Protein AF-0000000073405216 (afdb_homodimer)

Secondary structure (DSSP, 8-state):
-EEEEEEEEPPPBS-SS-HHHHHHHHHHHHHTTS--SEEEEE-S-HHHHH----HHHHHHHHHT-TTS-EEEEE-GGGHHHHHHHHHHHHHHTTS-SEEEEEEEE--TTS-HHHHHHHHHTTS-HHHHHTT--HHHHHHHHHHHHHHHHT--HHHHHHHHHHHHHHHHT-TT-S------HHHHHHSPEEETTEEGGGB----BEEEEEEEEEGGGGGGT-SS-EEEEEEEEEE--S-GGG-S-TT--HHHHHHHHHHHHHHT-S--SEEE---SBHHHHHHHHHHTTSS-TTTGGGGGTTTTTSTTSSS-B-TT-HHHHT---HHHHHHHHHHHHHHHHTT--GGGPPTT--EEEEEEEETTTTEEEEEEEES--/-EEEEEEEEPPPBS-SS-HHHHHHHHHHHHHTTS--SEEEEE-S-HHHHH----HHHHHHHHTT-TTS-EEEEE-GGGHHHHHHHHHHHHHHTTS-SEEEEEEEE--TTS-HHHHHHHHHTTS-HHHHHTT--HHHHHHHHHHHHHHHHT--HHHHHHHHHHHHHHHHT-TT-S------HHHHHHSPEEETTEEGGGB----BEEEEEEEEEGGGGGGT-SS-EEEEEEEEEE--S-GGG-S-TT--HHHHHHHHHHHHHHT-S--SEEE---SBHHHHHHHHHHTTSS-TTTGGGGGTTTTTSTTSSS-B-TT-HHHHT---HHHHHHHHHHHHHHHHTT--GGGPPTT--EEEEEEEETTTTEEEEEEEES--

Sequence (752 aa):
MVAIVDGSITKFGKRKESLLQLISEVGIPLVKKYEIDFVIVSNTYSGELNSISGLNNLATTYLGIDKVPSIRVDNTSGSGGSALLVAKSLLDSKMANTVLVIGAEKMSEKSTKQVTSVIASLLPREERMAGLTLPSLAGLLSKEYMKRYDAPREAFARVAVKNHHNGSLNPYAHVQKEVSLEEVLKSPVIADPLTLYEFTPISDGACALLMVRSEDSYSFTKKPVFIKGIGTASDTSSISERENILSLNSVRNAGVIAKKTAKVEKVDFAELHDMSTVLEIVQAEELGLLKKGEGWKAYFDTVTEINGEMPINTSGGLNSKGHPIGASGVAQAYEAFLQLRREAGQRQVKDARTGLSLSMAGFGNSATVLIYGEEPMVAIVDGSITKFGKRKESLLQLISEVGIPLVKKYEIDFVIVSNTYSGELNSISGLNNLATTYLGIDKVPSIRVDNTSGSGGSALLVAKSLLDSKMANTVLVIGAEKMSEKSTKQVTSVIASLLPREERMAGLTLPSLAGLLSKEYMKRYDAPREAFARVAVKNHHNGSLNPYAHVQKEVSLEEVLKSPVIADPLTLYEFTPISDGACALLMVRSEDSYSFTKKPVFIKGIGTASDTSSISERENILSLNSVRNAGVIAKKTAKVEKVDFAELHDMSTVLEIVQAEELGLLKKGEGWKAYFDTVTEINGEMPINTSGGLNSKGHPIGASGVAQAYEAFLQLRREAGQRQVKDARTGLSLSMAGFGNSATVLIYGEEP

Solvent-accessible surface area (backbone atoms only — not comparable to full-atom values): 34914 Å² total; per-residue (Å²): 104,35,20,41,57,51,72,36,65,44,62,23,22,83,64,90,63,50,59,67,51,37,46,38,67,24,43,44,72,50,58,77,73,45,84,64,53,32,38,40,25,10,36,58,50,46,46,75,54,64,60,33,36,39,56,31,52,47,48,30,34,76,57,71,42,23,57,36,26,54,36,26,26,29,33,40,42,13,4,12,28,51,37,51,52,51,48,44,19,31,33,58,43,62,76,32,65,26,34,38,40,36,11,31,29,50,46,66,79,45,54,70,70,55,47,50,53,58,62,32,26,45,43,50,67,72,48,39,74,71,65,54,38,70,58,50,50,50,11,52,43,44,53,52,47,27,65,76,47,70,46,62,78,61,39,38,40,37,44,28,29,50,20,14,42,28,0,44,54,29,91,39,22,41,38,61,50,70,51,50,61,66,56,34,72,69,35,59,74,72,23,67,86,40,22,51,60,33,31,37,53,80,12,16,28,18,14,23,38,35,34,32,32,47,94,55,29,68,82,73,27,96,67,34,32,19,52,49,14,64,13,66,17,17,28,52,51,51,64,89,73,46,92,45,81,84,57,44,62,3,44,26,51,2,34,53,41,8,29,61,61,38,74,44,92,75,60,48,32,35,29,49,61,18,57,30,31,55,44,41,41,48,50,32,21,49,57,64,76,31,52,74,75,48,30,56,56,37,59,77,69,48,29,37,36,54,88,33,80,44,16,48,20,48,55,2,30,22,37,15,17,28,37,13,40,4,10,38,25,36,41,36,50,48,49,45,48,26,34,52,61,73,62,40,68,83,42,47,42,81,88,42,52,31,30,36,30,40,12,41,9,85,92,36,24,27,18,24,20,40,28,36,22,60,59,129,100,36,20,41,60,49,71,35,65,44,61,23,23,83,64,90,64,50,58,67,52,37,45,38,68,24,42,43,71,51,58,78,73,46,85,64,53,30,36,42,27,9,35,60,50,47,46,75,54,62,58,33,36,39,56,30,50,46,47,30,34,75,59,71,42,24,59,38,26,55,36,26,26,29,33,39,43,14,5,13,28,51,34,52,52,51,48,47,20,31,35,58,44,62,78,31,65,25,35,38,38,36,12,32,28,52,47,67,78,48,54,70,68,56,47,52,54,57,61,34,26,46,42,49,67,72,49,39,74,72,65,54,38,70,58,49,49,51,11,52,43,44,52,51,46,27,68,76,47,71,46,60,78,61,39,38,41,37,43,29,30,50,20,15,42,28,0,46,52,30,91,38,21,41,37,60,49,70,53,50,63,64,57,36,73,68,35,61,72,72,24,66,85,40,23,50,59,35,31,38,52,79,13,15,28,18,14,24,37,37,35,31,30,46,92,54,31,68,82,74,26,96,66,36,33,20,53,49,14,62,12,66,16,17,27,51,49,52,66,88,73,47,92,45,80,83,59,44,61,3,46,26,51,3,35,52,42,8,30,62,63,38,74,44,92,74,63,48,32,34,30,50,62,17,57,31,31,56,44,40,40,49,50,32,22,47,58,64,75,32,54,74,76,48,30,56,55,38,58,78,68,50,29,37,37,52,86,32,81,44,18,47,20,47,55,3,28,21,37,15,17,28,38,14,40,4,10,37,24,36,41,37,49,48,49,46,47,27,35,53,60,72,63,39,69,84,41,46,44,80,88,41,54,31,29,35,31,41,11,39,10,84,93,35,24,26,18,25,21,39,29,36,22,59,57,128

pLDDT: mean 97.34, std 2.59, range [84.81, 99.0]

InterPro domains:
  IPR002155 Thiolase [PIRSF000429] (2-370)
  IPR016039 Thiolase-like [G3DSA:3.40.47.10] (1-376)
  IPR016039 Thiolase-like [SSF53901] (2-215)
  IPR016039 Thiolase-like [SSF53901] (227-362)
  IPR020616 Thiolase, N-terminal [PF00108] (2-214)
  IPR055140 Thiolase, C-terminal domain 2 [PF22691] (231-373)

Organism: Sulfolobus acidocaldarius (strain ATCC 33909 / DSM 639 / JCM 8929 / NBRC 15157 / NCIMB 11770) (NCBI:txid330779)

Nearest PDB structures (foldseek):
  4yzo-assembly2_D  TM=9.902E-01  e=1.541E-57  Sulfurisphaera tokodaii str. 7
  4yzo-assembly1_A  TM=9.544E-01  e=2.352E-56  Sulfurisphaera tokodaii str. 7
  4yzo-assembly2_B  TM=9.687E-01  e=2.350E-55  Sulfurisphaera tokodaii str. 7
  6hsp-assembly2_B-2  TM=8.680E-01  e=1.258E-33  Danio rerio
  6hsj-assembly1_A  TM=8.564E-01  e=7.731E-31  Danio rerio

Radius of gyration: 25.5 Å; Cα contacts (8 Å, |Δi|>4): 2056; chains: 2; bounding box: 53×76×64 Å

Foldseek 3Di:
DKWFQDKFKAQKAQDPDDQLRQLLRTLQVVVVPDDAQEEEEQDACCCPAVVDDPSQQVNCVSSVNNVHYYDYAYQWLLSLLVSVVVVVVCQVVVVTFKYKYKFWFNQPSDDPVSSQLVSQVLAPPVCVVVVDGLLQLVQVLVVVLCVVLVFDPLLLLLLLQQLQPLQLQAPRARRNDGDDSVRQQPADCPHPPGHDLQAFDRMGIMMMTMMGHPVCSVVSDVFIKDFLFKFKAFADSHCVPDPDNLDLPRLLRRLVRRCVSSVHDDFQEEAEARSGSVRQQSSCCSNVVAPPSCSSVCSVVCQCHLAHRYPYNSNSHCSTRHRRSSHRSVVRVVCVVCQCVVNRGPSHRPPGFKYKYWRAHRSNRMIMMTMMGRPD/DKWFQDKFKAQKAQDPDDQLRQLLRTLQVVVVPDDAQEEEEQDACCCPAVVDDPSQQVNCVSSVNNVHYYDYAYQWLLSLLVSVVVVVVCQVVVVTFKYKYKFWFNQPSDDPVSSQLVSQVLAPPVCVVVVDGLLQLVQVLVVVLCVVLVFDPLLLLLLLQQLQPLQLQAPRARRNDGDDSVRQQPADCPHPPGHDLQAFDRMGIMMMTMMGHPVCSVVSDVFIKDFLFKFKAFADSHCVPDPDNLDLPRLLRRLVRRCVSSVHDDFQEEAEARSGSVRQQSSCCSNVVAPPSCSSVCSVVCQCHLAHRYPYNSNSHCSTRHRRSSHRSVVRVVCVVCQQVVNRGPSHRPPGAKYKYWRAHRSNRMIMMTMMGRPD

Structure (mmCIF, N/CA/C/O backbone):
data_AF-0000000073405216-model_v1
#
loop_
_entity.id
_entity.type
_entity.pdbx_description
1 polymer 'Nonspecific lipid-transfer protein'
#
loop_
_atom_site.group_PDB
_atom_site.id
_atom_site.type_symbol
_atom_site.label_atom_id
_atom_site.label_alt_id
_atom_site.label_comp_id
_atom_site.label_asym_id
_atom_site.label_entity_id
_atom_site.label_seq_id
_atom_site.pdbx_PDB_ins_code
_atom_site.Cartn_x
_atom_site.Cartn_y
_atom_site.Cartn_z
_atom_site.occupancy
_atom_site.B_iso_or_equiv
_atom_site.auth_seq_id
_atom_site.auth_comp_id
_atom_site.auth_asym_id
_atom_site.auth_atom_id
_atom_site.pdbx_PDB_model_num
ATOM 1 N N . MET A 1 1 ? 20.234 -1.023 -9.656 1 87.5 1 MET A N 1
ATOM 2 C CA . MET A 1 1 ? 19.953 -2.455 -9.594 1 87.5 1 MET A CA 1
ATOM 3 C C . MET A 1 1 ? 19.859 -2.928 -8.148 1 87.5 1 MET A C 1
ATOM 5 O O . MET A 1 1 ? 20.438 -2.307 -7.246 1 87.5 1 MET A O 1
ATOM 9 N N . VAL A 1 2 ? 19.094 -4.07 -7.93 1 97.81 2 VAL A N 1
ATOM 10 C CA . VAL A 1 2 ? 18.859 -4.551 -6.574 1 97.81 2 VAL A CA 1
ATOM 11 C C . VAL A 1 2 ? 19.031 -6.066 -6.523 1 97.81 2 VAL A C 1
ATOM 13 O O . VAL A 1 2 ? 19.094 -6.723 -7.566 1 97.81 2 VAL A O 1
ATOM 16 N N . ALA A 1 3 ? 19.266 -6.574 -5.32 1 98.81 3 ALA A N 1
ATOM 17 C CA . ALA A 1 3 ? 19.484 -8.008 -5.137 1 98.81 3 ALA A CA 1
ATOM 18 C C . ALA A 1 3 ? 18.75 -8.516 -3.902 1 98.81 3 ALA A C 1
ATOM 20 O O . ALA A 1 3 ? 18.531 -7.766 -2.947 1 98.81 3 ALA A O 1
ATOM 21 N N . ILE A 1 4 ? 18.328 -9.695 -4 1 98.94 4 ILE A N 1
ATOM 22 C CA . ILE A 1 4 ? 17.875 -10.445 -2.834 1 98.94 4 ILE A CA 1
ATOM 23 C C . ILE A 1 4 ? 19.062 -11.172 -2.199 1 98.94 4 ILE A C 1
ATOM 25 O O . ILE A 1 4 ? 19.797 -11.891 -2.881 1 98.94 4 ILE A O 1
ATOM 29 N N . VAL A 1 5 ? 19.203 -11.031 -0.877 1 98.88 5 VAL A N 1
ATOM 30 C CA . VAL A 1 5 ? 20.438 -11.555 -0.281 1 98.88 5 VAL A CA 1
ATOM 31 C C . VAL A 1 5 ? 20.094 -12.602 0.771 1 98.88 5 VAL A C 1
ATOM 33 O O . VAL A 1 5 ? 20.953 -13.391 1.179 1 98.88 5 VAL A O 1
ATOM 36 N N . ASP A 1 6 ? 18.875 -12.609 1.248 1 98.88 6 ASP A N 1
ATOM 37 C CA . ASP A 1 6 ? 18.406 -13.594 2.227 1 98.88 6 ASP A CA 1
ATOM 38 C C . ASP A 1 6 ? 16.891 -13.688 2.229 1 98.88 6 ASP A C 1
ATOM 40 O O . ASP A 1 6 ? 16.203 -12.867 1.606 1 98.88 6 ASP A O 1
ATOM 44 N N . GLY A 1 7 ? 16.281 -14.773 2.816 1 98.75 7 GLY A N 1
ATOM 45 C CA . GLY A 1 7 ? 14.836 -14.93 2.883 1 98.75 7 GLY A CA 1
ATOM 46 C C . GLY A 1 7 ? 14.398 -16.031 3.832 1 98.75 7 GLY A C 1
ATOM 47 O O . GLY A 1 7 ? 15.234 -16.766 4.363 1 98.75 7 GLY A O 1
ATOM 48 N N . SER A 1 8 ? 13.133 -16.031 4.07 1 98.81 8 SER A N 1
ATOM 49 C CA . SER A 1 8 ? 12.484 -17.016 4.938 1 98.81 8 SER A CA 1
ATOM 50 C C . SER A 1 8 ? 11.031 -17.234 4.527 1 98.81 8 SER A C 1
ATOM 52 O O . SER A 1 8 ? 10.398 -16.344 3.963 1 98.81 8 SER A O 1
ATOM 54 N N . ILE A 1 9 ? 10.531 -18.453 4.797 1 98.94 9 ILE A N 1
ATOM 55 C CA . ILE A 1 9 ? 9.164 -18.797 4.406 1 98.94 9 ILE A CA 1
ATOM 56 C C . ILE A 1 9 ? 8.555 -19.734 5.449 1 98.94 9 ILE A C 1
ATOM 58 O O . ILE A 1 9 ? 9.258 -20.531 6.062 1 98.94 9 ILE A O 1
ATOM 62 N N . THR A 1 10 ? 7.301 -19.547 5.688 1 98.94 10 THR A N 1
ATOM 63 C CA . THR A 1 10 ? 6.57 -20.516 6.504 1 98.94 10 THR A CA 1
ATOM 64 C C . THR A 1 10 ? 6.125 -21.703 5.664 1 98.94 10 THR A C 1
ATOM 66 O O . THR A 1 10 ? 6.035 -21.609 4.438 1 98.94 10 THR A O 1
ATOM 69 N N . LYS A 1 11 ? 5.871 -22.797 6.363 1 98.75 11 LYS A N 1
ATOM 70 C CA . LYS A 1 11 ? 5.023 -23.781 5.699 1 98.75 11 LYS A CA 1
ATOM 71 C C . LYS A 1 11 ? 3.623 -23.234 5.457 1 98.75 11 LYS A C 1
ATOM 73 O O . LYS A 1 11 ? 2.986 -22.703 6.375 1 98.75 11 LYS A O 1
ATOM 78 N N . PHE A 1 12 ? 3.232 -23.234 4.176 1 98.94 12 PHE A N 1
ATOM 79 C CA . PHE A 1 12 ? 1.881 -22.781 3.867 1 98.94 12 PHE A CA 1
ATOM 80 C C . PHE A 1 12 ? 0.855 -23.844 4.254 1 98.94 12 PHE A C 1
ATOM 82 O O . PHE A 1 12 ? 1.177 -25.031 4.324 1 98.94 12 PHE A O 1
ATOM 89 N N . GLY A 1 13 ? -0.361 -23.453 4.539 1 98.69 13 GLY A N 1
ATOM 90 C CA . GLY A 1 13 ? -1.438 -24.359 4.918 1 98.69 13 GLY A CA 1
ATOM 91 C C . GLY A 1 13 ? -2.477 -23.703 5.809 1 98.69 13 GLY A C 1
ATOM 92 O O . GLY A 1 13 ? -2.557 -22.484 5.879 1 98.69 13 GLY A O 1
ATOM 93 N N . LYS A 1 14 ? -3.355 -24.516 6.344 1 98.25 14 LYS A N 1
ATOM 94 C CA . LYS A 1 14 ? -4.203 -24.047 7.434 1 98.25 14 LYS A CA 1
ATOM 95 C C . LYS A 1 14 ? -3.438 -24.016 8.75 1 98.25 14 LYS A C 1
ATOM 97 O O . LYS A 1 14 ? -3.273 -25.047 9.414 1 98.25 14 LYS A O 1
ATOM 102 N N . ARG A 1 15 ? -3.025 -22.781 9.133 1 98.56 15 ARG A N 1
ATOM 103 C CA . ARG A 1 15 ? -2.105 -22.609 10.25 1 98.56 15 ARG A CA 1
ATOM 104 C C . ARG A 1 15 ? -2.855 -22.203 11.516 1 98.56 15 ARG A C 1
ATOM 106 O O . ARG A 1 15 ? -3.809 -21.422 11.461 1 98.56 15 ARG A O 1
ATOM 113 N N . LYS A 1 16 ? -2.363 -22.672 12.672 1 98 16 LYS A N 1
ATOM 114 C CA . LYS A 1 16 ? -2.928 -22.281 13.961 1 98 16 LYS A CA 1
ATOM 115 C C . LYS A 1 16 ? -2.424 -20.891 14.383 1 98 16 LYS A C 1
ATOM 117 O O . LYS A 1 16 ? -3.096 -20.188 15.133 1 98 16 LYS A O 1
ATOM 122 N N . GLU A 1 17 ? -1.223 -20.516 13.938 1 98.38 17 GLU A N 1
ATOM 123 C CA . GLU A 1 17 ? -0.607 -19.234 14.266 1 98.38 17 GLU A CA 1
ATOM 124 C C . GLU A 1 17 ? -1.424 -18.078 13.711 1 98.38 17 GLU A C 1
ATOM 126 O O . GLU A 1 17 ? -2.014 -18.172 12.633 1 98.38 17 GLU A O 1
ATOM 131 N N . SER A 1 18 ? -1.467 -16.969 14.43 1 98.25 18 SER A N 1
ATOM 132 C CA . SER A 1 18 ? -2.102 -15.734 13.961 1 98.25 18 SER A CA 1
ATOM 133 C C . SER A 1 18 ? -1.293 -15.086 12.844 1 98.25 18 SER A C 1
ATOM 135 O O . SER A 1 18 ? -0.143 -15.461 12.609 1 98.25 18 SER A O 1
ATOM 137 N N . LEU A 1 19 ? -1.95 -14.18 12.18 1 98.69 19 LEU A N 1
ATOM 138 C CA . LEU A 1 19 ? -1.286 -13.438 11.109 1 98.69 19 LEU A CA 1
ATOM 139 C C . LEU A 1 19 ? 0.018 -12.82 11.609 1 98.69 19 LEU A C 1
ATOM 141 O O . LEU A 1 19 ? 1.046 -12.914 10.93 1 98.69 19 LEU A O 1
ATOM 145 N N . LEU A 1 20 ? 0.026 -12.18 12.773 1 98.5 20 LEU A N 1
ATOM 146 C CA . LEU A 1 20 ? 1.219 -11.547 13.328 1 98.5 20 LEU A CA 1
ATOM 147 C C . LEU A 1 20 ? 2.264 -12.594 13.703 1 98.5 20 LEU A C 1
ATOM 149 O O . LEU A 1 20 ? 3.467 -12.344 13.586 1 98.5 20 LEU A O 1
ATOM 153 N N . GLN A 1 21 ? 1.83 -13.734 14.18 1 98.75 21 GLN A N 1
ATOM 154 C CA . GLN A 1 21 ? 2.762 -14.82 14.492 1 98.75 21 GLN A CA 1
ATOM 155 C C . GLN A 1 21 ? 3.424 -15.352 13.227 1 98.75 21 GLN A C 1
ATOM 157 O O . GLN A 1 21 ? 4.609 -15.695 13.234 1 98.75 21 GLN A O 1
ATOM 162 N N . LEU A 1 22 ? 2.652 -15.477 12.125 1 98.94 22 LEU A N 1
ATOM 163 C CA . LEU A 1 22 ? 3.227 -15.898 10.852 1 98.94 22 LEU A CA 1
ATOM 164 C C . LEU A 1 22 ? 4.281 -14.906 10.375 1 98.94 22 LEU A C 1
ATOM 166 O O . LEU A 1 22 ? 5.344 -15.305 9.898 1 98.94 22 LEU A O 1
ATOM 170 N N . ILE A 1 23 ? 3.967 -13.609 10.5 1 98.94 23 ILE A N 1
ATOM 171 C CA . ILE A 1 23 ? 4.914 -12.555 10.141 1 98.94 23 ILE A CA 1
ATOM 172 C C . ILE A 1 23 ? 6.172 -12.68 11 1 98.94 23 ILE A C 1
ATOM 174 O O . ILE A 1 23 ? 7.289 -12.586 10.492 1 98.94 23 ILE A O 1
ATOM 178 N N . SER A 1 24 ? 6.023 -12.961 12.281 1 98.81 24 SER A N 1
ATOM 179 C CA . SER A 1 24 ? 7.156 -13.094 13.195 1 98.81 24 SER A CA 1
ATOM 180 C C . SER A 1 24 ? 8.016 -14.305 12.828 1 98.81 24 SER A C 1
ATOM 182 O O . SER A 1 24 ? 9.242 -14.242 12.906 1 98.81 24 SER A O 1
ATOM 184 N N . GLU A 1 25 ? 7.363 -15.359 12.445 1 98.81 25 GLU A N 1
ATOM 185 C CA . GLU A 1 25 ? 8.07 -16.578 12.094 1 98.81 25 GLU A CA 1
ATOM 186 C C . GLU A 1 25 ? 9.07 -16.344 10.969 1 98.81 25 GLU A C 1
ATOM 188 O O . GLU A 1 25 ? 10.18 -16.891 10.992 1 98.81 25 GLU A O 1
ATOM 193 N N . VAL A 1 26 ? 8.734 -15.477 10.039 1 98.94 26 VAL A N 1
ATOM 194 C CA . VAL A 1 26 ? 9.625 -15.297 8.898 1 98.94 26 VAL A CA 1
ATOM 195 C C . VAL A 1 26 ? 10.492 -14.055 9.102 1 98.94 26 VAL A C 1
ATOM 197 O O . VAL A 1 26 ? 11.586 -13.953 8.547 1 98.94 26 VAL A O 1
ATOM 200 N N . GLY A 1 27 ? 10.047 -13.117 9.898 1 98.88 27 GLY A N 1
ATOM 201 C CA . GLY A 1 27 ? 10.75 -11.852 10.086 1 98.88 27 GLY A CA 1
ATOM 202 C C . GLY A 1 27 ? 11.875 -11.945 11.094 1 98.88 27 GLY A C 1
ATOM 203 O O . GLY A 1 27 ? 12.953 -11.375 10.883 1 98.88 27 GLY A O 1
ATOM 204 N N . ILE A 1 28 ? 11.758 -12.695 12.211 1 98.75 28 ILE A N 1
ATOM 205 C CA . ILE A 1 28 ? 12.672 -12.711 13.344 1 98.75 28 ILE A CA 1
ATOM 206 C C . ILE A 1 28 ? 14.047 -13.203 12.891 1 98.75 28 ILE A C 1
ATOM 208 O O . ILE A 1 28 ? 15.07 -12.594 13.203 1 98.75 28 ILE A O 1
ATOM 212 N N . PRO A 1 29 ? 14.109 -14.297 12.07 1 98.56 29 PRO A N 1
ATOM 213 C CA . PRO A 1 29 ? 15.438 -14.766 11.648 1 98.56 29 PRO A CA 1
ATOM 214 C C . PRO A 1 29 ? 16.219 -13.719 10.859 1 98.56 29 PRO A C 1
ATOM 216 O O . PRO A 1 29 ? 17.438 -13.695 10.906 1 98.56 29 PRO A O 1
ATOM 219 N N . LEU A 1 30 ? 15.57 -12.836 10.148 1 98.81 30 LEU A N 1
ATOM 220 C CA . LEU A 1 30 ? 16.234 -11.844 9.305 1 98.81 30 LEU A CA 1
ATOM 221 C C . LEU A 1 30 ? 16.594 -10.602 10.109 1 98.81 30 LEU A C 1
ATOM 223 O O . LEU A 1 30 ? 17.672 -10.039 9.945 1 98.81 30 LEU A O 1
ATOM 227 N N . VAL A 1 31 ? 15.68 -10.195 11.016 1 98.56 31 VAL A N 1
ATOM 228 C CA . VAL A 1 31 ? 15.922 -8.961 11.75 1 98.56 31 VAL A CA 1
ATOM 229 C C . VAL A 1 31 ? 17.016 -9.18 12.797 1 98.56 31 VAL A C 1
ATOM 231 O O . VAL A 1 31 ? 17.703 -8.234 13.195 1 98.56 31 VAL A O 1
ATOM 234 N N . LYS A 1 32 ? 17.234 -10.398 13.289 1 98.31 32 LYS A N 1
ATOM 235 C CA . LYS A 1 32 ? 18.297 -10.734 14.219 1 98.31 32 LYS A CA 1
ATOM 236 C C . LYS A 1 32 ? 19.672 -10.664 13.531 1 98.31 32 LYS A C 1
ATOM 238 O O . LYS A 1 32 ? 20.688 -10.438 14.18 1 98.31 32 LYS A O 1
ATOM 243 N N . LYS A 1 33 ? 19.672 -10.828 12.219 1 98.06 33 LYS A N 1
ATOM 244 C CA . LYS A 1 33 ? 20.922 -10.953 11.461 1 98.06 33 LYS A CA 1
ATOM 245 C C . LYS A 1 33 ? 21.297 -9.633 10.797 1 98.06 33 LYS A C 1
ATOM 247 O O . LYS A 1 33 ? 22.469 -9.344 10.594 1 98.06 33 LYS A O 1
ATOM 252 N N . TYR A 1 34 ? 20.297 -8.797 10.477 1 98.38 34 TYR A N 1
ATOM 253 C CA . TYR A 1 34 ? 20.578 -7.652 9.617 1 98.38 34 TYR A CA 1
ATOM 254 C C . TYR A 1 34 ? 19.984 -6.379 10.195 1 98.38 34 TYR A C 1
ATOM 256 O O . TYR A 1 34 ? 18.953 -6.43 10.883 1 98.38 34 TYR A O 1
ATOM 264 N N . GLU A 1 35 ? 20.594 -5.203 9.93 1 97.81 35 GLU A N 1
ATOM 265 C CA . GLU A 1 35 ? 19.969 -3.9 10.148 1 97.81 35 GLU A CA 1
ATOM 266 C C . GLU A 1 35 ? 19.031 -3.543 9 1 97.81 35 GLU A C 1
ATOM 268 O O . GLU A 1 35 ? 19.438 -3.559 7.836 1 97.81 35 GLU A O 1
ATOM 273 N N . ILE A 1 36 ? 17.828 -3.244 9.32 1 98.5 36 ILE A N 1
ATOM 274 C CA . ILE A 1 36 ? 16.781 -2.977 8.336 1 98.5 36 ILE A CA 1
ATOM 275 C C . ILE A 1 36 ? 16.469 -1.483 8.32 1 98.5 36 ILE A C 1
ATOM 277 O O . ILE A 1 36 ? 16.234 -0.88 9.367 1 98.5 36 ILE A O 1
ATOM 281 N N . ASP A 1 37 ? 16.391 -0.873 7.09 1 98.31 37 ASP A N 1
ATOM 282 C CA . ASP A 1 37 ? 16.094 0.548 6.945 1 98.31 37 ASP A CA 1
ATOM 283 C C . ASP A 1 37 ? 14.594 0.773 6.73 1 98.31 37 ASP A C 1
ATOM 285 O O . ASP A 1 37 ? 14.07 1.837 7.062 1 98.31 37 ASP A O 1
ATOM 289 N N . PHE A 1 38 ? 13.969 -0.183 6.082 1 98.88 38 PHE A N 1
ATOM 290 C CA . PHE A 1 38 ? 12.57 -0.018 5.684 1 98.88 38 PHE A CA 1
ATOM 291 C C . PHE A 1 38 ? 11.875 -1.369 5.574 1 98.88 38 PHE A C 1
ATOM 293 O O . PHE A 1 38 ? 12.484 -2.357 5.164 1 98.88 38 PHE A O 1
ATOM 300 N N . VAL A 1 39 ? 10.578 -1.471 5.98 1 98.94 39 VAL A N 1
ATOM 301 C CA . VAL A 1 39 ? 9.805 -2.699 5.852 1 98.94 39 VAL A CA 1
ATOM 302 C C . VAL A 1 39 ? 8.602 -2.457 4.945 1 98.94 39 VAL A C 1
ATOM 304 O O . VAL A 1 39 ? 7.895 -1.455 5.09 1 98.94 39 VAL A O 1
ATOM 307 N N . ILE A 1 40 ? 8.391 -3.277 3.984 1 98.94 40 ILE A N 1
ATOM 308 C CA . ILE A 1 40 ? 7.184 -3.311 3.172 1 98.94 40 ILE A CA 1
ATOM 309 C C . ILE A 1 40 ? 6.391 -4.578 3.477 1 98.94 40 ILE A C 1
ATOM 311 O O . ILE A 1 40 ? 6.914 -5.691 3.354 1 98.94 40 ILE A O 1
ATOM 315 N N . VAL A 1 41 ? 5.176 -4.426 3.873 1 98.94 41 VAL A N 1
ATOM 316 C CA . VAL A 1 41 ? 4.301 -5.566 4.121 1 98.94 41 VAL A CA 1
ATOM 317 C C . VAL A 1 41 ? 3.32 -5.727 2.961 1 98.94 41 VAL A C 1
ATOM 319 O O . VAL A 1 41 ? 2.525 -4.824 2.682 1 98.94 41 VAL A O 1
ATOM 322 N N . SER A 1 42 ? 3.449 -6.816 2.24 1 98.94 42 SER A N 1
ATOM 323 C CA . SER A 1 42 ? 2.488 -7.227 1.223 1 98.94 42 SER A CA 1
ATOM 324 C C . SER A 1 42 ? 1.318 -7.988 1.84 1 98.94 42 SER A C 1
ATOM 326 O O . SER A 1 42 ? 1.501 -9.07 2.402 1 98.94 42 SER A O 1
ATOM 328 N N . ASN A 1 43 ? 0.124 -7.441 1.824 1 98.94 43 ASN A N 1
ATOM 329 C CA . ASN A 1 43 ? -1.082 -7.98 2.441 1 98.94 43 ASN A CA 1
ATOM 330 C C . ASN A 1 43 ? -2.342 -7.324 1.884 1 98.94 43 ASN A C 1
ATOM 332 O O . ASN A 1 43 ? -2.33 -6.141 1.543 1 98.94 43 ASN A O 1
ATOM 336 N N . THR A 1 44 ? -3.389 -8.148 1.812 1 98.62 44 THR A N 1
ATOM 337 C CA . THR A 1 44 ? -4.582 -7.59 1.19 1 98.62 44 THR A CA 1
ATOM 338 C C . THR A 1 44 ? -5.746 -7.57 2.176 1 98.62 44 THR A C 1
ATOM 340 O O . THR A 1 44 ? -6.453 -6.566 2.295 1 98.62 44 THR A O 1
ATOM 343 N N . TYR A 1 45 ? -5.969 -8.617 3.004 1 98.56 45 TYR A N 1
ATOM 344 C CA . TYR A 1 45 ? -7.277 -8.773 3.623 1 98.56 45 TYR A CA 1
ATOM 345 C C . TYR A 1 45 ? -7.16 -8.867 5.141 1 98.56 45 TYR A C 1
ATOM 347 O O . TYR A 1 45 ? -8.008 -9.477 5.797 1 98.56 45 TYR A O 1
ATOM 355 N N . SER A 1 46 ? -6.09 -8.344 5.734 1 98.56 46 SER A N 1
ATOM 356 C CA . SER A 1 46 ? -5.945 -8.391 7.188 1 98.56 46 SER A CA 1
ATOM 357 C C . SER A 1 46 ? -7.137 -7.734 7.879 1 98.56 46 SER A C 1
ATOM 359 O O . SER A 1 46 ? -7.543 -8.164 8.961 1 98.56 46 SER A O 1
ATOM 361 N N . GLY A 1 47 ? -7.68 -6.652 7.262 1 97.69 47 GLY A N 1
ATOM 362 C CA . GLY A 1 47 ? -8.859 -6.016 7.824 1 97.69 47 GLY A CA 1
ATOM 363 C C . GLY A 1 47 ? -10.094 -6.895 7.777 1 97.69 47 GLY A C 1
ATOM 364 O O . GLY A 1 47 ? -10.711 -7.164 8.812 1 97.69 47 GLY A O 1
ATOM 365 N N . GLU A 1 48 ? -10.438 -7.453 6.637 1 97.25 48 GLU A N 1
ATOM 366 C CA . GLU A 1 48 ? -11.68 -8.18 6.395 1 97.25 48 GLU A CA 1
ATOM 367 C C . GLU A 1 48 ? -11.648 -9.562 7.047 1 97.25 48 GLU A C 1
ATOM 369 O O . GLU A 1 48 ? -12.672 -10.047 7.531 1 97.25 48 GLU A O 1
ATOM 374 N N . LEU A 1 49 ? -10.445 -10.172 7.035 1 98 49 LEU A N 1
ATOM 375 C CA . LEU A 1 49 ? -10.398 -11.562 7.457 1 98 49 LEU A CA 1
ATOM 376 C C . LEU A 1 49 ? -9.906 -11.68 8.898 1 98 49 LEU A C 1
ATOM 378 O O . LEU A 1 49 ? -10.195 -12.664 9.578 1 98 49 LEU A O 1
ATOM 382 N N . ASN A 1 50 ? -9.125 -10.695 9.391 1 97.81 50 ASN A N 1
ATOM 383 C CA . ASN A 1 50 ? -8.469 -10.859 10.688 1 97.81 50 ASN A CA 1
ATOM 384 C C . ASN A 1 50 ? -8.758 -9.688 11.617 1 97.81 50 ASN A C 1
ATOM 386 O O . ASN A 1 50 ? -8.305 -9.664 12.758 1 97.81 50 ASN A O 1
ATOM 390 N N . SER A 1 51 ? -9.516 -8.625 11.164 1 96 51 SER A N 1
ATOM 391 C CA . SER A 1 51 ? -9.844 -7.43 11.938 1 96 51 SER A CA 1
ATOM 392 C C . SER A 1 51 ? -8.586 -6.727 12.43 1 96 51 SER A C 1
ATOM 394 O O . SER A 1 51 ? -8.5 -6.328 13.594 1 96 51 SER A O 1
ATOM 396 N N . ILE A 1 52 ? -7.578 -6.641 11.57 1 97.44 52 ILE A N 1
ATOM 397 C CA . ILE A 1 52 ? -6.32 -5.969 11.875 1 97.44 52 ILE A CA 1
ATOM 398 C C . ILE A 1 52 ? -6.051 -4.883 10.844 1 97.44 52 ILE A C 1
ATOM 400 O O . ILE A 1 52 ? -5.945 -5.168 9.648 1 97.44 52 ILE A O 1
ATOM 404 N N . SER A 1 53 ? -6.023 -3.66 11.227 1 97.25 53 SER A N 1
ATOM 405 C CA . SER A 1 53 ? -5.496 -2.568 10.414 1 97.25 53 SER A CA 1
ATOM 406 C C . SER A 1 53 ? -4.141 -2.102 10.93 1 97.25 53 SER A C 1
ATOM 408 O O . SER A 1 53 ? -3.715 -2.496 12.016 1 97.25 53 SER A O 1
ATOM 410 N N . GLY A 1 54 ? -3.375 -1.358 10.086 1 97.94 54 GLY A N 1
ATOM 411 C CA . GLY A 1 54 ? -2.039 -0.956 10.492 1 97.94 54 GLY A CA 1
ATOM 412 C C . GLY A 1 54 ? -1.089 -2.127 10.664 1 97.94 54 GLY A C 1
ATOM 413 O O . GLY A 1 54 ? -0.247 -2.121 11.562 1 97.94 54 GLY A O 1
ATOM 414 N N . LEU A 1 55 ? -1.307 -3.148 9.812 1 98.69 55 LEU A N 1
ATOM 415 C CA . LEU A 1 55 ? -0.558 -4.395 9.945 1 98.69 55 LEU A CA 1
ATOM 416 C C . LEU A 1 55 ? 0.944 -4.137 9.867 1 98.69 55 LEU A C 1
ATOM 418 O O . LEU A 1 55 ? 1.728 -4.797 10.555 1 98.69 55 LEU A O 1
ATOM 422 N N . ASN A 1 56 ? 1.378 -3.229 8.945 1 98.75 56 ASN A N 1
ATOM 423 C CA . ASN A 1 56 ? 2.799 -2.945 8.773 1 98.75 56 ASN A CA 1
ATOM 424 C C . ASN A 1 56 ? 3.426 -2.416 10.055 1 98.75 56 ASN A C 1
ATOM 426 O O . ASN A 1 56 ? 4.508 -2.857 10.453 1 98.75 56 ASN A O 1
ATOM 430 N N . ASN A 1 57 ? 2.762 -1.523 10.773 1 98.19 57 ASN A N 1
ATOM 431 C CA . ASN A 1 57 ? 3.289 -0.968 12.016 1 98.19 57 ASN A CA 1
ATOM 432 C C . ASN A 1 57 ? 3.281 -2 13.141 1 98.19 57 ASN A C 1
ATOM 434 O O . ASN A 1 57 ? 4.223 -2.07 13.93 1 98.19 57 ASN A O 1
ATOM 438 N N . LEU A 1 58 ? 2.188 -2.775 13.227 1 98 58 LEU A N 1
ATOM 439 C CA . LEU A 1 58 ? 2.137 -3.85 14.211 1 98 58 LEU A CA 1
ATOM 440 C C . LEU A 1 58 ? 3.24 -4.871 13.953 1 98 58 LEU A C 1
ATOM 442 O O . LEU A 1 58 ? 3.859 -5.371 14.898 1 98 58 LEU A O 1
ATOM 446 N N . ALA A 1 59 ? 3.484 -5.172 12.664 1 98.5 59 ALA A N 1
ATOM 447 C CA . ALA A 1 59 ? 4.523 -6.133 12.305 1 98.5 59 ALA A CA 1
ATOM 448 C C . ALA A 1 59 ? 5.891 -5.676 12.812 1 98.5 59 ALA A C 1
ATOM 450 O O . ALA A 1 59 ? 6.621 -6.457 13.43 1 98.5 59 ALA A O 1
ATOM 451 N N . THR A 1 60 ? 6.277 -4.387 12.523 1 98.31 60 THR A N 1
ATOM 452 C CA . THR A 1 60 ? 7.586 -3.908 12.953 1 98.31 60 THR A CA 1
ATOM 453 C C . THR A 1 60 ? 7.684 -3.896 14.477 1 98.31 60 THR A C 1
ATOM 455 O O . THR A 1 60 ? 8.742 -4.188 15.039 1 98.31 60 THR A O 1
ATOM 458 N N . THR A 1 61 ? 6.574 -3.574 15.188 1 96.94 61 THR A N 1
ATOM 459 C CA . THR A 1 61 ? 6.547 -3.588 16.641 1 96.94 61 THR A CA 1
ATOM 460 C C . THR A 1 61 ? 6.785 -5 17.172 1 96.94 61 THR A C 1
ATOM 462 O O . THR A 1 61 ? 7.617 -5.199 18.062 1 96.94 61 THR A O 1
ATOM 465 N N . TYR A 1 62 ? 6.141 -5.996 16.609 1 96.19 62 TYR A N 1
ATOM 466 C CA . TYR A 1 62 ? 6.23 -7.371 17.094 1 96.19 62 TYR A CA 1
ATOM 467 C C . TYR A 1 62 ? 7.578 -7.984 16.719 1 96.19 62 TYR A C 1
ATOM 469 O O . TYR A 1 62 ? 8.047 -8.906 17.391 1 96.19 62 TYR A O 1
ATOM 477 N N . LEU A 1 63 ? 8.203 -7.477 15.664 1 98.25 63 LEU A N 1
ATOM 478 C CA . LEU A 1 63 ? 9.531 -7.941 15.273 1 98.25 63 LEU A CA 1
ATOM 479 C C . LEU A 1 63 ? 10.609 -7.266 16.109 1 98.25 63 LEU A C 1
ATOM 481 O O . LEU A 1 63 ? 11.789 -7.641 16.031 1 98.25 63 LEU A O 1
ATOM 485 N N . GLY A 1 64 ? 10.32 -6.254 16.906 1 97.12 64 GLY A N 1
ATOM 486 C CA . GLY A 1 64 ? 11.266 -5.562 17.766 1 97.12 64 GLY A CA 1
ATOM 487 C C . GLY A 1 64 ? 12.07 -4.5 17.047 1 97.12 64 GLY A C 1
ATOM 488 O O . GLY A 1 64 ? 13.156 -4.125 17.484 1 97.12 64 GLY A O 1
ATOM 489 N N . ILE A 1 65 ? 11.594 -4.027 15.914 1 98.25 65 ILE A N 1
ATOM 490 C CA . ILE A 1 65 ? 12.273 -2.984 15.148 1 98.25 65 ILE A CA 1
ATOM 491 C C . ILE A 1 65 ? 11.336 -1.796 14.953 1 98.25 65 ILE A C 1
ATOM 493 O O . ILE A 1 65 ? 11.188 -1.291 13.836 1 98.25 65 ILE A O 1
ATOM 497 N N . ASP A 1 66 ? 10.773 -1.317 15.984 1 95.69 66 ASP A N 1
ATOM 498 C CA . ASP A 1 66 ? 9.68 -0.349 16.031 1 95.69 66 ASP A CA 1
ATOM 499 C C . ASP A 1 66 ? 10.102 0.979 15.398 1 95.69 66 ASP A C 1
ATOM 501 O O . ASP A 1 66 ? 9.25 1.768 14.977 1 95.69 66 ASP A O 1
ATOM 505 N N . LYS A 1 67 ? 11.383 1.263 15.328 1 96.5 67 LYS A N 1
ATOM 506 C CA . LYS A 1 67 ? 11.836 2.553 14.82 1 96.5 67 LYS A CA 1
ATOM 507 C C . LYS A 1 67 ? 11.992 2.525 13.297 1 96.5 67 LYS A C 1
ATOM 509 O O . LYS A 1 67 ? 12.148 3.57 12.664 1 96.5 67 LYS A O 1
ATOM 514 N N . VAL A 1 68 ? 11.898 1.334 12.688 1 98.56 68 VAL A N 1
ATOM 515 C CA . VAL A 1 68 ? 12.055 1.181 11.25 1 98.56 68 VAL A CA 1
ATOM 516 C C . VAL A 1 68 ? 10.75 1.546 10.547 1 98.56 68 VAL A C 1
ATOM 518 O O . VAL A 1 68 ? 9.695 0.983 10.844 1 98.56 68 VAL A O 1
ATOM 521 N N . PRO A 1 69 ? 10.789 2.549 9.633 1 98.69 69 PRO A N 1
ATOM 522 C CA . PRO A 1 69 ? 9.57 2.887 8.898 1 98.69 69 PRO A CA 1
ATOM 523 C C . PRO A 1 69 ? 9.031 1.714 8.086 1 98.69 69 PRO A C 1
ATOM 525 O O . PRO A 1 69 ? 9.797 0.847 7.656 1 98.69 69 PRO A O 1
ATOM 528 N N . SER A 1 70 ? 7.691 1.688 7.902 1 98.75 70 SER A N 1
ATOM 529 C CA . SER A 1 70 ? 7.043 0.592 7.191 1 98.75 70 SER A CA 1
ATOM 530 C C . SER A 1 70 ? 5.777 1.064 6.484 1 98.75 70 SER A C 1
ATOM 532 O O . SER A 1 70 ? 5.188 2.074 6.867 1 98.75 70 SER A O 1
ATOM 534 N N . ILE A 1 71 ? 5.359 0.407 5.422 1 98.81 71 ILE A N 1
ATOM 535 C CA . ILE A 1 71 ? 4.102 0.633 4.719 1 98.81 71 ILE A CA 1
ATOM 536 C C . ILE A 1 71 ? 3.479 -0.706 4.328 1 98.81 71 ILE A C 1
ATOM 538 O O . ILE A 1 71 ? 4.164 -1.729 4.297 1 98.81 71 ILE A O 1
ATOM 542 N N . ARG A 1 72 ? 2.18 -0.747 4.152 1 98.88 72 ARG A N 1
ATOM 543 C CA . ARG A 1 72 ? 1.493 -1.897 3.572 1 98.88 72 ARG A CA 1
ATOM 544 C C . ARG A 1 72 ? 1.127 -1.642 2.115 1 98.88 72 ARG A C 1
ATOM 546 O O . ARG A 1 72 ? 0.638 -0.562 1.772 1 98.88 72 ARG A O 1
ATOM 553 N N . VAL A 1 73 ? 1.487 -2.57 1.263 1 98.94 73 VAL A N 1
ATOM 554 C CA . VAL A 1 73 ? 1.166 -2.537 -0.16 1 98.94 73 VAL A CA 1
ATOM 555 C C . VAL A 1 73 ? 0.112 -3.596 -0.476 1 98.94 73 VAL A C 1
ATOM 557 O O . VAL A 1 73 ? 0.237 -4.75 -0.06 1 98.94 73 VAL A O 1
ATOM 560 N N . ASP A 1 74 ? -0.966 -3.125 -1.173 1 98.81 74 ASP A N 1
ATOM 561 C CA . ASP A 1 74 ? -2.076 -4 -1.54 1 98.81 74 ASP A CA 1
ATOM 562 C C . ASP A 1 74 ? -2.396 -3.883 -3.029 1 98.81 74 ASP A C 1
ATOM 564 O O . ASP A 1 74 ? -2.518 -2.777 -3.559 1 98.81 74 ASP A O 1
ATOM 568 N N . ASN A 1 75 ? -2.424 -4.938 -3.707 1 98.75 75 ASN A N 1
ATOM 569 C CA . ASN A 1 75 ? -2.887 -5.117 -5.078 1 98.75 75 ASN A CA 1
ATOM 570 C C . ASN A 1 75 ? -3.545 -6.48 -5.273 1 98.75 75 ASN A C 1
ATOM 572 O O . ASN A 1 75 ? -3.213 -7.207 -6.211 1 98.75 75 ASN A O 1
ATOM 576 N N . THR A 1 76 ? -4.352 -6.82 -4.27 1 97.81 76 THR A N 1
ATOM 577 C CA . THR A 1 76 ? -5.027 -8.109 -4.207 1 97.81 76 THR A CA 1
ATOM 578 C C . THR A 1 76 ? -4.027 -9.25 -4.332 1 97.81 76 THR A C 1
ATOM 580 O O . THR A 1 76 ? -3.027 -9.289 -3.613 1 97.81 76 THR A O 1
ATOM 583 N N . SER A 1 77 ? -4.27 -10.195 -5.266 1 98 77 SER A N 1
ATOM 584 C CA . SER A 1 77 ? -3.355 -11.328 -5.359 1 98 77 SER A CA 1
ATOM 585 C C . SER A 1 77 ? -2.029 -10.922 -5.988 1 98 77 SER A C 1
ATOM 587 O O . SER A 1 77 ? -1.047 -11.664 -5.918 1 98 77 SER A O 1
ATOM 589 N N . GLY A 1 78 ? -1.938 -9.742 -6.594 1 98.56 78 GLY A N 1
ATOM 590 C CA . GLY A 1 78 ? -0.708 -9.234 -7.176 1 98.56 78 GLY A CA 1
ATOM 591 C C . GLY A 1 78 ? 0.146 -8.461 -6.188 1 98.56 78 GLY A C 1
ATOM 592 O O . GLY A 1 78 ? 1.159 -7.867 -6.566 1 98.56 78 GLY A O 1
ATOM 593 N N . SER A 1 79 ? -0.215 -8.461 -4.887 1 98.81 79 SER A N 1
ATOM 594 C CA . SER A 1 79 ? 0.415 -7.625 -3.869 1 98.81 79 SER A CA 1
ATOM 595 C C . SER A 1 79 ? 1.904 -7.93 -3.748 1 98.81 79 SER A C 1
ATOM 597 O O . SER A 1 79 ? 2.717 -7.02 -3.564 1 98.81 79 SER A O 1
ATOM 599 N N . GLY A 1 80 ? 2.254 -9.203 -3.812 1 98.88 80 GLY A N 1
ATOM 600 C CA . GLY A 1 80 ? 3.654 -9.562 -3.652 1 98.88 80 GLY A CA 1
ATOM 601 C C . GLY A 1 80 ? 4.555 -8.945 -4.707 1 98.88 80 GLY A C 1
ATOM 602 O O . GLY A 1 80 ? 5.602 -8.391 -4.383 1 98.88 80 GLY A O 1
ATOM 603 N N . GLY A 1 81 ? 4.156 -9.078 -6.023 1 98.88 81 GLY A N 1
ATOM 604 C CA . GLY A 1 81 ? 4.91 -8.438 -7.09 1 98.88 81 GLY A CA 1
ATOM 605 C C . GLY A 1 81 ? 4.984 -6.93 -6.941 1 98.88 81 GLY A C 1
ATOM 606 O O . GLY A 1 81 ? 6.031 -6.328 -7.18 1 98.88 81 GLY A O 1
ATOM 607 N N . SER A 1 82 ? 3.889 -6.316 -6.539 1 98.88 82 SER A N 1
ATOM 608 C CA . SER A 1 82 ? 3.838 -4.875 -6.332 1 98.88 82 SER A CA 1
ATOM 609 C C . SER A 1 82 ? 4.762 -4.445 -5.195 1 98.88 82 SER A C 1
ATOM 611 O O . SER A 1 82 ? 5.398 -3.391 -5.273 1 98.88 82 SER A O 1
ATOM 613 N N . ALA A 1 83 ? 4.773 -5.262 -4.109 1 98.94 83 ALA A N 1
ATOM 614 C CA . ALA A 1 83 ? 5.652 -4.957 -2.982 1 98.94 83 ALA A CA 1
ATOM 615 C C . ALA A 1 83 ? 7.117 -4.992 -3.402 1 98.94 83 ALA A C 1
ATOM 617 O O . ALA A 1 83 ? 7.914 -4.152 -2.973 1 98.94 83 ALA A O 1
ATOM 618 N N . LEU A 1 84 ? 7.508 -5.926 -4.23 1 98.94 84 LEU A N 1
ATOM 619 C CA . LEU A 1 84 ? 8.883 -6.023 -4.715 1 98.94 84 LEU A CA 1
ATOM 620 C C . LEU A 1 84 ? 9.227 -4.848 -5.617 1 98.94 84 LEU A C 1
ATOM 622 O O . LEU A 1 84 ? 10.359 -4.359 -5.609 1 98.94 84 LEU A O 1
ATOM 626 N N . LEU A 1 85 ? 8.234 -4.414 -6.43 1 98.81 85 LEU A N 1
ATOM 627 C CA . LEU A 1 85 ? 8.414 -3.225 -7.254 1 98.81 85 LEU A CA 1
ATOM 628 C C . LEU A 1 85 ? 8.703 -2.002 -6.391 1 98.81 85 LEU A C 1
ATOM 630 O O . LEU A 1 85 ? 9.625 -1.235 -6.684 1 98.81 85 LEU A O 1
ATOM 634 N N . VAL A 1 86 ? 7.941 -1.821 -5.316 1 98.88 86 VAL A N 1
ATOM 635 C CA . VAL A 1 86 ? 8.125 -0.677 -4.43 1 98.88 86 VAL A CA 1
ATOM 636 C C . VAL A 1 86 ? 9.469 -0.783 -3.721 1 98.88 86 VAL A C 1
ATOM 638 O O . VAL A 1 86 ? 10.195 0.208 -3.598 1 98.88 86 VAL A O 1
ATOM 641 N N . ALA A 1 87 ? 9.797 -1.973 -3.262 1 98.88 87 ALA A N 1
ATOM 642 C CA . ALA A 1 87 ? 11.094 -2.184 -2.615 1 98.88 87 ALA A CA 1
ATOM 643 C C . ALA A 1 87 ? 12.242 -1.799 -3.545 1 98.88 87 ALA A C 1
ATOM 645 O O . ALA A 1 87 ? 13.172 -1.106 -3.135 1 98.88 87 ALA A O 1
ATOM 646 N N . LYS A 1 88 ? 12.172 -2.252 -4.789 1 98.69 88 LYS A N 1
ATOM 647 C CA . LYS A 1 88 ? 13.203 -1.907 -5.77 1 98.69 88 LYS A CA 1
ATOM 648 C C . LYS A 1 88 ? 13.297 -0.396 -5.957 1 98.69 88 LYS A C 1
ATOM 650 O O . LYS A 1 88 ? 14.391 0.156 -6.051 1 98.69 88 LYS A O 1
ATOM 655 N N . SER A 1 89 ? 12.164 0.25 -6.023 1 98.31 89 SER A N 1
ATOM 656 C CA . SER A 1 89 ? 12.156 1.693 -6.242 1 98.31 89 SER A CA 1
ATOM 657 C C . SER A 1 89 ? 12.812 2.432 -5.078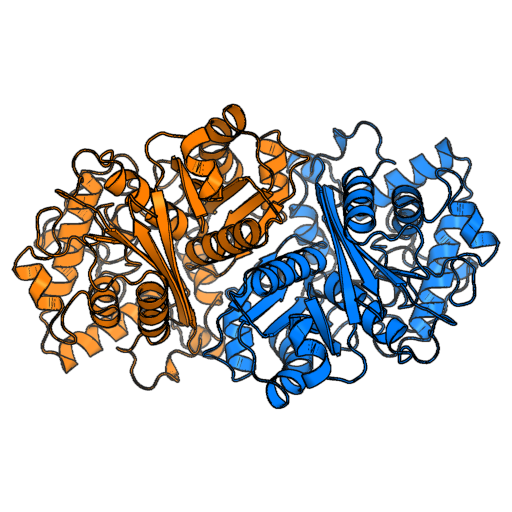 1 98.31 89 SER A C 1
ATOM 659 O O . SER A 1 89 ? 13.531 3.412 -5.281 1 98.31 89 SER A O 1
ATOM 661 N N . LEU A 1 90 ? 12.516 2.012 -3.82 1 98.38 90 LEU A N 1
ATOM 662 C CA . LEU A 1 90 ? 13.117 2.625 -2.641 1 98.38 90 LEU A CA 1
ATOM 663 C C . LEU A 1 90 ? 14.633 2.441 -2.643 1 98.38 90 LEU A C 1
ATOM 665 O O . LEU A 1 90 ? 15.367 3.354 -2.268 1 98.38 90 LEU A O 1
ATOM 669 N N . LEU A 1 91 ? 15.07 1.314 -3.059 1 98.5 91 LEU A N 1
ATOM 670 C CA . LEU A 1 91 ? 16.5 1.006 -3.094 1 98.5 91 LEU A CA 1
ATOM 671 C C . LEU A 1 91 ? 17.188 1.774 -4.211 1 98.5 91 LEU A C 1
ATOM 673 O O . LEU A 1 91 ? 18.219 2.408 -3.986 1 98.5 91 LEU A O 1
ATOM 677 N N . ASP A 1 92 ? 16.578 1.747 -5.422 1 97.25 92 ASP A N 1
ATOM 678 C CA . ASP A 1 92 ? 17.156 2.402 -6.586 1 97.25 92 ASP A CA 1
ATOM 679 C C . ASP A 1 92 ? 17.219 3.916 -6.391 1 97.25 92 ASP A C 1
ATOM 681 O O . ASP A 1 92 ? 18.141 4.574 -6.895 1 97.25 92 ASP A O 1
ATOM 685 N N . SER A 1 93 ? 16.281 4.465 -5.633 1 95.94 93 SER A N 1
ATOM 686 C CA . SER A 1 93 ? 16.234 5.902 -5.387 1 95.94 93 SER A CA 1
ATOM 687 C C . SER A 1 93 ? 17.109 6.281 -4.199 1 95.94 93 SER A C 1
ATOM 689 O O . SER A 1 93 ? 17.219 7.461 -3.846 1 95.94 93 SER A O 1
ATOM 691 N N . LYS A 1 94 ? 17.688 5.32 -3.486 1 94.81 94 LYS A N 1
ATOM 692 C CA . LYS A 1 94 ? 18.594 5.484 -2.355 1 94.81 94 LYS A CA 1
ATOM 693 C C . LYS A 1 94 ? 17.859 6.027 -1.134 1 94.81 94 LYS A C 1
ATOM 695 O O . LYS A 1 94 ? 18.469 6.648 -0.261 1 94.81 94 LYS A O 1
ATOM 700 N N . MET A 1 95 ? 16.562 5.855 -1.157 1 94.75 95 MET A N 1
ATOM 701 C CA . MET A 1 95 ? 15.789 6.195 0.027 1 94.75 95 MET A CA 1
ATOM 702 C C . MET A 1 95 ? 16.031 5.191 1.149 1 94.75 95 MET A C 1
ATOM 704 O O . MET A 1 95 ? 15.82 5.504 2.322 1 94.75 95 MET A O 1
ATOM 708 N N . ALA A 1 96 ? 16.375 4.008 0.804 1 97 96 ALA A N 1
ATOM 709 C CA . ALA A 1 96 ? 16.766 2.943 1.729 1 97 96 ALA A CA 1
ATOM 710 C C . ALA A 1 96 ? 17.953 2.154 1.2 1 97 96 ALA A C 1
ATOM 712 O O . ALA A 1 96 ? 18.203 2.119 -0.009 1 97 96 ALA A O 1
ATOM 713 N N . ASN A 1 97 ? 18.719 1.562 2.092 1 97.44 97 ASN A N 1
ATOM 714 C CA . ASN A 1 97 ? 19.844 0.699 1.704 1 97.44 97 ASN A CA 1
ATOM 715 C C . ASN A 1 97 ? 19.484 -0.777 1.847 1 97.44 97 ASN A C 1
ATOM 717 O O . ASN A 1 97 ? 20.047 -1.629 1.167 1 97.44 97 ASN A O 1
ATOM 721 N N . THR A 1 98 ? 18.672 -1.074 2.812 1 98.56 98 THR A N 1
ATOM 722 C CA . THR A 1 98 ? 18.188 -2.422 3.102 1 98.56 98 THR A CA 1
ATOM 723 C C . THR A 1 98 ? 16.672 -2.43 3.305 1 98.56 98 THR A C 1
ATOM 725 O O . THR A 1 98 ? 16.156 -1.724 4.176 1 98.56 98 THR A O 1
ATOM 728 N N . VAL A 1 99 ? 15.953 -3.203 2.484 1 98.94 99 VAL A N 1
ATOM 729 C CA . VAL A 1 99 ? 14.5 -3.275 2.582 1 98.94 99 VAL A CA 1
ATOM 730 C C . VAL A 1 99 ? 14.07 -4.711 2.873 1 98.94 99 VAL A C 1
ATOM 732 O O . VAL A 1 99 ? 14.469 -5.641 2.16 1 98.94 99 VAL A O 1
ATOM 735 N N . LEU A 1 100 ? 13.344 -4.887 3.947 1 98.94 100 LEU A N 1
ATOM 736 C CA . LEU A 1 100 ? 12.711 -6.164 4.262 1 98.94 100 LEU A CA 1
ATOM 737 C C . LEU A 1 100 ? 11.289 -6.211 3.705 1 98.94 100 LEU A C 1
ATOM 739 O O . LEU A 1 100 ? 10.438 -5.406 4.094 1 98.94 100 LEU A O 1
ATOM 743 N N . VAL A 1 101 ? 11.047 -7.094 2.725 1 99 101 VAL A N 1
ATOM 744 C CA . VAL A 1 101 ? 9.711 -7.316 2.195 1 99 101 VAL A CA 1
ATOM 745 C C . VAL A 1 101 ? 9.078 -8.531 2.873 1 99 101 VAL A C 1
ATOM 747 O O . VAL A 1 101 ? 9.633 -9.633 2.822 1 99 101 VAL A O 1
ATOM 750 N N . ILE A 1 102 ? 7.938 -8.344 3.51 1 99 102 ILE A N 1
ATOM 751 C CA . ILE A 1 102 ? 7.223 -9.43 4.168 1 99 102 ILE A CA 1
ATOM 752 C C . ILE A 1 102 ? 5.836 -9.586 3.551 1 99 102 ILE A C 1
ATOM 754 O O . ILE A 1 102 ? 4.988 -8.695 3.68 1 99 102 ILE A O 1
ATOM 758 N N . GLY A 1 103 ? 5.609 -10.672 2.816 1 98.94 103 GLY A N 1
ATOM 759 C CA . GLY A 1 103 ? 4.266 -11.055 2.414 1 98.94 103 GLY A CA 1
ATOM 760 C C . GLY A 1 103 ? 3.58 -11.969 3.412 1 98.94 103 GLY A C 1
ATOM 761 O O . GLY A 1 103 ? 4.195 -12.906 3.926 1 98.94 103 GLY A O 1
ATOM 762 N N . ALA A 1 104 ? 2.312 -11.688 3.699 1 98.94 104 ALA A N 1
ATOM 763 C CA . ALA A 1 104 ? 1.612 -12.516 4.676 1 98.94 104 ALA A CA 1
ATOM 764 C C . ALA A 1 104 ? 0.102 -12.445 4.477 1 98.94 104 ALA A C 1
ATOM 766 O O . ALA A 1 104 ? -0.432 -11.391 4.113 1 98.94 104 ALA A O 1
ATOM 767 N N . GLU A 1 105 ? -0.569 -13.523 4.699 1 98.94 105 GLU A N 1
ATOM 768 C CA . GLU A 1 105 ? -2.025 -13.602 4.711 1 98.94 105 GLU A CA 1
ATOM 769 C C . GLU A 1 105 ? -2.51 -14.727 5.617 1 98.94 105 GLU A C 1
ATOM 771 O O . GLU A 1 105 ? -1.896 -15.797 5.668 1 98.94 105 GLU A O 1
ATOM 776 N N . LYS A 1 106 ? -3.51 -14.531 6.363 1 98.75 106 LYS A N 1
ATOM 777 C CA . LYS A 1 106 ? -4.242 -15.531 7.137 1 98.75 106 LYS A CA 1
ATOM 778 C C . LYS A 1 106 ? -5.691 -15.633 6.664 1 98.75 106 LYS A C 1
ATOM 780 O O . LYS A 1 106 ? -6.535 -14.82 7.047 1 98.75 106 LYS A O 1
ATOM 785 N N . MET A 1 107 ? -5.98 -16.719 5.926 1 98.56 107 MET A N 1
ATOM 786 C CA . MET A 1 107 ? -7.262 -16.781 5.227 1 98.56 107 MET A CA 1
ATOM 787 C C . MET A 1 107 ? -8.203 -17.766 5.898 1 98.56 107 MET A C 1
ATOM 789 O O . MET A 1 107 ? -9.43 -17.656 5.766 1 98.56 107 MET A O 1
ATOM 793 N N . SER A 1 108 ? -7.711 -18.672 6.68 1 97.62 108 SER A N 1
ATOM 794 C CA . SER A 1 108 ? -8.484 -19.828 7.129 1 97.62 108 SER A CA 1
ATOM 795 C C . SER A 1 108 ? -9.312 -19.484 8.367 1 97.62 108 SER A C 1
ATOM 797 O O . SER A 1 108 ? -10 -20.344 8.914 1 97.62 108 SER A O 1
ATOM 799 N N . GLU A 1 109 ? -9.242 -18.234 8.828 1 96.19 109 GLU A N 1
ATOM 800 C CA . GLU A 1 109 ? -10.016 -17.844 10.008 1 96.19 109 GLU A CA 1
ATOM 801 C C . GLU A 1 109 ? -11.5 -17.688 9.664 1 96.19 109 GLU A C 1
ATOM 803 O O . GLU A 1 109 ? -12.344 -17.625 10.562 1 96.19 109 GLU A O 1
ATOM 808 N N . LYS A 1 110 ? -11.859 -17.625 8.422 1 95.56 110 LYS A N 1
ATOM 809 C CA . LYS A 1 110 ? -13.242 -17.5 7.965 1 95.56 110 LYS A CA 1
ATOM 810 C C . LYS A 1 110 ? -13.633 -18.703 7.105 1 95.56 110 LYS A C 1
ATOM 812 O O . LYS A 1 110 ? -12.773 -19.469 6.664 1 95.56 110 LYS A O 1
ATOM 817 N N . SER A 1 111 ? -14.922 -18.906 6.961 1 95.06 111 SER A N 1
ATOM 818 C CA . SER A 1 111 ? -15.422 -20 6.125 1 95.06 111 SER A CA 1
ATOM 819 C C . SER A 1 111 ? -15.062 -19.766 4.66 1 95.06 111 SER A C 1
ATOM 821 O O . SER A 1 111 ? -14.797 -18.641 4.246 1 95.06 111 SER A O 1
ATOM 823 N N . THR A 1 112 ? -15.055 -20.844 3.914 1 92.25 112 THR A N 1
ATOM 824 C CA . THR A 1 112 ? -14.781 -20.766 2.482 1 92.25 112 THR A CA 1
ATOM 825 C C . THR A 1 112 ? -15.734 -19.781 1.802 1 92.25 112 THR A C 1
ATOM 827 O O . THR A 1 112 ? -15.312 -19.016 0.941 1 92.25 112 THR A O 1
ATOM 830 N N . LYS A 1 113 ? -17 -19.844 2.197 1 92 113 LYS A N 1
ATOM 831 C CA . LYS A 1 113 ? -18 -18.953 1.622 1 92 113 LYS A CA 1
ATOM 832 C C . LYS A 1 113 ? -17.672 -17.5 1.914 1 92 113 LYS A C 1
ATOM 834 O O . LYS A 1 113 ? -17.797 -16.641 1.033 1 92 113 LYS A O 1
ATOM 839 N N . GLN A 1 114 ? -17.219 -17.156 3.098 1 93.81 114 GLN A N 1
ATOM 840 C CA . GLN A 1 114 ? -16.859 -15.805 3.5 1 93.81 114 GLN A CA 1
ATOM 841 C C . GLN A 1 114 ? -15.609 -15.328 2.775 1 93.81 114 GLN A C 1
ATOM 843 O O . GLN A 1 114 ? -15.555 -14.195 2.299 1 93.81 114 GLN A O 1
ATOM 848 N N . VAL A 1 115 ? -14.625 -16.219 2.719 1 95.44 115 VAL A N 1
ATOM 849 C CA . VAL A 1 115 ? -13.375 -15.891 2.049 1 95.44 115 VAL A CA 1
ATOM 850 C C . VAL A 1 115 ? -13.641 -15.594 0.575 1 95.44 115 VAL A C 1
ATOM 852 O O . VAL A 1 115 ? -13.156 -14.594 0.042 1 95.44 115 VAL A O 1
ATOM 855 N N . THR A 1 116 ? -14.422 -16.422 -0.037 1 92 116 THR A N 1
ATOM 856 C CA . THR A 1 116 ? -14.742 -16.25 -1.45 1 92 116 THR A CA 1
ATOM 857 C C . THR A 1 116 ? -15.492 -14.945 -1.682 1 92 116 THR A C 1
ATOM 859 O O . THR A 1 116 ? -15.234 -14.242 -2.662 1 92 116 THR A O 1
ATOM 862 N N . SER A 1 117 ? -16.391 -14.641 -0.792 1 91.62 117 SER A N 1
ATOM 863 C CA . SER A 1 117 ? -17.156 -13.406 -0.898 1 91.62 117 SER A CA 1
ATOM 864 C C . SER A 1 117 ? -16.25 -12.188 -0.754 1 91.62 117 SER A C 1
ATOM 866 O O . SER A 1 117 ? -16.406 -11.211 -1.495 1 91.62 117 SER A O 1
ATOM 868 N N . VAL A 1 118 ? -15.312 -12.219 0.172 1 94 118 VAL A N 1
ATOM 869 C CA . VAL A 1 118 ? -14.375 -11.125 0.393 1 94 118 VAL A CA 1
ATOM 870 C C . VAL A 1 118 ? -13.508 -10.922 -0.849 1 94 118 VAL A C 1
ATOM 872 O O . VAL A 1 118 ? -13.344 -9.797 -1.321 1 94 118 VAL A O 1
ATOM 875 N N . ILE A 1 119 ? -13.039 -11.984 -1.429 1 94.19 119 ILE A N 1
ATOM 876 C CA . ILE A 1 119 ? -12.156 -11.914 -2.588 1 94.19 119 ILE A CA 1
ATOM 877 C C . ILE A 1 119 ? -12.938 -11.414 -3.801 1 94.19 119 ILE A C 1
ATOM 879 O O . ILE A 1 119 ? -12.406 -10.641 -4.605 1 94.19 119 ILE A O 1
ATOM 883 N N . ALA A 1 120 ? -14.195 -11.766 -3.924 1 92.31 120 ALA A N 1
ATOM 884 C CA . ALA A 1 120 ? -15.023 -11.375 -5.062 1 92.31 120 ALA A CA 1
ATOM 885 C C . ALA A 1 120 ? -15.273 -9.875 -5.07 1 92.31 120 ALA A C 1
ATOM 887 O O . ALA A 1 120 ? -15.68 -9.312 -6.086 1 92.31 120 ALA A O 1
ATOM 888 N N . SER A 1 121 ? -14.984 -9.203 -3.979 1 92.88 121 SER A N 1
ATOM 889 C CA . SER A 1 121 ? -15.234 -7.773 -3.863 1 92.88 121 SER A CA 1
ATOM 890 C C . SER A 1 121 ? -14.258 -6.973 -4.715 1 92.88 121 SER A C 1
ATOM 892 O O . SER A 1 121 ? -14.398 -5.754 -4.855 1 92.88 121 SER A O 1
ATOM 894 N N . LEU A 1 122 ? -13.289 -7.664 -5.348 1 94.38 122 LEU A N 1
ATOM 895 C CA . LEU A 1 122 ? -12.367 -6.977 -6.242 1 94.38 122 LEU A CA 1
ATOM 896 C C . LEU A 1 122 ? -12.984 -6.793 -7.625 1 94.38 122 LEU A C 1
ATOM 898 O O . LEU A 1 122 ? -12.477 -6.02 -8.438 1 94.38 122 LEU A O 1
ATOM 902 N N . LEU A 1 123 ? -14.094 -7.52 -7.918 1 94.25 123 LEU A N 1
ATOM 903 C CA . LEU A 1 123 ? -14.805 -7.379 -9.188 1 94.25 123 LEU A CA 1
ATOM 904 C C . LEU A 1 123 ? -15.75 -6.18 -9.148 1 94.25 123 LEU A C 1
ATOM 906 O O . LEU A 1 123 ? -16.25 -5.816 -8.086 1 94.25 123 LEU A O 1
ATOM 910 N N . PRO A 1 124 ? -15.945 -5.625 -10.359 1 93.19 124 PRO A N 1
ATOM 911 C CA . PRO A 1 124 ? -16.984 -4.59 -10.391 1 93.19 124 PRO A CA 1
ATOM 912 C C . PRO A 1 124 ? -18.328 -5.078 -9.844 1 93.19 124 PRO A C 1
ATOM 914 O O . PRO A 1 124 ? -18.688 -6.242 -10.047 1 93.19 124 PRO A O 1
ATOM 917 N N . ARG A 1 125 ? -19.016 -4.152 -9.242 1 88.81 125 ARG A N 1
ATOM 918 C CA . ARG A 1 125 ? -20.281 -4.484 -8.586 1 88.81 125 ARG A CA 1
ATOM 919 C C . ARG A 1 125 ? -21.219 -5.203 -9.539 1 88.81 125 ARG A C 1
ATOM 921 O O . ARG A 1 125 ? -21.875 -6.18 -9.156 1 88.81 125 ARG A O 1
ATOM 928 N N . GLU A 1 126 ? -21.25 -4.758 -10.75 1 89.5 126 GLU A N 1
ATOM 929 C CA . GLU A 1 126 ? -22.172 -5.316 -11.734 1 89.5 126 GLU A CA 1
ATOM 930 C C . GLU A 1 126 ? -21.859 -6.781 -12.016 1 89.5 126 GLU A C 1
ATOM 932 O O . GLU A 1 126 ? -22.766 -7.598 -12.188 1 89.5 126 GLU A O 1
ATOM 937 N N . GLU A 1 127 ? -20.625 -7.094 -12.023 1 90.44 127 GLU A N 1
ATOM 938 C CA . GLU A 1 127 ? -20.203 -8.469 -12.297 1 90.44 127 GLU A CA 1
ATOM 939 C C . GLU A 1 127 ? -20.422 -9.359 -11.078 1 90.44 127 GLU A C 1
ATOM 941 O O . GLU A 1 127 ? -20.844 -10.5 -11.211 1 90.44 127 GLU A O 1
ATOM 946 N N . ARG A 1 128 ? -20.219 -8.844 -9.93 1 89.12 128 ARG A N 1
ATOM 947 C CA . ARG A 1 128 ? -20.469 -9.594 -8.695 1 89.12 128 ARG A CA 1
ATOM 948 C C . ARG A 1 128 ? -21.938 -9.914 -8.531 1 89.12 128 ARG A C 1
ATOM 950 O O . ARG A 1 128 ? -22.297 -11.023 -8.125 1 89.12 128 ARG A O 1
ATOM 957 N N . MET A 1 129 ? -22.719 -8.922 -8.875 1 87.31 129 MET A N 1
ATOM 958 C CA . MET A 1 129 ? -24.172 -9.078 -8.719 1 87.31 129 MET A CA 1
ATOM 959 C C . MET A 1 129 ? -24.719 -10.109 -9.703 1 87.31 129 MET A C 1
ATOM 961 O O . MET A 1 129 ? -25.734 -10.75 -9.438 1 87.31 129 MET A O 1
ATOM 965 N N . ALA A 1 130 ? -23.984 -10.297 -10.789 1 88.38 130 ALA A N 1
ATOM 966 C CA . ALA A 1 130 ? -24.375 -11.289 -11.781 1 88.38 130 ALA A CA 1
ATOM 967 C C . ALA A 1 130 ? -23.922 -12.688 -11.367 1 88.38 130 ALA A C 1
ATOM 969 O O . ALA A 1 130 ? -24.219 -13.672 -12.047 1 88.38 130 ALA A O 1
ATOM 970 N N . GLY A 1 131 ? -23.234 -12.766 -10.25 1 86.5 131 GLY A N 1
ATOM 971 C CA . GLY A 1 131 ? -22.844 -14.055 -9.711 1 86.5 131 GLY A CA 1
ATOM 972 C C . GLY A 1 131 ? -21.453 -14.484 -10.117 1 86.5 131 GLY A C 1
ATOM 973 O O . GLY A 1 131 ? -21.047 -15.617 -9.852 1 86.5 131 GLY A O 1
ATOM 974 N N . LEU A 1 132 ? -20.734 -13.602 -10.68 1 89.38 132 LEU A N 1
ATOM 975 C CA . LEU A 1 132 ? -19.391 -13.945 -11.133 1 89.38 132 LEU A CA 1
ATOM 976 C C . LEU A 1 132 ? -18.422 -14 -9.961 1 89.38 132 LEU A C 1
ATOM 978 O O . LEU A 1 132 ? -18.484 -13.172 -9.047 1 89.38 132 LEU A O 1
ATOM 982 N N . THR A 1 133 ? -17.641 -15.039 -9.922 1 91.31 133 THR A N 1
ATOM 983 C CA . THR A 1 133 ? -16.5 -15.203 -9.023 1 91.31 133 THR A CA 1
ATOM 984 C C . THR A 1 133 ? -15.234 -15.531 -9.812 1 91.31 133 THR A C 1
ATOM 986 O O . THR A 1 133 ? -15.297 -15.781 -11.023 1 91.31 133 THR A O 1
ATOM 989 N N . LEU A 1 134 ? -14.148 -15.523 -9.102 1 93.19 134 LEU A N 1
ATOM 990 C CA . LEU A 1 134 ? -12.898 -15.82 -9.797 1 93.19 134 LEU A CA 1
ATOM 991 C C . LEU A 1 134 ? -12.883 -17.266 -10.281 1 93.19 134 LEU A C 1
ATOM 993 O O . LEU A 1 134 ? -12.492 -17.547 -11.422 1 93.19 134 LEU A O 1
ATOM 997 N N . PRO A 1 135 ? -13.383 -18.203 -9.508 1 94.5 135 PRO A N 1
ATOM 998 C CA . PRO A 1 135 ? -13.445 -19.594 -10.008 1 94.5 135 PRO A CA 1
ATOM 999 C C . PRO A 1 135 ? -14.367 -19.734 -11.219 1 94.5 135 PRO A C 1
ATOM 1001 O O . PRO A 1 135 ? -14.047 -20.469 -12.156 1 94.5 135 PRO A O 1
ATOM 1004 N N . SER A 1 136 ? -15.469 -19.016 -11.18 1 94.75 136 SER A N 1
ATOM 1005 C CA . SER A 1 136 ? -16.375 -19.109 -12.32 1 94.75 136 SER A CA 1
ATOM 1006 C C . SER A 1 136 ? -15.727 -18.547 -13.586 1 94.75 136 SER A C 1
ATOM 1008 O O . SER A 1 136 ? -15.977 -19.047 -14.688 1 94.75 136 SER A O 1
ATOM 1010 N N . LEU A 1 137 ? -14.945 -17.516 -13.438 1 95.31 137 LEU A N 1
ATOM 1011 C CA . LEU A 1 137 ? -14.227 -16.953 -14.578 1 95.31 137 LEU A CA 1
ATOM 1012 C C . LEU A 1 137 ? -13.211 -17.938 -15.125 1 95.31 137 LEU A C 1
ATOM 1014 O O . LEU A 1 137 ? -13.023 -18.047 -16.344 1 95.31 137 LEU A O 1
ATOM 1018 N N . ALA A 1 138 ? -12.57 -18.656 -14.273 1 96.94 138 ALA A N 1
ATOM 1019 C CA . ALA A 1 138 ? -11.641 -19.703 -14.703 1 96.94 138 ALA A CA 1
ATOM 1020 C C . ALA A 1 138 ? -12.352 -20.781 -15.492 1 96.94 138 ALA A C 1
ATOM 1022 O O . ALA A 1 138 ? -11.812 -21.312 -16.469 1 96.94 138 ALA A O 1
ATOM 1023 N N . GLY A 1 139 ? -13.516 -21.156 -14.945 1 97.5 139 GLY A N 1
ATOM 1024 C CA . GLY A 1 139 ? -14.32 -22.109 -15.688 1 97.5 139 GLY A CA 1
ATOM 1025 C C . GLY A 1 139 ? -14.656 -21.641 -17.094 1 97.5 139 GLY A C 1
ATOM 1026 O O . GLY A 1 139 ? -14.508 -22.391 -18.062 1 97.5 139 GLY A O 1
ATOM 1027 N N . LEU A 1 140 ? -15.07 -20.391 -17.219 1 96.19 140 LEU A N 1
ATOM 1028 C CA . LEU A 1 140 ? -15.406 -19.812 -18.5 1 96.19 140 LEU A CA 1
ATOM 1029 C C . LEU A 1 140 ? -14.188 -19.766 -19.422 1 96.19 140 LEU A C 1
ATOM 1031 O O . LEU A 1 140 ? -14.289 -20.078 -20.609 1 96.19 140 LEU A O 1
ATOM 1035 N N . LEU A 1 141 ? -13.086 -19.375 -18.844 1 97 141 LEU A N 1
ATOM 1036 C CA . LEU A 1 141 ? -11.836 -19.344 -19.594 1 97 141 LEU A CA 1
ATOM 1037 C C . LEU A 1 141 ? -11.469 -20.719 -20.141 1 97 141 LEU A C 1
ATOM 1039 O O . LEU A 1 141 ? -11.047 -20.859 -21.281 1 97 141 LEU A O 1
ATOM 1043 N N . SER A 1 142 ? -11.648 -21.734 -19.344 1 98.12 142 SER A N 1
ATOM 1044 C CA . SER A 1 142 ? -11.312 -23.094 -19.719 1 98.12 142 SER A CA 1
ATOM 1045 C C . SER A 1 142 ? -12.172 -23.578 -20.891 1 98.12 142 SER A C 1
ATOM 1047 O O . SER A 1 142 ? -11.656 -24.172 -21.844 1 98.12 142 SER A O 1
ATOM 1049 N N . LYS A 1 143 ? -13.453 -23.297 -20.797 1 98.06 143 LYS A N 1
ATOM 1050 C CA . LYS A 1 143 ? -14.359 -23.703 -21.875 1 98.06 143 LYS A CA 1
ATOM 1051 C C . LYS A 1 143 ? -13.992 -23.016 -23.188 1 98.06 143 LYS A C 1
ATOM 1053 O O . LYS A 1 143 ? -13.969 -23.656 -24.234 1 98.06 143 LYS A O 1
ATOM 1058 N N . GLU A 1 144 ? -13.75 -21.719 -23.062 1 97.62 144 GLU A N 1
ATOM 1059 C CA . GLU A 1 144 ? -13.383 -20.984 -24.266 1 97.62 144 GLU A CA 1
ATOM 1060 C C . GLU A 1 144 ? -12.062 -21.484 -24.844 1 97.62 144 GLU A C 1
ATOM 1062 O O . GLU A 1 144 ? -11.914 -21.562 -26.062 1 97.62 144 GLU A O 1
ATOM 1067 N N . TYR A 1 145 ? -11.102 -21.766 -24.016 1 98.38 145 TYR A N 1
ATOM 1068 C CA . TYR A 1 145 ? -9.805 -22.266 -24.453 1 98.38 145 TYR A CA 1
ATOM 1069 C C . TYR A 1 145 ? -9.953 -23.609 -25.156 1 98.38 145 TYR A C 1
ATOM 1071 O O . TYR A 1 145 ? -9.367 -23.828 -26.219 1 98.38 145 TYR A O 1
ATOM 1079 N N . MET A 1 146 ? -10.656 -24.547 -24.594 1 98.44 146 MET A N 1
ATOM 1080 C CA . MET A 1 146 ? -10.883 -25.859 -25.172 1 98.44 146 MET A CA 1
ATOM 1081 C C . MET A 1 146 ? -11.539 -25.734 -26.547 1 98.44 146 MET A C 1
ATOM 1083 O O . MET A 1 146 ? -11.117 -26.391 -27.5 1 98.44 146 MET A O 1
ATOM 1087 N N . LYS A 1 147 ? -12.523 -24.875 -26.609 1 98.06 147 LYS A N 1
ATOM 1088 C CA . LYS A 1 147 ? -13.273 -24.703 -27.859 1 98.06 147 LYS A CA 1
ATOM 1089 C C . LYS A 1 147 ? -12.391 -24.094 -28.938 1 98.06 147 LYS A C 1
ATOM 1091 O O . LYS A 1 147 ? -12.344 -24.594 -30.062 1 98.06 147 LYS A O 1
ATOM 1096 N N . ARG A 1 148 ? -11.641 -23.031 -28.656 1 97.81 148 ARG A N 1
ATOM 1097 C CA . ARG A 1 148 ? -10.875 -22.266 -29.625 1 97.81 148 ARG A CA 1
ATOM 1098 C C . ARG A 1 148 ? -9.664 -23.031 -30.125 1 97.81 148 ARG A C 1
ATOM 1100 O O . ARG A 1 148 ? -9.297 -22.953 -31.297 1 97.81 148 ARG A O 1
ATOM 1107 N N . TYR A 1 149 ? -9.055 -23.781 -29.203 1 98 149 TYR A N 1
ATOM 1108 C CA . TYR A 1 149 ? -7.766 -24.375 -29.547 1 98 149 TYR A CA 1
ATOM 1109 C C . TYR A 1 149 ? -7.852 -25.891 -29.594 1 98 149 TYR A C 1
ATOM 1111 O O . TYR A 1 149 ? -6.832 -26.578 -29.719 1 98 149 TYR A O 1
ATOM 1119 N N . ASP A 1 150 ? -9.023 -26.484 -29.484 1 97.94 150 ASP A N 1
ATOM 1120 C CA . ASP A 1 150 ? -9.273 -27.922 -29.5 1 97.94 150 ASP A CA 1
ATOM 1121 C C . ASP A 1 150 ? -8.406 -28.641 -28.469 1 97.94 150 ASP A C 1
ATOM 1123 O O . ASP A 1 150 ? -7.766 -29.641 -28.781 1 97.94 150 ASP A O 1
ATOM 1127 N N . ALA A 1 151 ? -8.258 -27.984 -27.344 1 98 151 ALA A N 1
ATOM 1128 C CA . ALA A 1 151 ? -7.488 -28.562 -26.234 1 98 151 ALA A CA 1
ATOM 1129 C C . ALA A 1 151 ? -8.312 -29.578 -25.453 1 98 151 ALA A C 1
ATOM 1131 O O . ALA A 1 151 ? -9.492 -29.344 -25.172 1 98 151 ALA A O 1
ATOM 1132 N N . PRO A 1 152 ? -7.75 -30.703 -25.188 1 98.06 152 PRO A N 1
ATOM 1133 C CA . PRO A 1 152 ? -8.492 -31.672 -24.391 1 98.06 152 PRO A CA 1
ATOM 1134 C C . PRO A 1 152 ? -8.609 -31.266 -22.922 1 98.06 152 PRO A C 1
ATOM 1136 O O . PRO A 1 152 ? -7.707 -30.625 -22.375 1 98.06 152 PRO A O 1
ATOM 1139 N N . ARG A 1 153 ? -9.688 -31.688 -22.281 1 97.5 153 ARG A N 1
ATOM 1140 C CA . ARG A 1 153 ? -9.961 -31.438 -20.875 1 97.5 153 ARG A CA 1
ATOM 1141 C C . ARG A 1 153 ? -8.797 -31.891 -20 1 97.5 153 ARG A C 1
ATOM 1143 O O . ARG A 1 153 ? -8.5 -31.281 -18.969 1 97.5 153 ARG A O 1
ATOM 1150 N N . GLU A 1 154 ? -8.094 -32.906 -20.359 1 97.88 154 GLU A N 1
ATOM 1151 C CA . GLU A 1 154 ? -7.027 -33.531 -19.594 1 97.88 154 GLU A CA 1
ATOM 1152 C C . GLU A 1 154 ? -5.82 -32.594 -19.469 1 97.88 154 GLU A C 1
ATOM 1154 O O . GLU A 1 154 ? -5.027 -32.719 -18.531 1 97.88 154 GLU A O 1
ATOM 1159 N N . ALA A 1 155 ? -5.688 -31.75 -20.422 1 97.19 155 ALA A N 1
ATOM 1160 C CA . ALA A 1 155 ? -4.535 -30.844 -20.422 1 97.19 155 ALA A CA 1
ATOM 1161 C C . ALA A 1 155 ? -4.477 -30.047 -19.125 1 97.19 155 ALA A C 1
ATOM 1163 O O . ALA A 1 155 ? -3.416 -29.922 -18.5 1 97.19 155 ALA A O 1
ATOM 1164 N N . PHE A 1 156 ? -5.605 -29.562 -18.703 1 98.25 156 PHE A N 1
ATOM 1165 C CA . PHE A 1 156 ? -5.66 -28.766 -17.484 1 98.25 156 PHE A CA 1
ATOM 1166 C C . PHE A 1 156 ? -5.41 -29.625 -16.266 1 98.25 156 PHE A C 1
ATOM 1168 O O . PHE A 1 156 ? -4.719 -29.203 -15.328 1 98.25 156 PHE A O 1
ATOM 1175 N N . ALA A 1 157 ? -5.949 -30.797 -16.297 1 98.69 157 ALA A N 1
ATOM 1176 C CA . ALA A 1 157 ? -5.762 -31.734 -15.188 1 98.69 157 ALA A CA 1
ATOM 1177 C C . ALA A 1 157 ? -4.297 -32.125 -15.039 1 98.69 157 ALA A C 1
ATOM 1179 O O . ALA A 1 157 ? -3.812 -32.344 -13.922 1 98.69 157 ALA A O 1
ATOM 1180 N N . ARG A 1 158 ? -3.607 -32.219 -16.125 1 98.69 158 ARG A N 1
ATOM 1181 C CA . ARG A 1 158 ? -2.197 -32.594 -16.094 1 98.69 158 ARG A CA 1
ATOM 1182 C C . ARG A 1 158 ? -1.357 -31.5 -15.43 1 98.69 158 ARG A C 1
ATOM 1184 O O . ARG A 1 158 ? -0.336 -31.797 -14.805 1 98.69 158 ARG A O 1
ATOM 1191 N N . VAL A 1 159 ? -1.792 -30.219 -15.586 1 98.81 159 VAL A N 1
ATOM 1192 C CA . VAL A 1 159 ? -1.128 -29.141 -14.859 1 98.81 159 VAL A CA 1
ATOM 1193 C C . VAL A 1 159 ? -1.194 -29.422 -13.359 1 98.81 159 VAL A C 1
ATOM 1195 O O . VAL A 1 159 ? -0.2 -29.25 -12.648 1 98.81 159 VAL A O 1
ATOM 1198 N N . ALA A 1 160 ? -2.365 -29.828 -12.883 1 98.81 160 ALA A N 1
ATOM 1199 C CA . ALA A 1 160 ? -2.539 -30.141 -11.469 1 98.81 160 ALA A CA 1
ATOM 1200 C C . ALA A 1 160 ? -1.645 -31.297 -11.047 1 98.81 160 ALA A C 1
ATOM 1202 O O . ALA A 1 160 ? -1.031 -31.266 -9.977 1 98.81 160 ALA A O 1
ATOM 1203 N N . VAL A 1 161 ? -1.6 -32.375 -11.875 1 98.81 161 VAL A N 1
ATOM 1204 C CA . VAL A 1 161 ? -0.763 -33.531 -11.562 1 98.81 161 VAL A CA 1
ATOM 1205 C C . VAL A 1 161 ? 0.688 -33.062 -11.398 1 98.81 161 VAL A C 1
ATOM 1207 O O . VAL A 1 161 ? 1.343 -33.438 -10.414 1 98.81 161 VAL A O 1
ATOM 1210 N N . LYS A 1 162 ? 1.163 -32.312 -12.297 1 98.81 162 LYS A N 1
ATOM 1211 C CA . LYS A 1 162 ? 2.535 -31.812 -12.258 1 98.81 162 LYS A CA 1
ATOM 1212 C C . LYS A 1 162 ? 2.768 -30.953 -11.023 1 98.81 162 LYS A C 1
ATOM 1214 O O . LYS A 1 162 ? 3.754 -31.125 -10.305 1 98.81 162 LYS A O 1
ATOM 1219 N N . ASN A 1 163 ? 1.895 -29.969 -10.789 1 98.81 163 ASN A N 1
ATOM 1220 C CA . ASN A 1 163 ? 2.084 -29.016 -9.688 1 98.81 163 ASN A CA 1
ATOM 1221 C C . ASN A 1 163 ? 1.998 -29.719 -8.336 1 98.81 163 ASN A C 1
ATOM 1223 O O . ASN A 1 163 ? 2.705 -29.344 -7.395 1 98.81 163 ASN A O 1
ATOM 1227 N N . HIS A 1 164 ? 1.126 -30.703 -8.211 1 98.81 164 HIS A N 1
ATOM 1228 C CA . HIS A 1 164 ? 1.031 -31.453 -6.965 1 98.81 164 HIS A CA 1
ATOM 1229 C C . HIS A 1 164 ? 2.252 -32.344 -6.766 1 98.81 164 HIS A C 1
ATOM 1231 O O . HIS A 1 164 ? 2.695 -32.562 -5.633 1 98.81 164 HIS A O 1
ATOM 1237 N N . HIS A 1 165 ? 2.76 -32.906 -7.824 1 98.69 165 HIS A N 1
ATOM 1238 C CA . HIS A 1 165 ? 4.039 -33.594 -7.711 1 98.69 165 HIS A CA 1
ATOM 1239 C C . HIS A 1 165 ? 5.129 -32.656 -7.207 1 98.69 165 HIS A C 1
ATOM 1241 O O . HIS A 1 165 ? 5.84 -33 -6.25 1 98.69 165 HIS A O 1
ATOM 1247 N N . ASN A 1 166 ? 5.301 -31.516 -7.879 1 98.88 166 ASN A N 1
ATOM 1248 C CA . ASN A 1 166 ? 6.293 -30.547 -7.449 1 98.88 166 ASN A CA 1
ATOM 1249 C C . ASN A 1 166 ? 6.082 -30.125 -5.996 1 98.88 166 ASN A C 1
ATOM 1251 O O . ASN A 1 166 ? 7.043 -29.984 -5.238 1 98.88 166 ASN A O 1
ATOM 1255 N N . GLY A 1 167 ? 4.762 -29.906 -5.598 1 98.75 167 GLY A N 1
ATOM 1256 C CA . GLY A 1 167 ? 4.441 -29.562 -4.219 1 98.75 167 GLY A CA 1
ATOM 1257 C C . GLY A 1 167 ? 4.871 -30.641 -3.229 1 98.75 167 GLY A C 1
ATOM 1258 O O . GLY A 1 167 ? 5.27 -30.328 -2.105 1 98.75 167 GLY A O 1
ATOM 1259 N N . SER A 1 168 ? 4.793 -31.891 -3.635 1 98.62 168 SER A N 1
ATOM 1260 C CA . SER A 1 168 ? 5.18 -33 -2.76 1 98.62 168 SER A CA 1
ATOM 1261 C C . SER A 1 168 ? 6.676 -32.969 -2.469 1 98.62 168 SER A C 1
ATOM 1263 O O . SER A 1 168 ? 7.129 -33.531 -1.468 1 98.62 168 SER A O 1
ATOM 1265 N N . LEU A 1 169 ? 7.441 -32.281 -3.297 1 98.62 169 LEU A N 1
ATOM 1266 C CA . LEU A 1 169 ? 8.883 -32.188 -3.129 1 98.62 169 LEU A CA 1
ATOM 1267 C C . LEU A 1 169 ? 9.258 -30.922 -2.352 1 98.62 169 LEU A C 1
ATOM 1269 O O . LEU A 1 169 ? 10.43 -30.703 -2.031 1 98.62 169 LEU A O 1
ATOM 1273 N N . ASN A 1 170 ? 8.336 -30.031 -2.043 1 98.75 170 ASN A N 1
ATOM 1274 C CA . ASN A 1 170 ? 8.539 -28.75 -1.389 1 98.75 170 ASN A CA 1
ATOM 1275 C C . ASN A 1 170 ? 8.117 -28.797 0.078 1 98.75 170 ASN A C 1
ATOM 1277 O O . ASN A 1 170 ? 6.93 -28.859 0.388 1 98.75 170 ASN A O 1
ATOM 1281 N N . PRO A 1 171 ? 9.031 -28.719 0.987 1 98.44 171 PRO A N 1
ATOM 1282 C CA . PRO A 1 171 ? 8.703 -28.844 2.408 1 98.44 171 PRO A CA 1
ATOM 1283 C C . PRO A 1 171 ? 7.82 -27.703 2.918 1 98.44 171 PRO A C 1
ATOM 1285 O O . PRO A 1 171 ? 7.254 -27.812 4.008 1 98.44 171 PRO A O 1
ATOM 1288 N N . TYR A 1 172 ? 7.594 -26.672 2.166 1 98.69 172 TYR A N 1
ATOM 1289 C CA . TYR A 1 172 ? 6.824 -25.516 2.619 1 98.69 172 TYR A CA 1
ATOM 1290 C C . TYR A 1 172 ? 5.422 -25.531 2.021 1 98.69 172 TYR A C 1
ATOM 1292 O O . TYR A 1 172 ? 4.605 -24.656 2.32 1 98.69 172 TYR A O 1
ATOM 1300 N N . ALA A 1 173 ? 5.121 -26.484 1.194 1 98.88 173 ALA A N 1
ATOM 1301 C CA . ALA A 1 173 ? 3.869 -26.5 0.439 1 98.88 173 ALA A CA 1
ATOM 1302 C C . ALA A 1 173 ? 2.688 -26.844 1.337 1 98.88 173 ALA A C 1
ATOM 1304 O O . ALA A 1 173 ? 2.822 -27.641 2.271 1 98.88 173 ALA A O 1
ATOM 1305 N N . HIS A 1 174 ? 1.558 -26.266 1.072 1 98.81 174 HIS A N 1
ATOM 1306 C CA . HIS A 1 174 ? 0.289 -26.562 1.729 1 98.81 174 HIS A CA 1
ATOM 1307 C C . HIS A 1 174 ? -0.13 -28.016 1.49 1 98.81 174 HIS A C 1
ATOM 1309 O O . HIS A 1 174 ? -0.51 -28.719 2.43 1 98.81 174 HIS A O 1
ATOM 1315 N N . VAL A 1 175 ? -0.116 -28.422 0.224 1 98.31 175 VAL A N 1
ATOM 1316 C CA . VAL A 1 175 ? -0.443 -29.781 -0.158 1 98.31 175 VAL A CA 1
ATOM 1317 C C . VAL A 1 175 ? 0.818 -30.516 -0.629 1 98.31 175 VAL A C 1
ATOM 1319 O O . VAL A 1 175 ? 1.355 -30.203 -1.695 1 98.31 175 VAL A O 1
ATOM 1322 N N . GLN A 1 176 ? 1.272 -31.469 0.155 1 98.12 176 GLN A N 1
ATOM 1323 C CA . GLN A 1 176 ? 2.451 -32.281 -0.176 1 98.12 176 GLN A CA 1
ATOM 1324 C C . GLN A 1 176 ? 2.064 -33.688 -0.56 1 98.12 176 GLN A C 1
ATOM 1326 O O . GLN A 1 176 ? 2.609 -34.656 -0.017 1 98.12 176 GLN A O 1
ATOM 1331 N N . LYS A 1 177 ? 1.132 -33.75 -1.433 1 97.12 177 LYS A N 1
ATOM 1332 C CA . LYS A 1 177 ? 0.621 -35.031 -1.897 1 97.12 177 LYS A CA 1
ATOM 1333 C C . LYS A 1 177 ? 0.523 -35.062 -3.42 1 97.12 177 LYS A C 1
ATOM 1335 O O . LYS A 1 177 ? -0.004 -34.125 -4.035 1 97.12 177 LYS A O 1
ATOM 1340 N N . GLU A 1 178 ? 1.011 -36.125 -3.98 1 98.38 178 GLU A N 1
ATOM 1341 C CA . GLU A 1 178 ? 0.802 -36.375 -5.41 1 98.38 178 GLU A CA 1
ATOM 1342 C C . GLU A 1 178 ? -0.637 -36.781 -5.695 1 98.38 178 GLU A C 1
ATOM 1344 O O . GLU A 1 178 ? -1.29 -37.406 -4.852 1 98.38 178 GLU A O 1
ATOM 1349 N N . VAL A 1 179 ? -1.087 -36.406 -6.793 1 98.5 179 VAL A N 1
ATOM 1350 C CA . VAL A 1 179 ? -2.41 -36.844 -7.246 1 98.5 179 VAL A CA 1
ATOM 1351 C C . VAL A 1 179 ? -2.322 -37.375 -8.664 1 98.5 179 VAL A C 1
ATOM 1353 O O . VAL A 1 179 ? -1.532 -36.906 -9.477 1 98.5 179 VAL A O 1
ATOM 1356 N N . SER A 1 180 ? -3.113 -38.406 -8.984 1 98.5 180 SER A N 1
ATOM 1357 C CA . SER A 1 180 ? -3.166 -38.938 -10.336 1 98.5 180 SER A CA 1
ATOM 1358 C C . SER A 1 180 ? -4.121 -38.156 -11.219 1 98.5 180 SER A C 1
ATOM 1360 O O . SER A 1 180 ? -4.934 -37.375 -10.719 1 98.5 180 SER A O 1
ATOM 1362 N N . LEU A 1 181 ? -3.9 -38.375 -12.539 1 98.44 181 LEU A N 1
ATOM 1363 C CA . LEU A 1 181 ? -4.812 -37.75 -13.492 1 98.44 181 LEU A CA 1
ATOM 1364 C C . LEU A 1 181 ? -6.258 -38.125 -13.18 1 98.44 181 LEU A C 1
ATOM 1366 O O . LEU A 1 181 ? -7.145 -37.281 -13.211 1 98.44 181 LEU A O 1
ATOM 1370 N N . GLU A 1 182 ? -6.516 -39.406 -12.859 1 98.56 182 GLU A N 1
ATOM 1371 C CA . GLU A 1 182 ? -7.855 -39.875 -12.555 1 98.56 182 GLU A CA 1
ATOM 1372 C C . GLU A 1 182 ? -8.414 -39.219 -11.297 1 98.56 182 GLU A C 1
ATOM 1374 O O . GLU A 1 182 ? -9.578 -38.844 -11.258 1 98.56 182 GLU A O 1
ATOM 1379 N N . GLU A 1 183 ? -7.633 -39.094 -10.273 1 98.56 183 GLU A N 1
ATOM 1380 C CA . GLU A 1 183 ? -8.055 -38.438 -9.031 1 98.56 183 GLU A CA 1
ATOM 1381 C C . GLU A 1 183 ? -8.477 -37 -9.289 1 98.56 183 GLU A C 1
ATOM 1383 O O . GLU A 1 183 ? -9.469 -36.531 -8.727 1 98.56 183 GLU A O 1
ATOM 1388 N N . VAL A 1 184 ? -7.695 -36.281 -10.133 1 98.75 184 VAL A N 1
ATOM 1389 C CA . VAL A 1 184 ? -8.008 -34.906 -10.461 1 98.75 184 VAL A CA 1
ATOM 1390 C C . VAL A 1 184 ? -9.359 -34.812 -11.18 1 98.75 184 VAL A C 1
ATOM 1392 O O . VAL A 1 184 ? -10.234 -34.031 -10.797 1 98.75 184 VAL A O 1
ATOM 1395 N N . LEU A 1 185 ? -9.531 -35.688 -12.164 1 98.56 185 LEU A N 1
ATOM 1396 C CA . LEU A 1 185 ? -10.711 -35.625 -13.023 1 98.56 185 LEU A CA 1
ATOM 1397 C C . LEU A 1 185 ? -11.953 -36.062 -12.25 1 98.56 185 LEU A C 1
ATOM 1399 O O . LEU A 1 185 ? -13.062 -35.594 -12.547 1 98.56 185 LEU A O 1
ATOM 1403 N N . LYS A 1 186 ? -11.812 -36.906 -11.211 1 98.19 186 LYS A N 1
ATOM 1404 C CA . LYS A 1 186 ? -12.945 -37.438 -10.469 1 98.19 186 LYS A CA 1
ATOM 1405 C C . LYS A 1 186 ? -13.258 -36.594 -9.242 1 98.19 186 LYS A C 1
ATOM 1407 O O . LYS A 1 186 ? -14.297 -36.781 -8.602 1 98.19 186 LYS A O 1
ATOM 1412 N N . SER A 1 187 ? -12.328 -35.688 -8.945 1 98.19 187 SER A N 1
ATOM 1413 C CA . SER A 1 187 ? -12.594 -34.844 -7.789 1 98.19 187 SER A CA 1
ATOM 1414 C C . SER A 1 187 ? -13.789 -33.938 -8.039 1 98.19 187 SER A C 1
ATOM 1416 O O . SER A 1 187 ? -14.242 -33.781 -9.18 1 98.19 187 SER A O 1
ATOM 1418 N N . PRO A 1 188 ? -14.414 -33.312 -6.973 1 98.19 188 PRO A N 1
ATOM 1419 C CA . PRO A 1 188 ? -15.617 -32.5 -7.125 1 98.19 188 PRO A CA 1
ATOM 1420 C C . PRO A 1 188 ? -15.422 -31.328 -8.086 1 98.19 188 PRO A C 1
ATOM 1422 O O . PRO A 1 188 ? -14.367 -30.688 -8.07 1 98.19 188 PRO A O 1
ATOM 1425 N N . VAL A 1 189 ? -16.453 -31.031 -8.891 1 98.25 189 VAL A N 1
ATOM 1426 C CA . VAL A 1 189 ? -16.422 -29.875 -9.797 1 98.25 189 VAL A CA 1
ATOM 1427 C C . VAL A 1 189 ? -16.578 -28.578 -8.992 1 98.25 189 VAL A C 1
ATOM 1429 O O . VAL A 1 189 ? -17.516 -28.453 -8.203 1 98.25 189 VAL A O 1
ATOM 1432 N N . ILE A 1 190 ? -15.703 -27.672 -9.125 1 97.19 190 ILE A N 1
ATOM 1433 C CA . ILE A 1 190 ? -15.766 -26.359 -8.477 1 97.19 190 ILE A CA 1
ATOM 1434 C C . ILE A 1 190 ? -16.344 -25.328 -9.445 1 97.19 190 ILE A C 1
ATOM 1436 O O . ILE A 1 190 ? -17.234 -24.562 -9.078 1 97.19 190 ILE A O 1
ATOM 1440 N N . ALA A 1 191 ? -15.875 -25.281 -10.547 1 97.25 191 ALA A N 1
ATOM 1441 C CA . ALA A 1 191 ? -16.344 -24.438 -11.648 1 97.25 191 ALA A CA 1
ATOM 1442 C C . ALA A 1 191 ? -16.172 -25.156 -12.984 1 97.25 191 ALA A C 1
ATOM 1444 O O . ALA A 1 191 ? -15.062 -25.25 -13.516 1 97.25 191 ALA A O 1
ATOM 1445 N N . ASP A 1 192 ? -17.203 -25.547 -13.531 1 97.5 192 ASP A N 1
ATOM 1446 C CA . ASP A 1 192 ? -17.172 -26.391 -14.727 1 97.5 192 ASP A CA 1
ATOM 1447 C C . ASP A 1 192 ? -16.297 -25.766 -15.812 1 97.5 192 ASP A C 1
ATOM 1449 O O . ASP A 1 192 ? -16.484 -24.609 -16.172 1 97.5 192 ASP A O 1
ATOM 1453 N N . PRO A 1 193 ? -15.336 -26.562 -16.297 1 98.19 193 PRO A N 1
ATOM 1454 C CA . PRO A 1 193 ? -15.094 -28 -16.141 1 98.19 193 PRO A CA 1
ATOM 1455 C C . PRO A 1 193 ? -14.039 -28.312 -15.094 1 98.19 193 PRO A C 1
ATOM 1457 O O . PRO A 1 193 ? -13.641 -29.469 -14.93 1 98.19 193 PRO A O 1
ATOM 1460 N N . LEU A 1 194 ? -13.57 -27.359 -14.383 1 98.69 194 LEU A N 1
ATOM 1461 C CA . LEU A 1 194 ? -12.43 -27.531 -13.484 1 98.69 194 LEU A CA 1
ATOM 1462 C C . LEU A 1 194 ? -12.875 -28.109 -12.148 1 98.69 194 LEU A C 1
ATOM 1464 O O . LEU A 1 194 ? -13.945 -27.75 -11.641 1 98.69 194 LEU A O 1
ATOM 1468 N N . THR A 1 195 ? -12.031 -28.953 -11.641 1 98.69 195 THR A N 1
ATOM 1469 C CA . THR A 1 195 ? -12.352 -29.656 -10.406 1 98.69 195 THR A CA 1
ATOM 1470 C C . THR A 1 195 ? -11.461 -29.188 -9.266 1 98.69 195 THR A C 1
ATOM 1472 O O . THR A 1 195 ? -10.633 -28.281 -9.445 1 98.69 195 THR A O 1
ATOM 1475 N N . LEU A 1 196 ? -11.641 -29.75 -8.117 1 98.19 196 LEU A N 1
ATOM 1476 C CA . LEU A 1 196 ? -11.109 -29.312 -6.832 1 98.19 196 LEU A CA 1
ATOM 1477 C C . LEU A 1 196 ? -9.594 -29.141 -6.902 1 98.19 196 LEU A C 1
ATOM 1479 O O . LEU A 1 196 ? -9.055 -28.094 -6.531 1 98.19 196 LEU A O 1
ATOM 1483 N N . TYR A 1 197 ? -8.852 -30.125 -7.449 1 98.44 197 TYR A N 1
ATOM 1484 C CA . TYR A 1 197 ? -7.391 -30.141 -7.422 1 98.44 197 TYR A CA 1
ATOM 1485 C C . TYR A 1 197 ? -6.824 -29.172 -8.453 1 98.44 197 TYR A C 1
ATOM 1487 O O . TYR A 1 197 ? -5.609 -28.953 -8.516 1 98.44 197 TYR A O 1
ATOM 1495 N N . GLU A 1 198 ? -7.754 -28.516 -9.203 1 98.69 198 GLU A N 1
ATOM 1496 C CA . GLU A 1 198 ? -7.324 -27.594 -10.258 1 98.69 198 GLU A CA 1
ATOM 1497 C C . GLU A 1 198 ? -7.445 -26.141 -9.812 1 98.69 198 GLU A C 1
ATOM 1499 O O . GLU A 1 198 ? -7.266 -25.219 -10.617 1 98.69 198 GLU A O 1
ATOM 1504 N N . PHE A 1 199 ? -7.754 -25.969 -8.539 1 98.31 199 PHE A N 1
ATOM 1505 C CA . PHE A 1 199 ? -7.793 -24.656 -7.906 1 98.31 199 PHE A CA 1
ATOM 1506 C C . PHE A 1 199 ? -6.848 -24.609 -6.711 1 98.31 199 PHE A C 1
ATOM 1508 O O . PHE A 1 199 ? -6.492 -25.656 -6.152 1 98.31 199 PHE A O 1
ATOM 1515 N N . THR A 1 200 ? -6.398 -23.391 -6.391 1 97.69 200 THR A N 1
ATOM 1516 C CA . THR A 1 200 ? -5.586 -23.188 -5.195 1 97.69 200 THR A CA 1
ATOM 1517 C C . THR A 1 200 ? -6.414 -23.438 -3.934 1 97.69 200 THR A C 1
ATOM 1519 O O . THR A 1 200 ? -7.621 -23.188 -3.922 1 97.69 200 THR A O 1
ATOM 1522 N N . PRO A 1 201 ? -5.832 -23.922 -2.873 1 97.06 201 PRO A N 1
ATOM 1523 C CA . PRO A 1 201 ? -6.512 -24 -1.578 1 97.06 201 PRO A CA 1
ATOM 1524 C C . PRO A 1 201 ? -6.562 -22.656 -0.859 1 97.06 201 PRO A C 1
ATOM 1526 O O . PRO A 1 201 ? -5.859 -21.719 -1.24 1 97.06 201 PRO A O 1
ATOM 1529 N N . ILE A 1 202 ? -7.453 -22.516 0.099 1 97.62 202 ILE A N 1
ATOM 1530 C CA . ILE A 1 202 ? -7.371 -21.422 1.061 1 97.62 202 ILE A CA 1
ATOM 1531 C C . ILE A 1 202 ? -6.156 -21.609 1.965 1 97.62 202 ILE A C 1
ATOM 1533 O O . ILE A 1 202 ? -6.086 -22.594 2.717 1 97.62 202 ILE A O 1
ATOM 1537 N N . SER A 1 203 ? -5.219 -20.688 1.867 1 98.62 203 SER A N 1
ATOM 1538 C CA . SER A 1 203 ? -3.932 -20.922 2.514 1 98.62 203 SER A CA 1
ATOM 1539 C C . SER A 1 203 ? -3.57 -19.766 3.453 1 98.62 203 SER A C 1
ATOM 1541 O O . SER A 1 203 ? -3.898 -18.609 3.182 1 98.62 203 SER A O 1
ATOM 1543 N N . ASP A 1 204 ? -2.939 -20.141 4.559 1 98.88 204 ASP A N 1
ATOM 1544 C CA . ASP A 1 204 ? -2.229 -19.234 5.453 1 98.88 204 ASP A CA 1
ATOM 1545 C C . ASP A 1 204 ? -0.719 -19.328 5.246 1 98.88 204 ASP A C 1
ATOM 1547 O O . ASP A 1 204 ? -0.191 -20.406 4.977 1 98.88 204 ASP A O 1
ATOM 1551 N N . GLY A 1 205 ? -0.066 -18.172 5.355 1 98.94 205 GLY A N 1
ATOM 1552 C CA . GLY A 1 205 ? 1.385 -18.234 5.277 1 98.94 205 GLY A CA 1
ATOM 1553 C C . GLY A 1 205 ? 2.041 -16.875 5.16 1 98.94 205 GLY A C 1
ATOM 1554 O O . GLY A 1 205 ? 1.355 -15.859 5.055 1 98.94 205 GLY A O 1
ATOM 1555 N N . ALA A 1 206 ? 3.314 -16.891 5.281 1 98.94 206 ALA A N 1
ATOM 1556 C CA . ALA A 1 206 ? 4.148 -15.688 5.141 1 98.94 206 ALA A CA 1
ATOM 1557 C C . ALA A 1 206 ? 5.48 -16.031 4.48 1 98.94 206 ALA A C 1
ATOM 1559 O O . ALA A 1 206 ? 5.918 -17.172 4.504 1 98.94 206 ALA A O 1
ATOM 1560 N N . CYS A 1 207 ? 6 -15.109 3.842 1 99 207 CYS A N 1
ATOM 1561 C CA . CYS A 1 207 ? 7.32 -15.18 3.229 1 99 207 CYS A CA 1
ATOM 1562 C C . CYS A 1 207 ? 8.023 -13.828 3.303 1 99 207 CYS A C 1
ATOM 1564 O O . CYS A 1 207 ? 7.387 -12.781 3.145 1 99 207 CYS A O 1
ATOM 1566 N N . ALA A 1 208 ? 9.289 -13.805 3.66 1 98.94 208 ALA A N 1
ATOM 1567 C CA . ALA A 1 208 ? 10.055 -12.57 3.768 1 98.94 208 ALA A CA 1
ATOM 1568 C C . ALA A 1 208 ? 11.312 -12.625 2.906 1 98.94 208 ALA A C 1
ATOM 1570 O O . ALA A 1 208 ? 11.93 -13.688 2.762 1 98.94 208 ALA A O 1
ATOM 1571 N N . LEU A 1 209 ? 11.68 -11.539 2.293 1 98.94 209 LEU A N 1
ATOM 1572 C CA . LEU A 1 209 ? 12.914 -11.367 1.531 1 98.94 209 LEU A CA 1
ATOM 1573 C C . LEU A 1 209 ? 13.656 -10.117 1.977 1 98.94 209 LEU A C 1
ATOM 1575 O O . LEU A 1 209 ? 13.039 -9.078 2.23 1 98.94 209 LEU A O 1
ATOM 1579 N N . LEU A 1 210 ? 14.953 -10.234 2.166 1 98.94 210 LEU A N 1
ATOM 1580 C CA . LEU A 1 210 ? 15.805 -9.07 2.377 1 98.94 210 LEU A CA 1
ATOM 1581 C C . LEU A 1 210 ? 16.422 -8.602 1.063 1 98.94 210 LEU A C 1
ATOM 1583 O O . LEU A 1 210 ? 17.125 -9.375 0.4 1 98.94 210 LEU A O 1
ATOM 1587 N N . MET A 1 211 ? 16.125 -7.359 0.661 1 98.94 211 MET A N 1
ATOM 1588 C CA . MET A 1 211 ? 16.641 -6.77 -0.577 1 98.94 211 MET A CA 1
ATOM 1589 C C . MET A 1 211 ? 17.594 -5.625 -0.284 1 98.94 211 MET A C 1
ATOM 1591 O O . MET A 1 211 ? 17.375 -4.844 0.642 1 98.94 211 MET A O 1
ATOM 1595 N N . VAL A 1 212 ? 18.656 -5.539 -1.056 1 98.75 212 VAL A N 1
ATOM 1596 C CA . VAL A 1 212 ? 19.672 -4.496 -0.892 1 98.75 212 VAL A CA 1
ATOM 1597 C C . VAL A 1 212 ? 20.094 -3.965 -2.26 1 98.75 212 VAL A C 1
ATOM 1599 O O . VAL A 1 212 ? 19.703 -4.516 -3.293 1 98.75 212 VAL A O 1
ATOM 1602 N N . ARG A 1 213 ? 20.844 -2.836 -2.291 1 96.94 213 ARG A N 1
ATOM 1603 C CA . ARG A 1 213 ? 21.422 -2.342 -3.535 1 96.94 213 ARG A CA 1
ATOM 1604 C C . ARG A 1 213 ? 22.5 -3.291 -4.047 1 96.94 213 ARG A C 1
ATOM 1606 O O . ARG A 1 213 ? 23.281 -3.84 -3.258 1 96.94 213 ARG A O 1
ATOM 1613 N N . SER A 1 214 ? 22.531 -3.506 -5.324 1 94.06 214 SER A N 1
ATOM 1614 C CA . SER A 1 214 ? 23.438 -4.484 -5.922 1 94.06 214 SER A CA 1
ATOM 1615 C C . SER A 1 214 ? 24.891 -4.215 -5.527 1 94.06 214 SER A C 1
ATOM 1617 O O . SER A 1 214 ? 25.672 -5.152 -5.336 1 94.06 214 SER A O 1
ATOM 1619 N N . GLU A 1 215 ? 25.234 -2.965 -5.406 1 93.94 215 GLU A N 1
ATOM 1620 C CA . GLU A 1 215 ? 26.625 -2.598 -5.105 1 93.94 215 GLU A CA 1
ATOM 1621 C C . GLU A 1 215 ? 27.031 -3.074 -3.715 1 93.94 215 GLU A C 1
ATOM 1623 O O . GLU A 1 215 ? 28.219 -3.268 -3.443 1 93.94 215 GLU A O 1
ATOM 1628 N N . ASP A 1 216 ? 26.062 -3.338 -2.85 1 94.56 216 ASP A N 1
ATOM 1629 C CA . ASP A 1 216 ? 26.344 -3.738 -1.475 1 94.56 216 ASP A CA 1
ATOM 1630 C C . ASP A 1 216 ? 26.094 -5.23 -1.274 1 94.56 216 ASP A C 1
ATOM 1632 O O . ASP A 1 216 ? 26.422 -5.785 -0.224 1 94.56 216 ASP A O 1
ATOM 1636 N N . SER A 1 217 ? 25.625 -5.898 -2.242 1 96.81 217 SER A N 1
ATOM 1637 C CA . SER A 1 217 ? 25.031 -7.219 -2.076 1 96.81 217 SER A CA 1
ATOM 1638 C C . SER A 1 217 ? 26.062 -8.242 -1.624 1 96.81 217 SER A C 1
ATOM 1640 O O . SER A 1 217 ? 25.766 -9.109 -0.794 1 96.81 217 SER A O 1
ATOM 1642 N N . TYR A 1 218 ? 27.312 -8.195 -2.076 1 96.44 218 TYR A N 1
ATOM 1643 C CA . TYR A 1 218 ? 28.328 -9.195 -1.777 1 96.44 218 TYR A CA 1
ATOM 1644 C C . TYR A 1 218 ? 28.812 -9.055 -0.343 1 96.44 218 TYR A C 1
ATOM 1646 O O . TYR A 1 218 ? 29.453 -9.969 0.189 1 96.44 218 TYR A O 1
ATOM 1654 N N . SER A 1 219 ? 28.547 -7.914 0.295 1 97.12 219 SER A N 1
ATOM 1655 C CA . SER A 1 219 ? 28.875 -7.766 1.709 1 97.12 219 SER A CA 1
ATOM 1656 C C . SER A 1 219 ? 27.922 -8.57 2.586 1 97.12 219 SER A C 1
ATOM 1658 O O . SER A 1 219 ? 28.234 -8.852 3.748 1 97.12 219 SER A O 1
ATOM 1660 N N . PHE A 1 220 ? 26.812 -9 2.01 1 97.25 220 PHE A N 1
ATOM 1661 C CA . PHE A 1 220 ? 25.797 -9.742 2.762 1 97.25 220 PHE A CA 1
ATOM 1662 C C . PHE A 1 220 ? 25.922 -11.234 2.514 1 97.25 220 PHE A C 1
ATOM 1664 O O . PHE A 1 220 ? 25.656 -12.047 3.406 1 97.25 220 PHE A O 1
ATOM 1671 N N . THR A 1 221 ? 26.234 -11.602 1.334 1 97.5 221 THR A N 1
ATOM 1672 C CA . THR A 1 221 ? 26.297 -13 0.935 1 97.5 221 THR A CA 1
ATOM 1673 C C . THR A 1 221 ? 27.188 -13.172 -0.292 1 97.5 221 THR A C 1
ATOM 1675 O O . THR A 1 221 ? 27.391 -12.227 -1.06 1 97.5 221 THR A O 1
ATOM 1678 N N . LYS A 1 222 ? 27.688 -14.43 -0.5 1 96.81 222 LYS A N 1
ATOM 1679 C CA . LYS A 1 222 ? 28.516 -14.742 -1.666 1 96.81 222 LYS A CA 1
ATOM 1680 C C . LYS A 1 222 ? 27.641 -15.078 -2.875 1 96.81 222 LYS A C 1
ATOM 1682 O O . LYS A 1 222 ? 28.125 -15.109 -4.008 1 96.81 222 LYS A O 1
ATOM 1687 N N . LYS A 1 223 ? 26.344 -15.211 -2.613 1 97.5 223 LYS A N 1
ATOM 1688 C CA . LYS A 1 223 ? 25.469 -15.633 -3.703 1 97.5 223 LYS A CA 1
ATOM 1689 C C . LYS A 1 223 ? 24.219 -14.773 -3.775 1 97.5 223 LYS A C 1
ATOM 1691 O O . LYS A 1 223 ? 23.094 -15.281 -3.707 1 97.5 223 LYS A O 1
ATOM 1696 N N . PRO A 1 224 ? 24.391 -13.516 -3.996 1 98.5 224 PRO A N 1
ATOM 1697 C CA . PRO A 1 224 ? 23.188 -12.695 -4.191 1 98.5 224 PRO A CA 1
ATOM 1698 C C . PRO A 1 224 ? 22.422 -13.078 -5.449 1 98.5 224 PRO A C 1
ATOM 1700 O O . PRO A 1 224 ? 23 -13.586 -6.41 1 98.5 224 PRO A O 1
ATOM 1703 N N . VAL A 1 225 ? 21.125 -12.922 -5.398 1 98.81 225 VAL A N 1
ATOM 1704 C CA . VAL A 1 225 ? 20.281 -13.078 -6.582 1 98.81 225 VAL A CA 1
ATOM 1705 C C . VAL A 1 225 ? 19.781 -11.719 -7.043 1 98.81 225 VAL A C 1
ATOM 1707 O O . VAL A 1 225 ? 19.125 -11 -6.277 1 98.81 225 VAL A O 1
ATOM 1710 N N . PHE A 1 226 ? 20.031 -11.43 -8.273 1 98.69 226 PHE A N 1
ATOM 1711 C CA . PHE A 1 226 ? 19.797 -10.086 -8.781 1 98.69 226 PHE A CA 1
ATOM 1712 C C . PHE A 1 226 ? 18.438 -10.008 -9.469 1 98.69 226 PHE A C 1
ATOM 1714 O O . PHE A 1 226 ? 18.016 -10.945 -10.141 1 98.69 226 PHE A O 1
ATOM 1721 N N . ILE A 1 227 ? 17.703 -8.938 -9.195 1 98.62 227 ILE A N 1
ATOM 1722 C CA . ILE A 1 227 ? 16.547 -8.594 -10.016 1 98.62 227 ILE A CA 1
ATOM 1723 C C . ILE A 1 227 ? 17 -7.859 -11.273 1 98.62 227 ILE A C 1
ATOM 1725 O O . ILE A 1 227 ? 17.234 -6.648 -11.242 1 98.62 227 ILE A O 1
ATOM 1729 N N . LYS A 1 228 ? 16.953 -8.562 -12.391 1 97.69 228 LYS A N 1
ATOM 1730 C CA . LYS A 1 228 ? 17.5 -8.055 -13.648 1 97.69 228 LYS A CA 1
ATOM 1731 C C . LYS A 1 228 ? 16.5 -7.133 -14.344 1 97.69 228 LYS A C 1
ATOM 1733 O O . LYS A 1 228 ? 16.891 -6.215 -15.062 1 97.69 228 LYS A O 1
ATOM 1738 N N . GLY A 1 229 ? 15.32 -7.422 -14.109 1 97.69 229 GLY A N 1
ATOM 1739 C CA . GLY A 1 229 ? 14.25 -6.641 -14.711 1 97.69 229 GLY A CA 1
ATOM 1740 C C . GLY A 1 229 ? 12.914 -6.809 -14.008 1 97.69 229 GLY A C 1
ATOM 1741 O O . GLY A 1 229 ? 12.656 -7.844 -13.398 1 97.69 229 GLY A O 1
ATOM 1742 N N . ILE A 1 230 ? 12.117 -5.816 -14.094 1 98.31 230 ILE A N 1
ATOM 1743 C CA . ILE A 1 230 ? 10.758 -5.836 -13.562 1 98.31 230 ILE A CA 1
ATOM 1744 C C . ILE A 1 230 ? 9.812 -5.113 -14.523 1 98.31 230 ILE A C 1
ATOM 1746 O O . ILE A 1 230 ? 10.18 -4.09 -15.109 1 98.31 230 ILE A O 1
ATOM 1750 N N . GLY A 1 231 ? 8.695 -5.715 -14.828 1 98.5 231 GLY A N 1
ATOM 1751 C CA . GLY A 1 231 ? 7.633 -5.105 -15.609 1 98.5 231 GLY A CA 1
ATOM 1752 C C . GLY A 1 231 ? 6.281 -5.156 -14.922 1 98.5 231 GLY A C 1
ATOM 1753 O O . GLY A 1 231 ? 5.945 -6.152 -14.281 1 98.5 231 GLY A O 1
ATOM 1754 N N . THR A 1 232 ? 5.551 -4.062 -14.945 1 98.62 232 THR A N 1
ATOM 1755 C CA . THR A 1 232 ? 4.184 -4 -14.445 1 98.62 232 THR A CA 1
ATOM 1756 C C . THR A 1 232 ? 3.244 -3.414 -15.492 1 98.62 232 THR A C 1
ATOM 1758 O O . THR A 1 232 ? 3.633 -2.525 -16.25 1 98.62 232 THR A O 1
ATOM 1761 N N . ALA A 1 233 ? 2.088 -4 -15.57 1 98.38 233 ALA A N 1
ATOM 1762 C CA . ALA A 1 233 ? 1.065 -3.541 -16.516 1 98.38 233 ALA A CA 1
ATOM 1763 C C . ALA A 1 233 ? -0.335 -3.855 -15.992 1 98.38 233 ALA A C 1
ATOM 1765 O O . ALA A 1 233 ? -0.498 -4.672 -15.086 1 98.38 233 ALA A O 1
ATOM 1766 N N . SER A 1 234 ? -1.282 -3.133 -16.547 1 97.75 234 SER A N 1
ATOM 1767 C CA . SER A 1 234 ? -2.674 -3.318 -16.141 1 97.75 234 SER A CA 1
ATOM 1768 C C . SER A 1 234 ? -3.588 -3.438 -17.359 1 97.75 234 SER A C 1
ATOM 1770 O O . SER A 1 234 ? -3.18 -3.133 -18.469 1 97.75 234 SER A O 1
ATOM 1772 N N . ASP A 1 235 ? -4.707 -3.941 -17.109 1 96.94 235 ASP A N 1
ATOM 1773 C CA . ASP A 1 235 ? -5.84 -4.008 -18.031 1 96.94 235 ASP A CA 1
ATOM 1774 C C . ASP A 1 235 ? -7.156 -3.768 -17.297 1 96.94 235 ASP A C 1
ATOM 1776 O O . ASP A 1 235 ? -7.172 -3.59 -16.078 1 96.94 235 ASP A O 1
ATOM 1780 N N . THR A 1 236 ? -8.242 -3.729 -18.016 1 96.12 236 THR A N 1
ATOM 1781 C CA . THR A 1 236 ? -9.547 -3.393 -17.438 1 96.12 236 THR A CA 1
ATOM 1782 C C . THR A 1 236 ? -9.938 -4.402 -16.375 1 96.12 236 THR A C 1
ATOM 1784 O O . THR A 1 236 ? -9.656 -5.598 -16.5 1 96.12 236 THR A O 1
ATOM 1787 N N . SER A 1 237 ? -10.539 -3.904 -15.242 1 94.69 237 SER A N 1
ATOM 1788 C CA . SER A 1 237 ? -11.125 -4.762 -14.211 1 94.69 237 SER A CA 1
ATOM 1789 C C . SER A 1 237 ? -12.453 -5.352 -14.672 1 94.69 237 SER A C 1
ATOM 1791 O O . SER A 1 237 ? -12.945 -6.312 -14.078 1 94.69 237 SER A O 1
ATOM 1793 N N . SER A 1 238 ? -13.008 -4.789 -15.68 1 92.5 238 SER A N 1
ATOM 1794 C CA . SER A 1 238 ? -14.242 -5.312 -16.25 1 92.5 238 SER A CA 1
ATOM 1795 C C . SER A 1 238 ? -13.961 -6.441 -17.234 1 92.5 238 SER A C 1
ATOM 1797 O O . SER A 1 238 ? -13.75 -6.199 -18.422 1 92.5 238 SER A O 1
ATOM 1799 N N . ILE A 1 239 ? -14.156 -7.594 -16.766 1 87.12 239 ILE A N 1
ATOM 1800 C CA . ILE A 1 239 ? -13.789 -8.773 -17.547 1 87.12 239 ILE A CA 1
ATOM 1801 C C . ILE A 1 239 ? -14.711 -8.883 -18.766 1 87.12 239 ILE A C 1
ATOM 1803 O O . ILE A 1 239 ? -14.273 -9.273 -19.859 1 87.12 239 ILE A O 1
ATOM 1807 N N . SER A 1 240 ? -15.961 -8.516 -18.578 1 85.38 240 SER A N 1
ATOM 1808 C CA . SER A 1 240 ? -16.953 -8.602 -19.641 1 85.38 240 SER A CA 1
ATOM 1809 C C . SER A 1 240 ? -16.625 -7.633 -20.781 1 85.38 240 SER A C 1
ATOM 1811 O O . SER A 1 240 ? -17.141 -7.773 -21.891 1 85.38 240 SER A O 1
ATOM 1813 N N . GLU A 1 241 ? -15.773 -6.676 -20.484 1 86.19 241 GLU A N 1
ATOM 1814 C CA . GLU A 1 241 ? -15.453 -5.664 -21.484 1 86.19 241 GLU A CA 1
ATOM 1815 C C . GLU A 1 241 ? -14.211 -6.047 -22.266 1 86.19 241 GLU A C 1
ATOM 1817 O O . GLU A 1 241 ? -13.867 -5.391 -23.266 1 86.19 241 GLU A O 1
ATOM 1822 N N . ARG A 1 242 ? -13.641 -7.172 -21.859 1 89.19 242 ARG A N 1
ATOM 1823 C CA . ARG A 1 242 ? -12.445 -7.609 -22.578 1 89.19 242 ARG A CA 1
ATOM 1824 C C . ARG A 1 242 ? -12.82 -8.156 -23.953 1 89.19 242 ARG A C 1
ATOM 1826 O O . ARG A 1 242 ? -13.844 -8.812 -24.109 1 89.19 242 ARG A O 1
ATOM 1833 N N . GLU A 1 243 ? -12.047 -7.809 -24.938 1 84.94 243 GLU A N 1
ATOM 1834 C CA . GLU A 1 243 ? -12.281 -8.273 -26.297 1 84.94 243 GLU A CA 1
ATOM 1835 C C . GLU A 1 243 ? -12.148 -9.789 -26.391 1 84.94 243 GLU A C 1
ATOM 1837 O O . GLU A 1 243 ? -12.859 -10.438 -27.172 1 84.94 243 GLU A O 1
ATOM 1842 N N . ASN A 1 244 ? -11.219 -10.312 -25.734 1 91.06 244 ASN A N 1
ATOM 1843 C CA . ASN A 1 244 ? -10.867 -11.727 -25.734 1 91.06 244 ASN A CA 1
ATOM 1844 C C . ASN A 1 244 ? -10.516 -12.211 -24.328 1 91.06 244 ASN A C 1
ATOM 1846 O O . ASN A 1 244 ? -9.484 -11.828 -23.781 1 91.06 244 ASN A O 1
ATOM 1850 N N . ILE A 1 245 ? -11.375 -13.086 -23.812 1 90.56 245 ILE A N 1
ATOM 1851 C CA . ILE A 1 245 ? -11.188 -13.562 -22.438 1 90.56 245 ILE A CA 1
ATOM 1852 C C . ILE A 1 245 ? -9.898 -14.375 -22.344 1 90.56 245 ILE A C 1
ATOM 1854 O O . ILE A 1 245 ? -9.336 -14.531 -21.266 1 90.56 245 ILE A O 1
ATOM 1858 N N . LEU A 1 246 ? -9.422 -14.875 -23.484 1 93.31 246 LEU A N 1
ATOM 1859 C CA . LEU A 1 246 ? -8.227 -15.703 -23.5 1 93.31 246 LEU A CA 1
ATOM 1860 C C . LEU A 1 246 ? -6.969 -14.844 -23.5 1 93.31 246 LEU A C 1
ATOM 1862 O O . LEU A 1 246 ? -5.859 -15.352 -23.328 1 93.31 246 LEU A O 1
ATOM 1866 N N . SER A 1 247 ? -7.199 -13.547 -23.625 1 93.38 247 SER A N 1
ATOM 1867 C CA . SER A 1 247 ? -6.066 -12.625 -23.641 1 93.38 247 SER A CA 1
ATOM 1868 C C . SER A 1 247 ? -5.859 -11.992 -22.266 1 93.38 247 SER A C 1
ATOM 1870 O O . SER A 1 247 ? -6.781 -11.398 -21.703 1 93.38 247 SER A O 1
ATOM 1872 N N . LEU A 1 248 ? -4.695 -12.211 -21.734 1 96.62 248 LEU A N 1
ATOM 1873 C CA . LEU A 1 248 ? -4.254 -11.508 -20.531 1 96.62 248 LEU A CA 1
ATOM 1874 C C . LEU A 1 248 ? -3.223 -10.438 -20.875 1 96.62 248 LEU A C 1
ATOM 1876 O O . LEU A 1 248 ? -2.023 -10.641 -20.656 1 96.62 248 LEU A O 1
ATOM 1880 N N . ASN A 1 249 ? -3.711 -9.273 -21.297 1 97.19 249 ASN A N 1
ATOM 1881 C CA . ASN A 1 249 ? -2.855 -8.219 -21.828 1 97.19 249 ASN A CA 1
ATOM 1882 C C . ASN A 1 249 ? -1.883 -7.703 -20.766 1 97.19 249 ASN A C 1
ATOM 1884 O O . ASN A 1 249 ? -0.743 -7.355 -21.078 1 97.19 249 ASN A O 1
ATOM 1888 N N . SER A 1 250 ? -2.367 -7.578 -19.531 1 98.12 250 SER A N 1
ATOM 1889 C CA . SER A 1 250 ? -1.48 -7.109 -18.469 1 98.12 250 SER A CA 1
ATOM 1890 C C . SER A 1 250 ? -0.279 -8.039 -18.297 1 98.12 250 SER A C 1
ATOM 1892 O O . SER A 1 250 ? 0.849 -7.57 -18.125 1 98.12 250 SER A O 1
ATOM 1894 N N . VAL A 1 251 ? -0.505 -9.359 -18.391 1 98.62 251 VAL A N 1
ATOM 1895 C CA . VAL A 1 251 ? 0.549 -10.352 -18.266 1 98.62 251 VAL A CA 1
ATOM 1896 C C . VAL A 1 251 ? 1.53 -10.234 -19.422 1 98.62 251 VAL A C 1
ATOM 1898 O O . VAL A 1 251 ? 2.744 -10.18 -19.219 1 98.62 251 VAL A O 1
ATOM 1901 N N . ARG A 1 252 ? 1.015 -10.18 -20.625 1 98.31 252 ARG A N 1
ATOM 1902 C CA . ARG A 1 252 ? 1.846 -10.055 -21.828 1 98.31 252 ARG A CA 1
ATOM 1903 C C . ARG A 1 252 ? 2.713 -8.805 -21.766 1 98.31 252 ARG A C 1
ATOM 1905 O O . ARG A 1 252 ? 3.93 -8.875 -21.953 1 98.31 252 ARG A O 1
ATOM 1912 N N . ASN A 1 253 ? 2.066 -7.703 -21.5 1 98.5 253 ASN A N 1
ATOM 1913 C CA . ASN A 1 253 ? 2.77 -6.426 -21.516 1 98.5 253 ASN A CA 1
ATOM 1914 C C . ASN A 1 253 ? 3.797 -6.332 -20.391 1 98.5 253 ASN A C 1
ATOM 1916 O O . ASN A 1 253 ? 4.895 -5.809 -20.594 1 98.5 253 ASN A O 1
ATOM 1920 N N . ALA A 1 254 ? 3.449 -6.789 -19.188 1 98.75 254 ALA A N 1
ATOM 1921 C CA . ALA A 1 254 ? 4.418 -6.824 -18.094 1 98.75 254 ALA A CA 1
ATOM 1922 C C . ALA A 1 254 ? 5.629 -7.68 -18.453 1 98.75 254 ALA A C 1
ATOM 1924 O O . ALA A 1 254 ? 6.766 -7.328 -18.141 1 98.75 254 ALA A O 1
ATOM 1925 N N . GLY A 1 255 ? 5.359 -8.836 -19.094 1 98.75 255 GLY A N 1
ATOM 1926 C CA . GLY A 1 255 ? 6.438 -9.711 -19.531 1 98.75 255 GLY A CA 1
ATOM 1927 C C . GLY A 1 255 ? 7.379 -9.047 -20.516 1 98.75 255 GLY A C 1
ATOM 1928 O O . GLY A 1 255 ? 8.602 -9.172 -20.406 1 98.75 255 GLY A O 1
ATOM 1929 N N . VAL A 1 256 ? 6.812 -8.336 -21.469 1 98.5 256 VAL A N 1
ATOM 1930 C CA . VAL A 1 256 ? 7.609 -7.641 -22.484 1 98.5 256 VAL A CA 1
ATOM 1931 C C . VAL A 1 256 ? 8.508 -6.605 -21.797 1 98.5 256 VAL A C 1
ATOM 1933 O O . VAL A 1 256 ? 9.703 -6.523 -22.094 1 98.5 256 VAL A O 1
ATOM 1936 N N . ILE A 1 257 ? 7.969 -5.863 -20.875 1 98.31 257 ILE A N 1
ATOM 1937 C CA . ILE A 1 257 ? 8.719 -4.824 -20.188 1 98.31 257 ILE A CA 1
ATOM 1938 C C . ILE A 1 257 ? 9.836 -5.457 -19.359 1 98.31 257 ILE A C 1
ATOM 1940 O O . ILE A 1 257 ? 10.977 -4.988 -19.391 1 98.31 257 ILE A O 1
ATOM 1944 N N . ALA A 1 258 ? 9.516 -6.508 -18.609 1 98.5 258 ALA A N 1
ATOM 1945 C CA . ALA A 1 258 ? 10.492 -7.164 -17.75 1 98.5 258 ALA A CA 1
ATOM 1946 C C . ALA A 1 258 ? 11.664 -7.707 -18.578 1 98.5 258 ALA A C 1
ATOM 1948 O O . ALA A 1 258 ? 12.828 -7.516 -18.203 1 98.5 258 ALA A O 1
ATOM 1949 N N . LYS A 1 259 ? 11.383 -8.398 -19.672 1 98.44 259 LYS A N 1
ATOM 1950 C CA . LYS A 1 259 ? 12.414 -8.992 -20.516 1 98.44 259 LYS A CA 1
ATOM 1951 C C . LYS A 1 259 ? 13.273 -7.914 -21.172 1 98.44 259 LYS A C 1
ATOM 1953 O O . LYS A 1 259 ? 14.5 -8.062 -21.266 1 98.44 259 LYS A O 1
ATOM 1958 N N . LYS A 1 260 ? 12.648 -6.863 -21.594 1 97.88 260 LYS A N 1
ATOM 1959 C CA . LYS A 1 260 ? 13.383 -5.762 -22.203 1 97.88 260 LYS A CA 1
ATOM 1960 C C . LYS A 1 260 ? 14.328 -5.109 -21.203 1 97.88 260 LYS A C 1
ATOM 1962 O O . LYS A 1 260 ? 15.492 -4.852 -21.516 1 97.88 260 LYS A O 1
ATOM 1967 N N . THR A 1 261 ? 13.828 -4.879 -20 1 96.44 261 THR A N 1
ATOM 1968 C CA . THR A 1 261 ? 14.641 -4.215 -18.984 1 96.44 261 THR A CA 1
ATOM 1969 C C . THR A 1 261 ? 15.766 -5.125 -18.516 1 96.44 261 THR A C 1
ATOM 1971 O O . THR A 1 261 ? 16.859 -4.656 -18.203 1 96.44 261 THR A O 1
ATOM 1974 N N . ALA A 1 262 ? 15.477 -6.406 -18.453 1 97.25 262 ALA A N 1
ATOM 1975 C CA . ALA A 1 262 ? 16.469 -7.387 -18.016 1 97.25 262 ALA A CA 1
ATOM 1976 C C . ALA A 1 262 ? 17.453 -7.707 -19.141 1 97.25 262 ALA A C 1
ATOM 1978 O O . ALA A 1 262 ? 18.531 -8.266 -18.891 1 97.25 262 ALA A O 1
ATOM 1979 N N . LYS A 1 263 ? 17.172 -7.434 -20.422 1 96.38 263 LYS A N 1
ATOM 1980 C CA . LYS A 1 263 ? 17.922 -7.859 -21.609 1 96.38 263 LYS A CA 1
ATOM 1981 C C . LYS A 1 263 ? 18.078 -9.375 -21.641 1 96.38 263 LYS A C 1
ATOM 1983 O O . LYS A 1 263 ? 19.172 -9.891 -21.844 1 96.38 263 LYS A O 1
ATOM 1988 N N . VAL A 1 264 ? 16.906 -10.031 -21.312 1 95.81 264 VAL A N 1
ATOM 1989 C CA . VAL A 1 264 ? 16.844 -11.492 -21.297 1 95.81 264 VAL A CA 1
ATOM 1990 C C . VAL A 1 264 ? 15.695 -11.953 -22.188 1 95.81 264 VAL A C 1
ATOM 1992 O O . VAL A 1 264 ? 14.562 -11.492 -22.047 1 95.81 264 VAL A O 1
ATOM 1995 N N . GLU A 1 265 ? 15.977 -12.828 -23.094 1 93.12 265 GLU A N 1
ATOM 1996 C CA . GLU A 1 265 ? 14.953 -13.32 -24.016 1 93.12 265 GLU A CA 1
ATOM 1997 C C . GLU A 1 265 ? 14.352 -14.633 -23.516 1 93.12 265 GLU A C 1
ATOM 1999 O O . GLU A 1 265 ? 13.148 -14.867 -23.672 1 93.12 265 GLU A O 1
ATOM 2004 N N . LYS A 1 266 ? 15.227 -15.469 -22.984 1 95.75 266 LYS A N 1
ATOM 2005 C CA . LYS A 1 266 ? 14.797 -16.781 -22.484 1 95.75 266 LYS A CA 1
ATOM 2006 C C . LYS A 1 266 ? 15.156 -16.953 -21.016 1 95.75 266 LYS A C 1
ATOM 2008 O O . LYS A 1 266 ? 16.156 -16.406 -20.547 1 95.75 266 LYS A O 1
ATOM 2013 N N . VAL A 1 267 ? 14.258 -17.672 -20.344 1 98.38 267 VAL A N 1
ATOM 2014 C CA . VAL A 1 267 ? 14.516 -17.984 -18.953 1 98.38 267 VAL A CA 1
ATOM 2015 C C . VAL A 1 267 ? 14.586 -19.5 -18.766 1 98.38 267 VAL A C 1
ATOM 2017 O O . VAL A 1 267 ? 14.133 -20.266 -19.625 1 98.38 267 VAL A O 1
ATOM 2020 N N . ASP A 1 268 ? 15.195 -19.922 -17.656 1 98.56 268 ASP A N 1
ATOM 2021 C CA . ASP A 1 268 ? 15.422 -21.328 -17.391 1 98.56 268 ASP A CA 1
ATOM 2022 C C . ASP A 1 268 ? 14.25 -21.953 -16.625 1 98.56 268 ASP A C 1
ATOM 2024 O O . ASP A 1 268 ? 14.062 -23.172 -16.656 1 98.56 268 ASP A O 1
ATOM 2028 N N . PHE A 1 269 ? 13.492 -21.188 -15.922 1 98.88 269 PHE A N 1
ATOM 2029 C CA . PHE A 1 269 ? 12.305 -21.641 -15.211 1 98.88 269 PHE A CA 1
ATOM 2030 C C . PHE A 1 269 ? 11.383 -20.469 -14.898 1 98.88 269 PHE A C 1
ATOM 2032 O O . PHE A 1 269 ? 11.773 -19.312 -15.047 1 98.88 269 PHE A O 1
ATOM 2039 N N . ALA A 1 270 ? 10.141 -20.797 -14.539 1 98.94 270 ALA A N 1
ATOM 2040 C CA . ALA A 1 270 ? 9.18 -19.734 -14.242 1 98.94 270 ALA A CA 1
ATOM 2041 C C . ALA A 1 270 ? 8.25 -20.141 -13.102 1 98.94 270 ALA A C 1
ATOM 2043 O O . ALA A 1 270 ? 7.879 -21.312 -12.984 1 98.94 270 ALA A O 1
ATOM 2044 N N . GLU A 1 271 ? 7.957 -19.219 -12.266 1 98.94 271 GLU A N 1
ATOM 2045 C CA . GLU A 1 271 ? 6.852 -19.297 -11.312 1 98.94 271 GLU A CA 1
ATOM 2046 C C . GLU A 1 271 ? 5.676 -18.422 -11.766 1 98.94 271 GLU A C 1
ATOM 2048 O O . GLU A 1 271 ? 5.781 -17.203 -11.812 1 98.94 271 GLU A O 1
ATOM 2053 N N . LEU A 1 272 ? 4.625 -19.094 -12.07 1 98.94 272 LEU A N 1
ATOM 2054 C CA . LEU A 1 272 ? 3.457 -18.391 -12.594 1 98.94 272 LEU A CA 1
ATOM 2055 C C . LEU A 1 272 ? 2.322 -18.391 -11.578 1 98.94 272 LEU A C 1
ATOM 2057 O O . LEU A 1 272 ? 2.416 -19.047 -10.539 1 98.94 272 LEU A O 1
ATOM 2061 N N . HIS A 1 273 ? 1.302 -17.562 -11.844 1 98.75 273 HIS A N 1
ATOM 2062 C CA . HIS A 1 273 ? 0.188 -17.344 -10.93 1 98.75 273 HIS A CA 1
ATOM 2063 C C . HIS A 1 273 ? -0.98 -18.266 -11.242 1 98.75 273 HIS A C 1
ATOM 2065 O O . HIS A 1 273 ? -2.031 -17.812 -11.703 1 98.75 273 HIS A O 1
ATOM 2071 N N . ASP A 1 274 ? -0.911 -19.453 -10.812 1 98.25 274 ASP A N 1
ATOM 2072 C CA . ASP A 1 274 ? -1.837 -20.5 -11.211 1 98.25 274 ASP A CA 1
ATOM 2073 C C . ASP A 1 274 ? -2.939 -20.688 -10.172 1 98.25 274 ASP A C 1
ATOM 2075 O O . ASP A 1 274 ? -3.193 -21.812 -9.719 1 98.25 274 ASP A O 1
ATOM 2079 N N . MET A 1 275 ? -3.717 -19.625 -9.93 1 96.62 275 MET A N 1
ATOM 2080 C CA . MET A 1 275 ? -4.867 -19.781 -9.047 1 96.62 275 MET A CA 1
ATOM 2081 C C . MET A 1 275 ? -5.777 -20.906 -9.539 1 96.62 275 MET A C 1
ATOM 2083 O O . MET A 1 275 ? -6.496 -21.516 -8.75 1 96.62 275 MET A O 1
ATOM 2087 N N . SER A 1 276 ? -5.828 -21.125 -10.82 1 98.38 276 SER A N 1
ATOM 2088 C CA . SER A 1 276 ? -6.391 -22.297 -11.492 1 98.38 276 SER A CA 1
ATOM 2089 C C . SER A 1 276 ? -5.438 -22.828 -12.562 1 98.38 276 SER A C 1
ATOM 2091 O O . SER A 1 276 ? -4.609 -22.078 -13.094 1 98.38 276 SER A O 1
ATOM 2093 N N . THR A 1 277 ? -5.594 -24.078 -12.922 1 98.56 277 THR A N 1
ATOM 2094 C CA . THR A 1 277 ? -4.625 -24.75 -13.789 1 98.56 277 THR A CA 1
ATOM 2095 C C . THR A 1 277 ? -4.637 -24.141 -15.188 1 98.56 277 THR A C 1
ATOM 2097 O O . THR A 1 277 ? -3.59 -24.016 -15.828 1 98.56 277 THR A O 1
ATOM 2100 N N . VAL A 1 278 ? -5.797 -23.703 -15.664 1 98.38 278 VAL A N 1
ATOM 2101 C CA . VAL A 1 278 ? -5.898 -23.141 -17 1 98.38 278 VAL A CA 1
ATOM 2102 C C . VAL A 1 278 ? -5.051 -21.875 -17.094 1 98.38 278 VAL A C 1
ATOM 2104 O O . VAL A 1 278 ? -4.469 -21.578 -18.156 1 98.38 278 VAL A O 1
ATOM 2107 N N . LEU A 1 279 ? -4.922 -21.156 -16.016 1 98.56 279 LEU A N 1
ATOM 2108 C CA . LEU A 1 279 ? -4.184 -19.906 -16.016 1 98.56 279 LEU A CA 1
ATOM 2109 C C . LEU A 1 279 ? -2.688 -20.156 -16.203 1 98.56 279 LEU A C 1
ATOM 2111 O O . LEU A 1 279 ? -1.98 -19.312 -16.766 1 98.56 279 LEU A O 1
ATOM 2115 N N . GLU A 1 280 ? -2.188 -21.266 -15.688 1 98.81 280 GLU A N 1
ATOM 2116 C CA . GLU A 1 280 ? -0.783 -21.578 -15.945 1 98.81 280 GLU A CA 1
ATOM 2117 C C . GLU A 1 280 ? -0.503 -21.656 -17.438 1 98.81 280 GLU A C 1
ATOM 2119 O O . GLU A 1 280 ? 0.486 -21.094 -17.922 1 98.81 280 GLU A O 1
ATOM 2124 N N . ILE A 1 281 ? -1.388 -22.312 -18.156 1 98.69 281 ILE A N 1
ATOM 2125 C CA . ILE A 1 281 ? -1.21 -22.5 -19.594 1 98.69 281 ILE A CA 1
ATOM 2126 C C . ILE A 1 281 ? -1.306 -21.141 -20.297 1 98.69 281 ILE A C 1
ATOM 2128 O O . ILE A 1 281 ? -0.419 -20.781 -21.078 1 98.69 281 ILE A O 1
ATOM 2132 N N . VAL A 1 282 ? -2.311 -20.406 -20.016 1 98.56 282 VAL A N 1
ATOM 2133 C CA . VAL A 1 282 ? -2.588 -19.156 -20.719 1 98.56 282 VAL A CA 1
ATOM 2134 C C . VAL A 1 282 ? -1.501 -18.141 -20.406 1 98.56 282 VAL A C 1
ATOM 2136 O O . VAL A 1 282 ? -1.045 -17.406 -21.297 1 98.56 282 VAL A O 1
ATOM 2139 N N . GLN A 1 283 ? -1.105 -18.078 -19.156 1 98.81 283 GLN A N 1
ATOM 2140 C CA . GLN A 1 283 ? -0.043 -17.156 -18.766 1 98.81 283 GLN A CA 1
ATOM 2141 C C . GLN A 1 283 ? 1.277 -17.516 -19.438 1 98.81 283 GLN A C 1
ATOM 2143 O O . GLN A 1 283 ? 2.023 -16.641 -19.859 1 98.81 283 GLN A O 1
ATOM 2148 N N . ALA A 1 284 ? 1.593 -18.812 -19.5 1 98.81 284 ALA A N 1
ATOM 2149 C CA . ALA A 1 284 ? 2.812 -19.25 -20.172 1 98.81 284 ALA A CA 1
ATOM 2150 C C . ALA A 1 284 ? 2.807 -18.844 -21.641 1 98.81 284 ALA A C 1
ATOM 2152 O O . ALA A 1 284 ? 3.838 -18.438 -22.172 1 98.81 284 ALA A O 1
ATOM 2153 N N . GLU A 1 285 ? 1.654 -18.969 -22.25 1 98.62 285 GLU A N 1
ATOM 2154 C CA . GLU A 1 285 ? 1.51 -18.531 -23.641 1 98.62 285 GLU A CA 1
ATOM 2155 C C . GLU A 1 285 ? 1.688 -17.031 -23.781 1 98.62 285 GLU A C 1
ATOM 2157 O O . GLU A 1 285 ? 2.404 -16.547 -24.656 1 98.62 285 GLU A O 1
ATOM 2162 N N . GLU A 1 286 ? 1.051 -16.234 -22.859 1 98.5 286 GLU A N 1
ATOM 2163 C CA . GLU A 1 286 ? 1.116 -14.781 -22.891 1 98.5 286 GLU A CA 1
ATOM 2164 C C . GLU A 1 286 ? 2.549 -14.289 -22.703 1 98.5 286 GLU A C 1
ATOM 2166 O O . GLU A 1 286 ? 2.939 -13.273 -23.281 1 98.5 286 GLU A O 1
ATOM 2171 N N . LEU A 1 287 ? 3.336 -15.047 -21.938 1 98.69 287 LEU A N 1
ATOM 2172 C CA . LEU A 1 287 ? 4.699 -14.641 -21.625 1 98.69 287 LEU A CA 1
ATOM 2173 C C . LEU A 1 287 ? 5.68 -15.148 -22.672 1 98.69 287 LEU A C 1
ATOM 2175 O O . LEU A 1 287 ? 6.879 -14.875 -22.594 1 98.69 287 LEU A O 1
ATOM 2179 N N . GLY A 1 288 ? 5.184 -15.891 -23.609 1 98.19 288 GLY A N 1
ATOM 2180 C CA . GLY A 1 288 ? 6.023 -16.422 -24.672 1 98.19 288 GLY A CA 1
ATOM 2181 C C . GLY A 1 288 ? 6.863 -17.609 -24.219 1 98.19 288 GLY A C 1
ATOM 2182 O O . GLY A 1 288 ? 7.855 -17.953 -24.875 1 98.19 288 GLY A O 1
ATOM 2183 N N . LEU A 1 289 ? 6.531 -18.234 -23.125 1 98.62 289 LEU A N 1
ATOM 2184 C CA . LEU A 1 289 ? 7.23 -19.422 -22.656 1 98.62 289 LEU A CA 1
ATOM 2185 C C . LEU A 1 289 ? 6.766 -20.672 -23.406 1 98.62 289 LEU A C 1
ATOM 2187 O O . LEU A 1 289 ? 7.527 -21.625 -23.562 1 98.62 289 LEU A O 1
ATOM 2191 N N . LEU A 1 290 ? 5.527 -20.688 -23.781 1 98.19 290 LEU A N 1
ATOM 2192 C CA . LEU A 1 290 ? 4.918 -21.719 -24.609 1 98.19 290 LEU A CA 1
ATOM 2193 C C . LEU A 1 290 ? 4.215 -21.094 -25.812 1 98.19 290 LEU A C 1
ATOM 2195 O O . LEU A 1 290 ? 3.895 -19.906 -25.812 1 98.19 290 LEU A O 1
ATOM 2199 N N . LYS A 1 291 ? 3.99 -21.891 -26.828 1 97.69 291 LYS A N 1
ATOM 2200 C CA . LYS A 1 291 ? 3.383 -21.375 -28.047 1 97.69 291 LYS A CA 1
ATOM 2201 C C . LYS A 1 291 ? 1.896 -21.109 -27.859 1 97.69 291 LYS A C 1
ATOM 2203 O O . LYS A 1 291 ? 1.159 -21.953 -27.359 1 97.69 291 LYS A O 1
ATOM 2208 N N . LYS A 1 292 ? 1.48 -19.906 -28.25 1 97.31 292 LYS A N 1
ATOM 2209 C CA . LYS A 1 292 ? 0.087 -19.484 -28.109 1 97.31 292 LYS A CA 1
ATOM 2210 C C . LYS A 1 292 ? -0.851 -20.469 -28.812 1 97.31 292 LYS A C 1
ATOM 2212 O O . LYS A 1 292 ? -0.627 -20.828 -29.969 1 97.31 292 LYS A O 1
ATOM 2217 N N . GLY A 1 293 ? -1.827 -20.906 -28.109 1 97.12 293 GLY A N 1
ATOM 2218 C CA . GLY A 1 293 ? -2.828 -21.812 -28.641 1 97.12 293 GLY A CA 1
ATOM 2219 C C . GLY A 1 293 ? -2.391 -23.266 -28.641 1 97.12 293 GLY A C 1
ATOM 2220 O O . GLY A 1 293 ? -3.199 -24.156 -28.875 1 97.12 293 GLY A O 1
ATOM 2221 N N . GLU A 1 294 ? -1.162 -23.5 -28.328 1 97.81 294 GLU A N 1
ATOM 2222 C CA . GLU A 1 294 ? -0.625 -24.859 -28.312 1 97.81 294 GLU A CA 1
ATOM 2223 C C . GLU A 1 294 ? 0.044 -25.188 -26.984 1 97.81 294 GLU A C 1
ATOM 2225 O O . GLU A 1 294 ? 0.559 -26.281 -26.781 1 97.81 294 GLU A O 1
ATOM 2230 N N . GLY A 1 295 ? -0.022 -24.266 -26.047 1 98 295 GLY A N 1
ATOM 2231 C CA . GLY A 1 295 ? 0.659 -24.438 -24.781 1 98 295 GLY A CA 1
ATOM 2232 C C . GLY A 1 295 ? 0.231 -25.688 -24.031 1 98 295 GLY A C 1
ATOM 2233 O O . GLY A 1 295 ? 1.031 -26.281 -23.312 1 98 295 GLY A O 1
ATOM 2234 N N . TRP A 1 296 ? -1.038 -26.109 -24.25 1 98.06 296 TRP A N 1
ATOM 2235 C CA . TRP A 1 296 ? -1.58 -27.266 -23.547 1 98.06 296 TRP A CA 1
ATOM 2236 C C . TRP A 1 296 ? -0.812 -28.531 -23.922 1 98.06 296 TRP A C 1
ATOM 2238 O O . TRP A 1 296 ? -0.73 -29.469 -23.125 1 98.06 296 TRP A O 1
ATOM 2248 N N . LYS A 1 297 ? -0.177 -28.578 -25.031 1 98.25 297 LYS A N 1
ATOM 2249 C CA . LYS A 1 297 ? 0.555 -29.766 -25.5 1 98.25 297 LYS A CA 1
ATOM 2250 C C . LYS A 1 297 ? 1.79 -30.016 -24.641 1 98.25 297 LYS A C 1
ATOM 2252 O O . LYS A 1 297 ? 2.225 -31.156 -24.484 1 98.25 297 LYS A O 1
ATOM 2257 N N . ALA A 1 298 ? 2.338 -28.969 -24.078 1 98.19 298 ALA A N 1
ATOM 2258 C CA . ALA A 1 298 ? 3.568 -29.047 -23.297 1 98.19 298 ALA A CA 1
ATOM 2259 C C . ALA A 1 298 ? 3.377 -29.906 -22.062 1 98.19 298 ALA A C 1
ATOM 2261 O O . ALA A 1 298 ? 4.348 -30.391 -21.484 1 98.19 298 ALA A O 1
ATOM 2262 N N . TYR A 1 299 ? 2.148 -30.109 -21.656 1 97.69 299 TYR A N 1
ATOM 2263 C CA . TYR A 1 299 ? 1.87 -30.828 -20.422 1 97.69 299 TYR A CA 1
ATOM 2264 C C . TYR A 1 299 ? 1.66 -32.312 -20.688 1 97.69 299 TYR A C 1
ATOM 2266 O O . TYR A 1 299 ? 1.594 -33.125 -19.766 1 97.69 299 TYR A O 1
ATOM 2274 N N . PHE A 1 300 ? 1.606 -32.688 -21.969 1 96.38 300 PHE A N 1
ATOM 2275 C CA . PHE A 1 300 ? 1.607 -34.094 -22.375 1 96.38 300 PHE A CA 1
ATOM 2276 C C . PHE A 1 300 ? 3.031 -34.594 -22.594 1 96.38 300 PHE A C 1
ATOM 2278 O O . PHE A 1 300 ? 3.295 -35.781 -22.5 1 96.38 300 PHE A O 1
ATOM 2285 N N . ASP A 1 301 ? 4.055 -33.75 -22.875 1 89.88 301 ASP A N 1
ATOM 2286 C CA . ASP A 1 301 ? 5.414 -34.094 -23.281 1 89.88 301 ASP A CA 1
ATOM 2287 C C . ASP A 1 301 ? 6.418 -33.75 -22.188 1 89.88 301 ASP A C 1
ATOM 2289 O O . ASP A 1 301 ? 7.613 -33.594 -22.453 1 89.88 301 ASP A O 1
ATOM 2293 N N . THR A 1 302 ? 6.137 -33.531 -20.969 1 90.94 302 THR A N 1
ATOM 2294 C CA . THR A 1 302 ? 6.969 -33.281 -19.797 1 90.94 302 THR A CA 1
ATOM 2295 C C . THR A 1 302 ? 7.73 -31.969 -19.938 1 90.94 302 THR A C 1
ATOM 2297 O O . THR A 1 302 ? 8.719 -31.75 -19.25 1 90.94 302 THR A O 1
ATOM 2300 N N . VAL A 1 303 ? 7.504 -31.125 -20.859 1 97.56 303 VAL A N 1
ATOM 2301 C CA . VAL A 1 303 ? 8.203 -29.891 -21.188 1 97.56 303 VAL A CA 1
ATOM 2302 C C . VAL A 1 303 ? 8.266 -28.984 -19.953 1 97.56 303 VAL A C 1
ATOM 2304 O O . VAL A 1 303 ? 9.281 -28.344 -19.688 1 97.56 303 VAL A O 1
ATOM 2307 N N . THR A 1 304 ? 7.246 -28.969 -19.125 1 98.62 304 THR A N 1
ATOM 2308 C CA . THR A 1 304 ? 7.113 -28 -18.031 1 98.62 304 THR A CA 1
ATOM 2309 C C . THR A 1 304 ? 7.535 -28.609 -16.703 1 98.62 304 THR A C 1
ATOM 2311 O O . THR A 1 304 ? 7.461 -27.953 -15.664 1 98.62 304 THR A O 1
ATOM 2314 N N . GLU A 1 305 ? 7.961 -29.875 -16.719 1 98.31 305 GLU A N 1
ATOM 2315 C CA . GLU A 1 305 ? 8.414 -30.547 -15.5 1 98.31 305 GLU A CA 1
ATOM 2316 C C . GLU A 1 305 ? 9.773 -30.031 -15.055 1 98.31 305 GLU A C 1
ATOM 2318 O O . GLU A 1 305 ? 10.453 -29.328 -15.805 1 98.31 305 GLU A O 1
ATOM 2323 N N . ILE A 1 306 ? 10.18 -30.312 -13.836 1 98.5 306 ILE A N 1
ATOM 2324 C CA . ILE A 1 306 ? 11.391 -29.781 -13.211 1 98.5 306 ILE A CA 1
ATOM 2325 C C . ILE A 1 306 ? 12.602 -30.078 -14.102 1 98.5 306 ILE A C 1
ATOM 2327 O O . ILE A 1 306 ? 13.477 -29.234 -14.266 1 98.5 306 ILE A O 1
ATOM 2331 N N . ASN A 1 307 ? 12.656 -31.219 -14.75 1 96.81 307 ASN A N 1
ATOM 2332 C CA . ASN A 1 307 ? 13.773 -31.609 -15.602 1 96.81 307 ASN A CA 1
ATOM 2333 C C . ASN A 1 307 ? 13.469 -31.375 -17.078 1 96.81 307 ASN A C 1
ATOM 2335 O O . ASN A 1 307 ? 14.18 -31.875 -17.953 1 96.81 307 ASN A O 1
ATOM 2339 N N . GLY A 1 308 ? 12.367 -30.688 -17.375 1 97.69 308 GLY A N 1
ATOM 2340 C CA . GLY A 1 308 ? 11.977 -30.453 -18.75 1 97.69 308 GLY A CA 1
ATOM 2341 C C . GLY A 1 308 ? 12.648 -29.234 -19.344 1 97.69 308 GLY A C 1
ATOM 2342 O O . GLY A 1 308 ? 13.547 -28.641 -18.734 1 97.69 308 GLY A O 1
ATOM 2343 N N . GLU A 1 309 ? 12.242 -28.844 -20.531 1 97.31 309 GLU A N 1
ATOM 2344 C CA . GLU A 1 309 ? 12.836 -27.75 -21.312 1 97.31 309 GLU A CA 1
ATOM 2345 C C . GLU A 1 309 ? 12.461 -26.391 -20.734 1 97.31 309 GLU A C 1
ATOM 2347 O O . GLU A 1 309 ? 13.234 -25.438 -20.828 1 97.31 309 GLU A O 1
ATOM 2352 N N . MET A 1 310 ? 11.242 -26.281 -20.109 1 98.38 310 MET A N 1
ATOM 2353 C CA . MET A 1 310 ? 10.742 -25.047 -19.516 1 98.38 310 MET A CA 1
ATOM 2354 C C . MET A 1 310 ? 10.008 -25.328 -18.219 1 98.38 310 MET A C 1
ATOM 2356 O O . MET A 1 310 ? 8.781 -25.188 -18.156 1 98.38 310 MET A O 1
ATOM 2360 N N . PRO A 1 311 ? 10.797 -25.641 -17.188 1 98.88 311 PRO A N 1
ATOM 2361 C CA . PRO A 1 311 ? 10.164 -25.906 -15.891 1 98.88 311 PRO A CA 1
ATOM 2362 C C . PRO A 1 311 ? 9.273 -24.75 -15.43 1 98.88 311 PRO A C 1
ATOM 2364 O O . PRO A 1 311 ? 9.688 -23.594 -15.469 1 98.88 311 PRO A O 1
ATOM 2367 N N . ILE A 1 312 ? 8.055 -25.047 -15.086 1 98.88 312 ILE A N 1
ATOM 2368 C CA . ILE A 1 312 ? 7.078 -24.062 -14.617 1 98.88 312 ILE A CA 1
ATOM 2369 C C . ILE A 1 312 ? 6.512 -24.516 -13.273 1 98.88 312 ILE A C 1
ATOM 2371 O O . ILE A 1 312 ? 6.098 -25.672 -13.117 1 98.88 312 ILE A O 1
ATOM 2375 N N . ASN A 1 313 ? 6.504 -23.562 -12.305 1 98.94 313 ASN A N 1
ATOM 2376 C CA . ASN A 1 313 ? 5.961 -23.766 -10.961 1 98.94 313 ASN A CA 1
ATOM 2377 C C . ASN A 1 313 ? 6.625 -24.953 -10.273 1 98.94 313 ASN A C 1
ATOM 2379 O O . ASN A 1 313 ? 5.941 -25.859 -9.781 1 98.94 313 ASN A O 1
ATOM 2383 N N . THR A 1 314 ? 7.984 -24.844 -10.203 1 98.88 314 THR A N 1
ATOM 2384 C CA . THR A 1 314 ? 8.781 -25.875 -9.539 1 98.88 314 THR A CA 1
ATOM 2385 C C . THR A 1 314 ? 8.445 -25.953 -8.055 1 98.88 314 THR A C 1
ATOM 2387 O O . THR A 1 314 ? 8.578 -27 -7.438 1 98.88 314 THR A O 1
ATOM 2390 N N . SER A 1 315 ? 7.898 -24.922 -7.473 1 98.88 315 SER A N 1
ATOM 2391 C CA . SER A 1 315 ? 7.531 -24.859 -6.062 1 98.88 315 SER A CA 1
ATOM 2392 C C . SER A 1 315 ? 6.242 -25.625 -5.789 1 98.88 315 SER A C 1
ATOM 2394 O O . SER A 1 315 ? 5.891 -25.875 -4.633 1 98.88 315 SER A O 1
ATOM 2396 N N . GLY A 1 316 ? 5.551 -26.047 -6.77 1 98.81 316 GLY A N 1
ATOM 2397 C CA . GLY A 1 316 ? 4.188 -26.547 -6.68 1 98.81 316 GLY A CA 1
ATOM 2398 C C . GLY A 1 316 ? 3.146 -25.5 -7.059 1 98.81 316 GLY A C 1
ATOM 2399 O O . GLY A 1 316 ? 1.949 -25.797 -7.074 1 98.81 316 GLY A O 1
ATOM 2400 N N . GLY A 1 317 ? 3.635 -24.266 -7.367 1 98.75 317 GLY A N 1
ATOM 2401 C CA . GLY A 1 317 ? 2.736 -23.188 -7.742 1 98.75 317 GLY A CA 1
ATOM 2402 C C . GLY A 1 317 ? 1.759 -22.812 -6.645 1 98.75 317 GLY A C 1
ATOM 2403 O O . GLY A 1 317 ? 1.841 -23.328 -5.531 1 98.75 317 GLY A O 1
ATOM 2404 N N . LEU A 1 318 ? 0.898 -21.859 -6.977 1 98.75 318 LEU A N 1
ATOM 2405 C CA . LEU A 1 318 ? -0.179 -21.531 -6.047 1 98.75 318 LEU A CA 1
ATOM 2406 C C . LEU A 1 318 ? -1.084 -22.734 -5.82 1 98.75 318 LEU A C 1
ATOM 2408 O O . LEU A 1 318 ? -1.657 -22.891 -4.738 1 98.75 318 LEU A O 1
ATOM 2412 N N . ASN A 1 319 ? -1.165 -23.547 -6.832 1 98.5 319 ASN A N 1
ATOM 2413 C CA . ASN A 1 319 ? -2.078 -24.688 -6.883 1 98.5 319 ASN A CA 1
ATOM 2414 C C . ASN A 1 319 ? -1.784 -25.688 -5.77 1 98.5 319 ASN A C 1
ATOM 2416 O O . ASN A 1 319 ? -2.703 -26.172 -5.102 1 98.5 319 ASN A O 1
ATOM 2420 N N . SER A 1 320 ? -0.518 -26.031 -5.578 1 98.69 320 SER A N 1
ATOM 2421 C CA . SER A 1 320 ? -0.169 -27.047 -4.582 1 98.69 320 SER A CA 1
ATOM 2422 C C . SER A 1 320 ? 0.558 -26.422 -3.395 1 98.69 320 SER A C 1
ATOM 2424 O O . SER A 1 320 ? 0.261 -26.734 -2.242 1 98.69 320 SER A O 1
ATOM 2426 N N . LYS A 1 321 ? 1.603 -25.547 -3.674 1 98.75 321 LYS A N 1
ATOM 2427 C CA . LYS A 1 321 ? 2.314 -24.859 -2.592 1 98.75 321 LYS A CA 1
ATOM 2428 C C . LYS A 1 321 ? 1.356 -24.062 -1.718 1 98.75 321 LYS A C 1
ATOM 2430 O O . LYS A 1 321 ? 1.52 -24 -0.498 1 98.75 321 LYS A O 1
ATOM 2435 N N . GLY A 1 322 ? 0.441 -23.453 -2.383 1 98.75 322 GLY A N 1
ATOM 2436 C CA . GLY A 1 322 ? -0.54 -22.641 -1.671 1 98.75 322 GLY A CA 1
ATOM 2437 C C . GLY A 1 322 ? -0.561 -21.203 -2.115 1 98.75 322 GLY A C 1
ATOM 2438 O O . GLY A 1 322 ? 0.367 -20.734 -2.781 1 98.75 322 GLY A O 1
ATOM 2439 N N . HIS A 1 323 ? -1.665 -20.547 -1.673 1 98.56 323 HIS A N 1
ATOM 2440 C CA . HIS A 1 323 ? -1.878 -19.203 -2.176 1 98.56 323 HIS A CA 1
ATOM 2441 C C . HIS A 1 323 ? -2.318 -18.266 -1.059 1 98.56 323 HIS A C 1
ATOM 2443 O O . HIS A 1 323 ? -3.379 -17.641 -1.147 1 98.56 323 HIS A O 1
ATOM 2449 N N . PRO A 1 324 ? -1.488 -18.172 0.017 1 98.81 324 PRO A N 1
ATOM 2450 C CA . PRO A 1 324 ? -1.747 -16.984 0.841 1 98.81 324 PRO A CA 1
ATOM 2451 C C . PRO A 1 324 ? -1.553 -15.68 0.075 1 98.81 324 PRO A C 1
ATOM 2453 O O . PRO A 1 324 ? -0.425 -15.328 -0.285 1 98.81 324 PRO A O 1
ATOM 2456 N N . ILE A 1 325 ? -2.582 -14.953 -0.101 1 98.56 325 ILE A N 1
ATOM 2457 C CA . ILE A 1 325 ? -2.699 -13.906 -1.112 1 98.56 325 ILE A CA 1
ATOM 2458 C C . ILE A 1 325 ? -1.534 -12.93 -0.978 1 98.56 325 ILE A C 1
ATOM 2460 O O . ILE A 1 325 ? -0.771 -12.727 -1.927 1 98.56 325 ILE A O 1
ATOM 2464 N N . GLY A 1 326 ? -1.286 -12.383 0.177 1 98.62 326 GLY A N 1
ATOM 2465 C CA . GLY A 1 326 ? -0.239 -11.391 0.391 1 98.62 326 GLY A CA 1
ATOM 2466 C C . GLY A 1 326 ? 1.158 -11.977 0.306 1 98.62 326 GLY A C 1
ATOM 2467 O O . GLY A 1 326 ? 2.129 -11.25 0.084 1 98.62 326 GLY A O 1
ATOM 2468 N N . ALA A 1 327 ? 1.313 -13.289 0.408 1 98.88 327 ALA A N 1
ATOM 2469 C CA . ALA A 1 327 ? 2.619 -13.938 0.477 1 98.88 327 ALA A CA 1
ATOM 2470 C C . ALA A 1 327 ? 3.004 -14.547 -0.871 1 98.88 327 ALA A C 1
ATOM 2472 O O . ALA A 1 327 ? 4.184 -14.805 -1.129 1 98.88 327 ALA A O 1
ATOM 2473 N N . SER A 1 328 ? 2.043 -14.742 -1.731 1 98.81 328 SER A N 1
ATOM 2474 C CA . SER A 1 328 ? 2.221 -15.57 -2.918 1 98.81 328 SER A CA 1
ATOM 2475 C C . SER A 1 328 ? 3.328 -15.023 -3.812 1 98.81 328 SER A C 1
ATOM 2477 O O . SER A 1 328 ? 4.246 -15.758 -4.195 1 98.81 328 SER A O 1
ATOM 2479 N N . GLY A 1 329 ? 3.227 -13.711 -4.145 1 98.88 329 GLY A N 1
ATOM 2480 C CA . GLY A 1 329 ? 4.227 -13.117 -5.016 1 98.88 329 GLY A CA 1
ATOM 2481 C C . GLY A 1 329 ? 5.617 -13.094 -4.406 1 98.88 329 GLY A C 1
ATOM 2482 O O . GLY A 1 329 ? 6.613 -13.266 -5.113 1 98.88 329 GLY A O 1
ATOM 2483 N N . VAL A 1 330 ? 5.715 -12.914 -3.117 1 98.94 330 VAL A N 1
ATOM 2484 C CA . VAL A 1 330 ? 6.992 -12.922 -2.412 1 98.94 330 VAL A CA 1
ATOM 2485 C C . VAL A 1 330 ? 7.562 -14.336 -2.387 1 98.94 330 VAL A C 1
ATOM 2487 O O . VAL A 1 330 ? 8.766 -14.531 -2.568 1 98.94 330 VAL A O 1
ATOM 2490 N N . ALA A 1 331 ? 6.703 -15.305 -2.201 1 98.94 331 ALA A N 1
ATOM 2491 C CA . ALA A 1 331 ? 7.117 -16.703 -2.162 1 98.94 331 ALA A CA 1
ATOM 2492 C C . ALA A 1 331 ? 7.602 -17.172 -3.533 1 98.94 331 ALA A C 1
ATOM 2494 O O . ALA A 1 331 ? 8.516 -18 -3.627 1 98.94 331 ALA A O 1
ATOM 2495 N N . GLN A 1 332 ? 6.973 -16.656 -4.617 1 98.94 332 GLN A N 1
ATOM 2496 C CA . GLN A 1 332 ? 7.48 -16.938 -5.953 1 98.94 332 GLN A CA 1
ATOM 2497 C C . GLN A 1 332 ? 8.906 -16.438 -6.129 1 98.94 332 GLN A C 1
ATOM 2499 O O . GLN A 1 332 ? 9.758 -17.125 -6.691 1 98.94 332 GLN A O 1
ATOM 2504 N N . ALA A 1 333 ? 9.18 -15.234 -5.652 1 98.94 333 ALA A N 1
ATOM 2505 C CA . ALA A 1 333 ? 10.531 -14.68 -5.688 1 98.94 333 ALA A CA 1
ATOM 2506 C C . ALA A 1 333 ? 11.484 -15.516 -4.844 1 98.94 333 ALA A C 1
ATOM 2508 O O . ALA A 1 333 ? 12.648 -15.703 -5.215 1 98.94 333 ALA A O 1
ATOM 2509 N N . TYR A 1 334 ? 11.008 -16 -3.711 1 98.94 334 TYR A N 1
ATOM 2510 C CA . TYR A 1 334 ? 11.828 -16.844 -2.84 1 98.94 334 TYR A CA 1
ATOM 2511 C C . TYR A 1 334 ? 12.219 -18.125 -3.543 1 98.94 334 TYR A C 1
ATOM 2513 O O . TYR A 1 334 ? 13.352 -18.609 -3.393 1 98.94 334 TYR A O 1
ATOM 2521 N N . GLU A 1 335 ? 11.258 -18.734 -4.305 1 98.94 335 GLU A N 1
ATOM 2522 C CA . GLU A 1 335 ? 11.602 -19.922 -5.086 1 98.94 335 GLU A CA 1
ATOM 2523 C C . GLU A 1 335 ? 12.703 -19.609 -6.094 1 98.94 335 GLU A C 1
ATOM 2525 O O . GLU A 1 335 ? 13.633 -20.406 -6.262 1 98.94 335 GLU A O 1
ATOM 2530 N N . ALA A 1 336 ? 12.555 -18.484 -6.789 1 98.88 336 ALA A N 1
ATOM 2531 C CA . ALA A 1 336 ? 13.609 -18.078 -7.719 1 98.88 336 ALA A CA 1
ATOM 2532 C C . ALA A 1 336 ? 14.945 -17.922 -6.996 1 98.88 336 ALA A C 1
ATOM 2534 O O . ALA A 1 336 ? 15.992 -18.328 -7.512 1 98.88 336 ALA A O 1
ATOM 2535 N N . PHE A 1 337 ? 14.93 -17.344 -5.82 1 98.88 337 PHE A N 1
ATOM 2536 C CA . PHE A 1 337 ? 16.094 -17.156 -4.977 1 98.88 337 PHE A CA 1
ATOM 2537 C C . PHE A 1 337 ? 16.766 -18.484 -4.652 1 98.88 337 PHE A C 1
ATOM 2539 O O . PHE A 1 337 ? 17.984 -18.625 -4.816 1 98.88 337 PHE A O 1
ATOM 2546 N N . LEU A 1 338 ? 16 -19.5 -4.238 1 98.81 338 LEU A N 1
ATOM 2547 C CA . LEU A 1 338 ? 16.531 -20.812 -3.904 1 98.81 338 LEU A CA 1
ATOM 2548 C C . LEU A 1 338 ? 17.094 -21.5 -5.145 1 98.81 338 LEU A C 1
ATOM 2550 O O . LEU A 1 338 ? 18.156 -22.109 -5.098 1 98.81 338 LEU A O 1
ATOM 2554 N N . GLN A 1 339 ? 16.312 -21.422 -6.262 1 98.88 339 GLN A N 1
ATOM 2555 C CA . GLN A 1 339 ? 16.719 -22.078 -7.504 1 98.88 339 GLN A CA 1
ATOM 2556 C C . GLN A 1 339 ? 18.078 -21.547 -7.965 1 98.88 339 GLN A C 1
ATOM 2558 O O . GLN A 1 339 ? 18.969 -22.344 -8.32 1 98.88 339 GLN A O 1
ATOM 2563 N N . LEU A 1 340 ? 18.266 -20.266 -7.949 1 98.69 340 LEU A N 1
ATOM 2564 C CA . LEU A 1 340 ? 19.453 -19.641 -8.516 1 98.69 340 LEU A CA 1
ATOM 2565 C C . LEU A 1 340 ? 20.656 -19.812 -7.578 1 98.69 340 LEU A C 1
ATOM 2567 O O . LEU A 1 340 ? 21.797 -19.734 -8.016 1 98.69 340 LEU A O 1
ATOM 2571 N N . ARG A 1 341 ? 20.406 -20.109 -6.34 1 98.25 341 ARG A N 1
ATOM 2572 C CA . ARG A 1 341 ? 21.453 -20.391 -5.367 1 98.25 341 ARG A CA 1
ATOM 2573 C C . ARG A 1 341 ? 21.75 -21.875 -5.281 1 98.25 341 ARG A C 1
ATOM 2575 O O . ARG A 1 341 ? 22.609 -22.297 -4.512 1 98.25 341 ARG A O 1
ATOM 2582 N N . ARG A 1 342 ? 21.031 -22.703 -5.969 1 98.06 342 ARG A N 1
ATOM 2583 C CA . ARG A 1 342 ? 21.156 -24.156 -5.949 1 98.06 342 ARG A CA 1
ATOM 2584 C C . ARG A 1 342 ? 20.828 -24.703 -4.566 1 98.06 342 ARG A C 1
ATOM 2586 O O . ARG A 1 342 ? 21.547 -25.562 -4.051 1 98.06 342 ARG A O 1
ATOM 2593 N N . GLU A 1 343 ? 19.734 -24.156 -4.016 1 98.19 343 GLU A N 1
ATOM 2594 C CA . GLU A 1 343 ? 19.312 -24.547 -2.676 1 98.19 343 GLU A CA 1
ATOM 2595 C C . GLU A 1 343 ? 17.844 -24.984 -2.67 1 98.19 343 GLU A C 1
ATOM 2597 O O . GLU A 1 343 ? 17.188 -24.938 -1.631 1 98.19 343 GLU A O 1
ATOM 2602 N N . ALA A 1 344 ? 17.281 -25.406 -3.855 1 98.44 344 ALA A N 1
ATOM 2603 C CA . ALA A 1 344 ? 15.867 -25.719 -3.977 1 98.44 344 ALA A CA 1
ATOM 2604 C C . ALA A 1 344 ? 15.602 -27.203 -3.697 1 98.44 344 ALA A C 1
ATOM 2606 O O . ALA A 1 344 ? 14.469 -27.672 -3.842 1 98.44 344 ALA A O 1
ATOM 2607 N N . GLY A 1 345 ? 16.656 -27.953 -3.217 1 97.62 345 GLY A N 1
ATOM 2608 C CA . GLY A 1 345 ? 16.484 -29.344 -2.836 1 97.62 345 GLY A CA 1
ATOM 2609 C C . GLY A 1 345 ? 16.062 -30.234 -3.99 1 97.62 345 GLY A C 1
ATOM 2610 O O . GLY A 1 345 ? 16.688 -30.219 -5.055 1 97.62 345 GLY A O 1
ATOM 2611 N N . GLN A 1 346 ? 14.984 -31.031 -3.803 1 97.19 346 GLN A N 1
ATOM 2612 C CA . GLN A 1 346 ? 14.531 -32.031 -4.766 1 97.19 346 GLN A CA 1
ATOM 2613 C C . GLN A 1 346 ? 13.891 -31.375 -5.984 1 97.19 346 GLN A C 1
ATOM 2615 O O . GLN A 1 346 ? 13.719 -32 -7.023 1 97.19 346 GLN A O 1
ATOM 2620 N N . ARG A 1 347 ? 13.664 -30.156 -5.867 1 97.69 347 ARG A N 1
ATOM 2621 C CA . ARG A 1 347 ? 13 -29.469 -6.969 1 97.69 347 ARG A CA 1
ATOM 2622 C C . ARG A 1 347 ? 13.984 -28.609 -7.75 1 97.69 347 ARG A C 1
ATOM 2624 O O . ARG A 1 347 ? 13.578 -27.766 -8.562 1 97.69 347 ARG A O 1
ATOM 2631 N N . GLN A 1 348 ? 15.258 -28.797 -7.547 1 98.75 348 GLN A N 1
ATOM 2632 C CA . GLN A 1 348 ? 16.297 -28 -8.18 1 98.75 348 GLN A CA 1
ATOM 2633 C C . GLN A 1 348 ? 16.281 -28.172 -9.695 1 98.75 348 GLN A C 1
ATOM 2635 O O . GLN A 1 348 ? 16.344 -29.297 -10.195 1 98.75 348 GLN A O 1
ATOM 2640 N N . VAL A 1 349 ? 16.109 -27.047 -10.414 1 98.69 349 VAL A N 1
ATOM 2641 C CA . VAL A 1 349 ? 16.25 -27.016 -11.867 1 98.69 349 VAL A CA 1
ATOM 2642 C C . VAL A 1 349 ? 17.719 -27.062 -12.242 1 98.69 349 VAL A C 1
ATOM 2644 O O . VAL A 1 349 ? 18.531 -26.266 -11.758 1 98.69 349 VAL A O 1
ATOM 2647 N N . LYS A 1 350 ? 18.078 -27.984 -13.156 1 96.81 350 LYS A N 1
ATOM 2648 C CA . LYS A 1 350 ? 19.469 -28.156 -13.555 1 96.81 350 LYS A CA 1
ATOM 2649 C C . LYS A 1 350 ? 20 -26.922 -14.266 1 96.81 350 LYS A C 1
ATOM 2651 O O . LYS A 1 350 ? 19.359 -26.391 -15.18 1 96.81 350 LYS A O 1
ATOM 2656 N N . ASP A 1 351 ? 21.125 -26.359 -13.812 1 94.69 351 ASP A N 1
ATOM 2657 C CA . ASP A 1 351 ? 21.906 -25.297 -14.43 1 94.69 351 ASP A CA 1
ATOM 2658 C C . ASP A 1 351 ? 21.078 -24.016 -14.562 1 94.69 351 ASP A C 1
ATOM 2660 O O . ASP A 1 351 ? 21.219 -23.281 -15.547 1 94.69 351 ASP A O 1
ATOM 2664 N N . ALA A 1 352 ? 20.156 -23.812 -13.648 1 97.44 352 ALA A N 1
ATOM 2665 C CA . ALA A 1 352 ? 19.328 -22.609 -13.68 1 97.44 352 ALA A CA 1
ATOM 2666 C C . ALA A 1 352 ? 20.203 -21.359 -13.508 1 97.44 352 ALA A C 1
ATOM 2668 O O . ALA A 1 352 ? 20.984 -21.266 -12.555 1 97.44 352 ALA A O 1
ATOM 2669 N N . ARG A 1 353 ? 20.062 -20.359 -14.453 1 97.81 353 ARG A N 1
ATOM 2670 C CA . ARG A 1 353 ? 20.812 -19.109 -14.375 1 97.81 353 ARG A CA 1
ATOM 2671 C C . ARG A 1 353 ? 19.875 -17.906 -14.375 1 97.81 353 ARG A C 1
ATOM 2673 O O . ARG A 1 353 ? 20.219 -16.828 -13.867 1 97.81 353 ARG A O 1
ATOM 2680 N N . THR A 1 354 ? 18.719 -18.078 -14.945 1 98.44 354 THR A N 1
ATOM 2681 C CA . THR A 1 354 ? 17.719 -17.016 -15.016 1 98.44 354 THR A CA 1
ATOM 2682 C C . THR A 1 354 ? 16.328 -17.562 -14.695 1 98.44 354 THR A C 1
ATOM 2684 O O . THR A 1 354 ? 15.984 -18.688 -15.094 1 98.44 354 THR A O 1
ATOM 2687 N N . GLY A 1 355 ? 15.578 -16.875 -13.898 1 98.81 355 GLY A N 1
ATOM 2688 C CA . GLY A 1 355 ? 14.211 -17.219 -13.555 1 98.81 355 GLY A CA 1
ATOM 2689 C C . GLY A 1 355 ? 13.227 -16.094 -13.766 1 98.81 355 GLY A C 1
ATOM 2690 O O . GLY A 1 355 ? 13.633 -14.938 -13.922 1 98.81 355 GLY A O 1
ATOM 2691 N N . LEU A 1 356 ? 11.977 -16.422 -13.859 1 98.88 356 LEU A N 1
ATOM 2692 C CA . LEU A 1 356 ? 10.891 -15.461 -14.016 1 98.88 356 LEU A CA 1
ATOM 2693 C C . LEU A 1 356 ? 9.766 -15.742 -13.023 1 98.88 356 LEU A C 1
ATOM 2695 O O . LEU A 1 356 ? 9.43 -16.906 -12.773 1 98.88 356 LEU A O 1
ATOM 2699 N N . SER A 1 357 ? 9.25 -14.734 -12.383 1 98.94 357 SER A N 1
ATOM 2700 C CA . SER A 1 357 ? 8.023 -14.891 -11.609 1 98.94 357 SER A CA 1
ATOM 2701 C C . SER A 1 357 ? 6.945 -13.914 -12.07 1 98.94 357 SER A C 1
ATOM 2703 O O . SER A 1 357 ? 7.25 -12.805 -12.508 1 98.94 357 SER A O 1
ATOM 2705 N N . LEU A 1 358 ? 5.707 -14.344 -12.078 1 98.94 358 LEU A N 1
ATOM 2706 C CA . LEU A 1 358 ? 4.531 -13.547 -12.398 1 98.94 358 LEU A CA 1
ATOM 2707 C C . LEU A 1 358 ? 3.58 -13.477 -11.211 1 98.94 358 LEU A C 1
ATOM 2709 O O . LEU A 1 358 ? 3.135 -14.508 -10.695 1 98.94 358 LEU A O 1
ATOM 2713 N N . SER A 1 359 ? 3.381 -12.297 -10.688 1 98.62 359 SER A N 1
ATOM 2714 C CA . SER A 1 359 ? 2.338 -11.977 -9.719 1 98.62 359 SER A CA 1
ATOM 2715 C C . SER A 1 359 ? 1.17 -11.25 -10.383 1 98.62 359 SER A C 1
ATOM 2717 O O . SER A 1 359 ? 1.341 -10.164 -10.93 1 98.62 359 SER A O 1
ATOM 2719 N N . MET A 1 360 ? 0.008 -11.859 -10.328 1 98.19 360 MET A N 1
ATOM 2720 C CA . MET A 1 360 ? -1.146 -11.336 -11.055 1 98.19 360 MET A CA 1
ATOM 2721 C C . MET A 1 360 ? -2.277 -10.977 -10.102 1 98.19 360 MET A C 1
ATOM 2723 O O . MET A 1 360 ? -2.463 -11.641 -9.078 1 98.19 360 MET A O 1
ATOM 2727 N N . ALA A 1 361 ? -2.986 -9.906 -10.383 1 96.62 361 ALA A N 1
ATOM 2728 C CA . ALA A 1 361 ? -4.141 -9.477 -9.602 1 96.62 361 ALA A CA 1
ATOM 2729 C C . ALA A 1 361 ? -5.445 -9.789 -10.328 1 96.62 361 ALA A C 1
ATOM 2731 O O . ALA A 1 361 ? -5.496 -9.766 -11.555 1 96.62 361 ALA A O 1
ATOM 2732 N N . GLY A 1 362 ? -6.473 -9.992 -9.508 1 93.69 362 GLY A N 1
ATOM 2733 C CA . GLY A 1 362 ? -7.766 -10.289 -10.094 1 93.69 362 GLY A CA 1
ATOM 2734 C C . GLY A 1 362 ? -7.711 -11.406 -11.117 1 93.69 362 GLY A C 1
ATOM 2735 O O . GLY A 1 362 ? -7.148 -12.469 -10.859 1 93.69 362 GLY A O 1
ATOM 2736 N N . PHE A 1 363 ? -8.438 -11.227 -12.211 1 94.38 363 PHE A N 1
ATOM 2737 C CA . PHE A 1 363 ? -8.398 -12.203 -13.297 1 94.38 363 PHE A CA 1
ATOM 2738 C C . PHE A 1 363 ? -7.594 -11.664 -14.477 1 94.38 363 PHE A C 1
ATOM 2740 O O . PHE A 1 363 ? -8.07 -11.656 -15.609 1 94.38 363 PHE A O 1
ATOM 2747 N N . GLY A 1 364 ? -6.355 -11.109 -14.094 1 95.31 364 GLY A N 1
ATOM 2748 C CA . GLY A 1 364 ? -5.438 -10.641 -15.117 1 95.31 364 GLY A CA 1
ATOM 2749 C C . GLY A 1 364 ? -5.531 -9.148 -15.367 1 95.31 364 GLY A C 1
ATOM 2750 O O . GLY A 1 364 ? -5.012 -8.641 -16.359 1 95.31 364 GLY A O 1
ATOM 2751 N N . ASN A 1 365 ? -6.191 -8.438 -14.461 1 95.19 365 ASN A N 1
ATOM 2752 C CA . ASN A 1 365 ? -6.324 -7.004 -14.664 1 95.19 365 ASN A CA 1
ATOM 2753 C C . ASN A 1 365 ? -5.051 -6.262 -14.258 1 95.19 365 ASN A C 1
ATOM 2755 O O . ASN A 1 365 ? -4.879 -5.086 -14.594 1 95.19 365 ASN A O 1
ATOM 2759 N N . SER A 1 366 ? -4.188 -6.895 -13.5 1 98 366 SER A N 1
ATOM 2760 C CA . SER A 1 366 ? -2.885 -6.332 -13.156 1 98 366 SER A CA 1
ATOM 2761 C C . SER A 1 366 ? -1.829 -7.426 -13.031 1 98 366 SER A C 1
ATOM 2763 O O . SER A 1 366 ? -2.123 -8.531 -12.57 1 98 366 SER A O 1
ATOM 2765 N N . ALA A 1 367 ? -0.629 -7.133 -13.516 1 98.75 367 ALA A N 1
ATOM 2766 C CA . ALA A 1 367 ? 0.44 -8.125 -13.477 1 98.75 367 ALA A CA 1
ATOM 2767 C C . ALA A 1 367 ? 1.793 -7.465 -13.227 1 98.75 367 ALA A C 1
ATOM 2769 O O . ALA A 1 367 ? 2.061 -6.371 -13.727 1 98.75 367 ALA A O 1
ATOM 2770 N N . THR A 1 368 ? 2.604 -8.086 -12.43 1 98.88 368 THR A N 1
ATOM 2771 C CA . THR A 1 368 ? 4.016 -7.762 -12.25 1 98.88 368 THR A CA 1
ATOM 2772 C C . THR A 1 368 ? 4.895 -8.961 -12.57 1 98.88 368 THR A C 1
ATOM 2774 O O . THR A 1 368 ? 4.699 -10.047 -12.023 1 98.88 368 THR A O 1
ATOM 2777 N N . VAL A 1 369 ? 5.812 -8.781 -13.5 1 98.88 369 VAL A N 1
ATOM 2778 C CA . VAL A 1 369 ? 6.75 -9.828 -13.898 1 98.88 369 VAL A CA 1
ATOM 2779 C C . VAL A 1 369 ? 8.164 -9.43 -13.477 1 98.88 369 VAL A C 1
ATOM 2781 O O . VAL A 1 369 ? 8.586 -8.289 -13.688 1 98.88 369 VAL A O 1
ATOM 2784 N N . LEU A 1 370 ? 8.844 -10.312 -12.797 1 98.88 370 LEU A N 1
ATOM 2785 C CA . LEU A 1 370 ? 10.242 -10.109 -12.438 1 98.88 370 LEU A CA 1
ATOM 2786 C C . LEU A 1 370 ? 11.141 -11.141 -13.117 1 98.88 370 LEU A C 1
ATOM 2788 O O . LEU A 1 370 ? 10.766 -12.312 -13.234 1 98.88 370 LEU A O 1
ATOM 2792 N N . ILE A 1 371 ? 12.289 -10.68 -13.555 1 98.81 371 ILE A N 1
ATOM 2793 C CA . ILE A 1 371 ? 13.352 -11.547 -14.062 1 98.81 371 ILE A CA 1
ATOM 2794 C C . ILE A 1 371 ? 14.523 -11.555 -13.086 1 98.81 371 ILE A C 1
ATOM 2796 O O . ILE A 1 371 ? 15.031 -10.5 -12.703 1 98.81 371 ILE A O 1
ATOM 2800 N N . TYR A 1 372 ? 14.945 -12.766 -12.711 1 98.75 372 TYR A N 1
ATOM 2801 C CA . TYR A 1 372 ? 16.016 -12.961 -11.742 1 98.75 372 TYR A CA 1
ATOM 2802 C C . TYR A 1 372 ? 17.266 -13.547 -12.414 1 98.75 372 TYR A C 1
ATOM 2804 O O . TYR A 1 372 ? 17.156 -14.273 -13.398 1 98.75 372 TYR A O 1
ATOM 2812 N N . GLY A 1 373 ? 18.453 -13.203 -11.852 1 98.38 373 GLY A N 1
ATOM 2813 C CA . GLY A 1 373 ? 19.703 -13.789 -12.344 1 98.38 373 GLY A CA 1
ATOM 2814 C C . GLY A 1 373 ? 20.75 -13.93 -11.266 1 98.38 373 GLY A C 1
ATOM 2815 O O . GLY A 1 373 ? 20.719 -13.234 -10.25 1 98.38 373 GLY A O 1
ATOM 2816 N N . GLU A 1 374 ? 21.75 -14.789 -11.484 1 95.75 374 GLU A N 1
ATOM 2817 C CA . GLU A 1 374 ? 22.844 -15.031 -10.547 1 95.75 374 GLU A CA 1
ATOM 2818 C C . GLU A 1 374 ? 23.953 -13.984 -10.711 1 95.75 374 GLU A C 1
ATOM 2820 O O . GLU A 1 374 ? 24.781 -13.812 -9.82 1 95.75 374 GLU A O 1
ATOM 2825 N N . GLU A 1 375 ? 23.891 -13.32 -11.844 1 91.75 375 GLU A N 1
ATOM 2826 C CA . GLU A 1 375 ? 24.812 -12.227 -12.109 1 91.75 375 GLU A CA 1
ATOM 2827 C C . GLU A 1 375 ? 24.062 -10.938 -12.453 1 91.75 375 GLU A C 1
ATOM 2829 O O . GLU A 1 375 ? 22.922 -10.984 -12.906 1 91.75 375 GLU A O 1
ATOM 2834 N N . PRO A 1 376 ? 24.688 -9.836 -12.156 1 87.5 376 PRO A N 1
ATOM 2835 C CA . PRO A 1 376 ? 24.016 -8.562 -12.406 1 87.5 376 PRO A CA 1
ATOM 2836 C C . PRO A 1 376 ? 23.703 -8.336 -13.883 1 87.5 376 PRO A C 1
ATOM 2838 O O . PRO A 1 376 ? 24.438 -8.82 -14.75 1 87.5 376 PRO A O 1
ATOM 2841 N N . MET B 1 1 ? 14.961 14.43 -7.734 1 87.62 1 MET B N 1
ATOM 2842 C CA . MET B 1 1 ? 13.984 15.367 -7.191 1 87.62 1 MET B CA 1
ATOM 2843 C C . MET B 1 1 ? 12.672 15.281 -7.957 1 87.62 1 MET B C 1
ATOM 2845 O O . MET B 1 1 ? 12.648 14.891 -9.125 1 87.62 1 MET B O 1
ATOM 2849 N N . VAL B 1 2 ? 11.539 15.664 -7.246 1 97.81 2 VAL B N 1
ATOM 2850 C CA . VAL B 1 2 ? 10.219 15.531 -7.852 1 97.81 2 VAL B CA 1
ATOM 2851 C C . VAL B 1 2 ? 9.391 16.781 -7.578 1 97.81 2 VAL B C 1
ATOM 2853 O O . VAL B 1 2 ? 9.766 17.609 -6.746 1 97.81 2 VAL B O 1
ATOM 2856 N N . ALA B 1 3 ? 8.367 16.969 -8.398 1 98.81 3 ALA B N 1
ATOM 2857 C CA . ALA B 1 3 ? 7.508 18.141 -8.273 1 98.81 3 ALA B CA 1
ATOM 2858 C C . ALA B 1 3 ? 6.035 17.781 -8.43 1 98.81 3 ALA B C 1
ATOM 2860 O O . ALA B 1 3 ? 5.707 16.797 -9.117 1 98.81 3 ALA B O 1
ATOM 2861 N N . ILE B 1 4 ? 5.242 18.469 -7.742 1 98.94 4 ILE B N 1
ATOM 2862 C CA . ILE B 1 4 ? 3.805 18.469 -7.988 1 98.94 4 ILE B CA 1
ATOM 2863 C C . ILE B 1 4 ? 3.453 19.531 -9.031 1 98.94 4 ILE B C 1
ATOM 2865 O O . ILE B 1 4 ? 3.838 20.688 -8.898 1 98.94 4 ILE B O 1
ATOM 2869 N N . VAL B 1 5 ? 2.676 19.125 -10.047 1 98.88 5 VAL B N 1
ATOM 2870 C CA . VAL B 1 5 ? 2.488 20.062 -11.156 1 98.88 5 VAL B CA 1
ATOM 2871 C C . VAL B 1 5 ? 1.003 20.391 -11.312 1 98.88 5 VAL B C 1
ATOM 2873 O O . VAL B 1 5 ? 0.639 21.359 -11.969 1 98.88 5 VAL B O 1
ATOM 2876 N N . ASP B 1 6 ? 0.15 19.562 -10.773 1 98.88 6 ASP B N 1
ATOM 2877 C CA . ASP B 1 6 ? -1.293 19.766 -10.82 1 98.88 6 ASP B CA 1
ATOM 2878 C C . ASP B 1 6 ? -2.004 18.969 -9.734 1 98.88 6 ASP B C 1
ATOM 2880 O O . ASP B 1 6 ? -1.39 18.125 -9.078 1 98.88 6 ASP B O 1
ATOM 2884 N N . GLY B 1 7 ? -3.301 19.297 -9.406 1 98.75 7 GLY B N 1
ATOM 2885 C CA . GLY B 1 7 ? -4.062 18.578 -8.398 1 98.75 7 GLY B CA 1
ATOM 2886 C C . GLY B 1 7 ? -5.539 18.906 -8.414 1 98.75 7 GLY B C 1
ATOM 2887 O O . GLY B 1 7 ? -5.973 19.812 -9.141 1 98.75 7 GLY B O 1
ATOM 2888 N N . SER B 1 8 ? -6.254 18.125 -7.691 1 98.81 8 SER B N 1
ATOM 2889 C CA . SER B 1 8 ? -7.699 18.25 -7.539 1 98.81 8 SER B CA 1
ATOM 2890 C C . SER B 1 8 ? -8.164 17.703 -6.195 1 98.81 8 SER B C 1
ATOM 2892 O O . SER B 1 8 ? -7.539 16.812 -5.629 1 98.81 8 SER B O 1
ATOM 2894 N N . ILE B 1 9 ? -9.273 18.281 -5.68 1 98.94 9 ILE B N 1
ATOM 2895 C CA . ILE B 1 9 ? -9.781 17.875 -4.375 1 98.94 9 ILE B CA 1
ATOM 2896 C C . ILE B 1 9 ? -11.305 17.953 -4.375 1 98.94 9 ILE B C 1
ATOM 2898 O O . ILE B 1 9 ? -11.898 18.797 -5.051 1 98.94 9 ILE B O 1
ATOM 2902 N N . THR B 1 10 ? -11.914 17.031 -3.713 1 98.94 10 THR B N 1
ATOM 2903 C CA . THR B 1 10 ? -13.352 17.125 -3.475 1 98.94 10 THR B CA 1
ATOM 2904 C C . THR B 1 10 ? -13.641 18.016 -2.277 1 98.94 10 THR B C 1
ATOM 2906 O O . THR B 1 10 ? -12.773 18.234 -1.428 1 98.94 10 THR B O 1
ATOM 2909 N N . LYS B 1 11 ? -14.859 18.531 -2.27 1 98.75 11 LYS B N 1
ATOM 2910 C CA . LYS B 1 11 ? -15.336 18.984 -0.966 1 98.75 11 LYS B CA 1
ATOM 2911 C C . LYS B 1 11 ? -15.453 17.828 0.017 1 98.75 11 LYS B C 1
ATOM 2913 O O . LYS B 1 11 ? -16.062 16.797 -0.293 1 98.75 11 LYS B O 1
ATOM 2918 N N . PHE B 1 12 ? -14.734 17.953 1.142 1 98.94 12 PHE B N 1
ATOM 2919 C CA . PHE B 1 12 ? -14.844 16.922 2.162 1 98.94 12 PHE B CA 1
ATOM 2920 C C . PHE B 1 12 ? -16.156 17.047 2.916 1 98.94 12 PHE B C 1
ATOM 2922 O O . PHE B 1 12 ? -16.75 18.125 2.975 1 98.94 12 PHE B O 1
ATOM 2929 N N . GLY B 1 13 ? -16.672 15.977 3.469 1 98.69 13 GLY B N 1
ATOM 2930 C CA . GLY B 1 13 ? -17.906 15.945 4.223 1 98.69 13 GLY B CA 1
ATOM 2931 C C . GLY B 1 13 ? -18.594 14.594 4.176 1 98.69 13 GLY B C 1
ATOM 2932 O O . GLY B 1 13 ? -17.969 13.578 3.85 1 98.69 13 GLY B O 1
ATOM 2933 N N . LYS B 1 14 ? -19.812 14.562 4.656 1 98.31 14 LYS B N 1
ATOM 2934 C CA . LYS B 1 14 ? -20.672 13.406 4.391 1 98.31 14 LYS B CA 1
ATOM 2935 C C . LYS B 1 14 ? -21.234 13.453 2.977 1 98.31 14 LYS B C 1
ATOM 2937 O O . LYS B 1 14 ? -22.203 14.172 2.717 1 98.31 14 LYS B O 1
ATOM 2942 N N . ARG B 1 15 ? -20.609 12.633 2.102 1 98.56 15 ARG B N 1
ATOM 2943 C CA . ARG B 1 15 ? -20.906 12.719 0.672 1 98.56 15 ARG B CA 1
ATOM 2944 C C . ARG B 1 15 ? -21.875 11.625 0.245 1 98.56 15 ARG B C 1
ATOM 2946 O O . ARG B 1 15 ? -21.797 10.492 0.727 1 98.56 15 ARG B O 1
ATOM 2953 N N . LYS B 1 16 ? -22.734 11.945 -0.743 1 98 16 LYS B N 1
ATOM 2954 C CA . LYS B 1 16 ? -23.656 10.953 -1.313 1 98 16 LYS B CA 1
ATOM 2955 C C . LYS B 1 16 ? -22.938 10.07 -2.326 1 98 16 LYS B C 1
ATOM 2957 O O . LYS B 1 16 ? -23.344 8.922 -2.553 1 98 16 LYS B O 1
ATOM 2962 N N . GLU B 1 17 ? -21.891 10.586 -2.965 1 98.38 17 GLU B N 1
ATOM 2963 C CA . GLU B 1 17 ? -21.109 9.867 -3.969 1 98.38 17 GLU B CA 1
ATOM 2964 C C . GLU B 1 17 ? -20.422 8.656 -3.359 1 98.38 17 GLU B C 1
ATOM 2966 O O . GLU B 1 17 ? -19.984 8.695 -2.207 1 98.38 17 GLU B O 1
ATOM 2971 N N . SER B 1 18 ? -20.312 7.566 -4.105 1 98.25 18 SER B N 1
ATOM 2972 C CA . SER B 1 18 ? -19.547 6.387 -3.697 1 98.25 18 SER B CA 1
ATOM 2973 C C . SER B 1 18 ? -18.047 6.656 -3.707 1 98.25 18 SER B C 1
ATOM 2975 O O . SER B 1 18 ? -17.609 7.672 -4.25 1 98.25 18 SER B O 1
ATOM 2977 N N . LEU B 1 19 ? -17.344 5.77 -3.07 1 98.69 19 LEU B N 1
ATOM 2978 C CA . LEU B 1 19 ? -15.898 5.879 -3.035 1 98.69 19 LEU B CA 1
ATOM 2979 C C . LEU B 1 19 ? -15.328 6.016 -4.441 1 98.69 19 LEU B C 1
ATOM 2981 O O . LEU B 1 19 ? -14.461 6.859 -4.688 1 98.69 19 LEU B O 1
ATOM 2985 N N . LEU B 1 20 ? -15.773 5.199 -5.398 1 98.44 20 LEU B N 1
ATOM 2986 C CA . LEU B 1 20 ? -15.281 5.246 -6.773 1 98.44 20 LEU B CA 1
ATOM 2987 C C . LEU B 1 20 ? -15.695 6.547 -7.453 1 98.44 20 LEU B C 1
ATOM 2989 O O . LEU B 1 20 ? -14.953 7.078 -8.281 1 98.44 20 LEU B O 1
ATOM 2993 N N . GLN B 1 21 ? -16.859 7.047 -7.145 1 98.69 21 GLN B N 1
ATOM 2994 C CA . GLN B 1 21 ? -17.297 8.328 -7.691 1 98.69 21 GLN B CA 1
ATOM 2995 C C . GLN B 1 21 ? -16.438 9.469 -7.168 1 98.69 21 GLN B C 1
ATOM 2997 O O . GLN B 1 21 ? -16.125 10.414 -7.902 1 98.69 21 GLN B O 1
ATOM 3002 N N . LEU B 1 22 ? -16.062 9.43 -5.867 1 98.94 22 LEU B N 1
ATOM 3003 C CA . LEU B 1 22 ? -15.18 10.438 -5.309 1 98.94 22 LEU B CA 1
ATOM 3004 C C . LEU B 1 22 ? -13.82 10.414 -6.004 1 98.94 22 LEU B C 1
ATOM 3006 O O . LEU B 1 22 ? -13.258 11.461 -6.316 1 98.94 22 LEU B O 1
ATOM 3010 N N . ILE B 1 23 ? -13.297 9.195 -6.238 1 98.94 23 ILE B N 1
ATOM 3011 C CA . ILE B 1 23 ? -12.039 9.031 -6.957 1 98.94 23 ILE B CA 1
ATOM 3012 C C . ILE B 1 23 ? -12.164 9.609 -8.359 1 98.94 23 ILE B C 1
ATOM 3014 O O . ILE B 1 23 ? -11.273 10.312 -8.828 1 98.94 23 ILE B O 1
ATOM 3018 N N . SER B 1 24 ? -13.289 9.383 -9.031 1 98.75 24 SER B N 1
ATOM 3019 C CA . SER B 1 24 ? -13.516 9.891 -10.383 1 98.75 24 SER B CA 1
ATOM 3020 C C . SER B 1 24 ? -13.578 11.414 -10.398 1 98.75 24 SER B C 1
ATOM 3022 O O . SER B 1 24 ? -13.07 12.047 -11.328 1 98.75 24 SER B O 1
ATOM 3024 N N . GLU B 1 25 ? -14.195 11.953 -9.391 1 98.81 25 GLU B N 1
ATOM 3025 C CA . GLU B 1 25 ? -14.352 13.406 -9.305 1 98.81 25 GLU B CA 1
ATOM 3026 C C . GLU B 1 25 ? -12.992 14.102 -9.328 1 98.81 25 GLU B C 1
ATOM 3028 O O . GLU B 1 25 ? -12.844 15.156 -9.953 1 98.81 25 GLU B O 1
ATOM 3033 N N . VAL B 1 26 ? -11.992 13.5 -8.727 1 98.94 26 VAL B N 1
ATOM 3034 C CA . VAL B 1 26 ? -10.703 14.188 -8.641 1 98.94 26 VAL B CA 1
ATOM 3035 C C . VAL B 1 26 ? -9.766 13.664 -9.727 1 98.94 26 VAL B C 1
ATOM 3037 O O . VAL B 1 26 ? -8.844 14.367 -10.148 1 98.94 26 VAL B O 1
ATOM 3040 N N . GLY B 1 27 ? -9.984 12.469 -10.211 1 98.88 27 GLY B N 1
ATOM 3041 C CA . GLY B 1 27 ? -9.094 11.844 -11.18 1 98.88 27 GLY B CA 1
ATOM 3042 C C . GLY B 1 27 ? -9.359 12.289 -12.602 1 98.88 27 GLY B C 1
ATOM 3043 O O . GLY B 1 27 ? -8.422 12.523 -13.367 1 98.88 27 GLY B O 1
ATOM 3044 N N . ILE B 1 28 ? -10.609 12.484 -13.047 1 98.75 28 ILE B N 1
ATOM 3045 C CA . ILE B 1 28 ? -11.016 12.711 -14.43 1 98.75 28 ILE B CA 1
ATOM 3046 C C . ILE B 1 28 ? -10.391 14 -14.945 1 98.75 28 ILE B C 1
ATOM 3048 O O . ILE B 1 28 ? -9.812 14.031 -16.031 1 98.75 28 ILE B O 1
ATOM 3052 N N . PRO B 1 29 ? -10.414 15.117 -14.141 1 98.56 29 PRO B N 1
ATOM 3053 C CA . PRO B 1 29 ? -9.82 16.344 -14.656 1 98.56 29 PRO B CA 1
ATOM 3054 C C . PRO B 1 29 ? -8.328 16.203 -14.969 1 98.56 29 PRO B C 1
ATOM 3056 O O . PRO B 1 29 ? -7.816 16.875 -15.867 1 98.56 29 PRO B O 1
ATOM 3059 N N . LEU B 1 30 ? -7.613 15.352 -14.297 1 98.81 30 LEU B N 1
ATOM 3060 C CA . LEU B 1 30 ? -6.176 15.203 -14.477 1 98.81 30 LEU B CA 1
ATOM 3061 C C . LEU B 1 30 ? -5.867 14.227 -15.609 1 98.81 30 LEU B C 1
ATOM 3063 O O . LEU B 1 30 ? -4.961 14.461 -16.406 1 98.81 30 LEU B O 1
ATOM 3067 N N . VAL B 1 31 ? -6.66 13.141 -15.688 1 98.56 31 VAL B N 1
ATOM 3068 C CA . VAL B 1 31 ? -6.355 12.125 -16.688 1 98.56 31 VAL B CA 1
ATOM 3069 C C . VAL B 1 31 ? -6.746 12.625 -18.078 1 98.56 31 VAL B C 1
ATOM 3071 O O . VAL B 1 31 ? -6.188 12.18 -19.078 1 98.56 31 VAL B O 1
ATOM 3074 N N . LYS B 1 32 ? -7.691 13.555 -18.203 1 98.31 32 LYS B N 1
ATOM 3075 C CA . LYS B 1 32 ? -8.062 14.164 -19.484 1 98.31 32 LYS B CA 1
ATOM 3076 C C . LYS B 1 32 ? -6.961 15.086 -20 1 98.31 32 LYS B C 1
ATOM 3078 O O . LYS B 1 32 ? -6.84 15.312 -21.203 1 98.31 32 LYS B O 1
ATOM 3083 N N . LYS B 1 33 ? -6.137 15.586 -19.078 1 98.06 33 LYS B N 1
ATOM 3084 C CA . LYS B 1 33 ? -5.145 16.609 -19.406 1 98.06 33 LYS B CA 1
ATOM 3085 C C . LYS B 1 33 ? -3.764 15.984 -19.609 1 98.06 33 LYS B C 1
ATOM 3087 O O . LYS B 1 33 ? -2.949 16.5 -20.375 1 98.06 33 LYS B O 1
ATOM 3092 N N . TYR B 1 34 ? -3.477 14.867 -18.938 1 98.38 34 TYR B N 1
ATOM 3093 C CA . TYR B 1 34 ? -2.102 14.383 -18.875 1 98.38 34 TYR B CA 1
ATOM 3094 C C . TYR B 1 34 ? -2.035 12.891 -19.203 1 98.38 34 TYR B C 1
ATOM 3096 O O . TYR B 1 34 ? -2.98 12.148 -18.922 1 98.38 34 TYR B O 1
ATOM 3104 N N . GLU B 1 35 ? -0.92 12.422 -19.781 1 97.81 35 GLU B N 1
ATOM 3105 C CA . GLU B 1 35 ? -0.591 11 -19.844 1 97.81 35 GLU B CA 1
ATOM 3106 C C . GLU B 1 35 ? 0.005 10.508 -18.531 1 97.81 35 GLU B C 1
ATOM 3108 O O . GLU B 1 35 ? 0.98 11.07 -18.031 1 97.81 35 GLU B O 1
ATOM 3113 N N . ILE B 1 36 ? -0.567 9.5 -18 1 98.5 36 ILE B N 1
ATOM 3114 C CA . ILE B 1 36 ? -0.179 8.969 -16.688 1 98.5 36 ILE B CA 1
ATO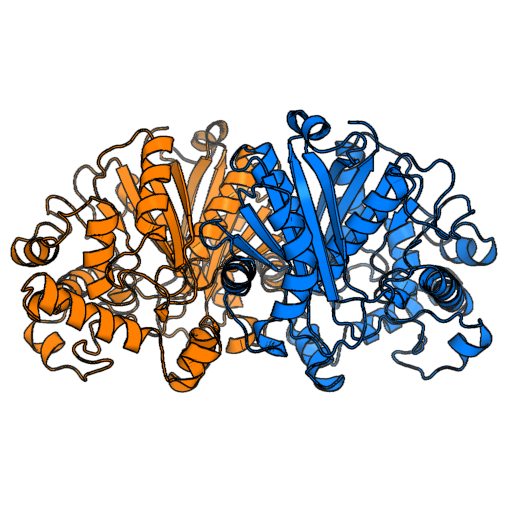M 3115 C C . ILE B 1 36 ? 0.549 7.637 -16.875 1 98.5 36 ILE B C 1
ATOM 3117 O O . ILE B 1 36 ? 0.06 6.746 -17.562 1 98.5 36 ILE B O 1
ATOM 3121 N N . ASP B 1 37 ? 1.73 7.465 -16.188 1 98.31 37 ASP B N 1
ATOM 3122 C CA . ASP B 1 37 ? 2.514 6.238 -16.281 1 98.31 37 ASP B CA 1
ATOM 3123 C C . ASP B 1 37 ? 2.146 5.266 -15.156 1 98.31 37 ASP B C 1
ATOM 3125 O O . ASP B 1 37 ? 2.295 4.051 -15.305 1 98.31 37 ASP B O 1
ATOM 3129 N N . PHE B 1 38 ? 1.78 5.82 -14.023 1 98.88 38 PHE B N 1
ATOM 3130 C CA . PHE B 1 38 ? 1.553 5.004 -12.836 1 98.88 38 PHE B CA 1
ATOM 3131 C C . PHE B 1 38 ? 0.552 5.676 -11.906 1 98.88 38 PHE B C 1
ATOM 3133 O O . PHE B 1 38 ? 0.533 6.902 -11.781 1 98.88 38 PHE B O 1
ATOM 3140 N N . VAL B 1 39 ? -0.343 4.895 -11.234 1 98.94 39 VAL B N 1
ATOM 3141 C CA . VAL B 1 39 ? -1.292 5.434 -10.266 1 98.94 39 VAL B CA 1
ATOM 3142 C C . VAL B 1 39 ? -1.041 4.809 -8.891 1 98.94 39 VAL B C 1
ATOM 3144 O O . VAL B 1 39 ? -0.872 3.592 -8.781 1 98.94 39 VAL B O 1
ATOM 3147 N N . ILE B 1 40 ? -0.925 5.594 -7.887 1 98.94 40 ILE B N 1
ATOM 3148 C CA . ILE B 1 40 ? -0.902 5.152 -6.496 1 98.94 40 ILE B CA 1
ATOM 3149 C C . ILE B 1 40 ? -2.186 5.59 -5.797 1 98.94 40 ILE B C 1
ATOM 3151 O O . ILE B 1 40 ? -2.512 6.781 -5.77 1 98.94 40 ILE B O 1
ATOM 3155 N N . VAL B 1 41 ? -2.9 4.66 -5.258 1 98.94 41 VAL B N 1
ATOM 3156 C CA . VAL B 1 41 ? -4.105 4.969 -4.496 1 98.94 41 VAL B CA 1
ATOM 3157 C C . VAL B 1 41 ? -3.816 4.855 -3.002 1 98.94 41 VAL B C 1
ATOM 3159 O O . VAL B 1 41 ? -3.457 3.781 -2.514 1 98.94 41 VAL B O 1
ATOM 3162 N N . SER B 1 42 ? -3.877 5.973 -2.312 1 98.94 42 SER B N 1
ATOM 3163 C CA . SER B 1 42 ? -3.818 6.02 -0.854 1 98.94 42 SER B CA 1
ATOM 3164 C C . SER B 1 42 ? -5.191 5.766 -0.238 1 98.94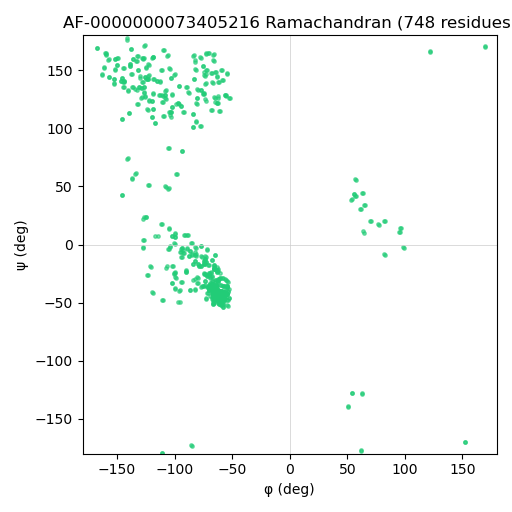 42 SER B C 1
ATOM 3166 O O . SER B 1 42 ? -6.121 6.547 -0.435 1 98.94 42 SER B O 1
ATOM 3168 N N . ASN B 1 43 ? -5.387 4.664 0.451 1 98.94 43 ASN B N 1
ATOM 3169 C CA . ASN B 1 43 ? -6.648 4.219 1.032 1 98.94 43 ASN B CA 1
ATOM 3170 C C . ASN B 1 43 ? -6.426 3.148 2.096 1 98.94 43 ASN B C 1
ATOM 3172 O O . ASN B 1 43 ? -5.504 2.338 1.986 1 98.94 43 ASN B O 1
ATOM 3176 N N . THR B 1 44 ? -7.309 3.195 3.104 1 98.62 44 THR B N 1
ATOM 3177 C CA . THR B 1 44 ? -7.066 2.256 4.191 1 98.62 44 THR B CA 1
ATOM 3178 C C . THR B 1 44 ? -8.25 1.298 4.348 1 98.62 44 THR B C 1
ATOM 3180 O O . THR B 1 44 ? -8.055 0.087 4.473 1 98.62 44 THR B O 1
ATOM 3183 N N . TYR B 1 45 ? -9.516 1.753 4.246 1 98.56 45 TYR B N 1
ATOM 3184 C CA . TYR B 1 45 ? -10.602 0.946 4.797 1 98.56 45 TYR B CA 1
ATOM 3185 C C . TYR B 1 45 ? -11.656 0.666 3.738 1 98.56 45 TYR B C 1
ATOM 3187 O O . TYR B 1 45 ? -12.836 0.465 4.066 1 98.56 45 TYR B O 1
ATOM 3195 N N . SER B 1 46 ? -11.312 0.716 2.461 1 98.56 46 SER B N 1
ATOM 3196 C CA . SER B 1 46 ? -12.289 0.427 1.417 1 98.56 46 SER B CA 1
ATOM 3197 C C . SER B 1 46 ? -12.914 -0.953 1.606 1 98.56 46 SER B C 1
ATOM 3199 O O . SER B 1 46 ? -14.086 -1.157 1.3 1 98.56 46 SER B O 1
ATOM 3201 N N . GLY B 1 47 ? -12.102 -1.928 2.086 1 97.69 47 GLY B N 1
ATOM 3202 C CA . GLY B 1 47 ? -12.633 -3.254 2.355 1 97.69 47 GLY B CA 1
ATOM 3203 C C . GLY B 1 47 ? -13.633 -3.275 3.492 1 97.69 47 GLY B C 1
ATOM 3204 O O . GLY B 1 47 ? -14.773 -3.715 3.314 1 97.69 47 GLY B O 1
ATOM 3205 N N . GLU B 1 48 ? -13.305 -2.721 4.633 1 97.25 48 GLU B N 1
ATOM 3206 C CA . GLU B 1 48 ? -14.094 -2.807 5.859 1 97.25 48 GLU B CA 1
ATOM 3207 C C . GLU B 1 48 ? -15.32 -1.905 5.793 1 97.25 48 GLU B C 1
ATOM 3209 O O . GLU B 1 48 ? -16.375 -2.25 6.32 1 97.25 48 GLU B O 1
ATOM 3214 N N . LEU B 1 49 ? -15.141 -0.743 5.141 1 98 49 LEU B N 1
ATOM 3215 C CA . LEU B 1 49 ? -16.219 0.24 5.215 1 98 49 LEU B CA 1
ATOM 3216 C C . LEU B 1 49 ? -17.062 0.211 3.953 1 98 49 LEU B C 1
ATOM 3218 O O . LEU B 1 49 ? -18.234 0.604 3.98 1 98 49 LEU B O 1
ATOM 3222 N N . ASN B 1 50 ? -16.516 -0.24 2.805 1 97.81 50 ASN B N 1
ATOM 3223 C CA . ASN B 1 50 ? -17.219 -0.096 1.54 1 97.81 50 ASN B CA 1
ATOM 3224 C C . ASN B 1 50 ? -17.328 -1.427 0.8 1 97.81 50 ASN B C 1
ATOM 3226 O O . ASN B 1 50 ? -17.922 -1.498 -0.28 1 97.81 50 ASN B O 1
ATOM 3230 N N . SER B 1 51 ? -16.734 -2.547 1.334 1 96 51 SER B N 1
ATOM 3231 C CA . SER B 1 51 ? -16.734 -3.869 0.719 1 96 51 SER B CA 1
ATOM 3232 C C . SER B 1 51 ? -16.125 -3.826 -0.68 1 96 51 SER B C 1
ATOM 3234 O O . SER B 1 51 ? -16.672 -4.414 -1.617 1 96 51 SER B O 1
ATOM 3236 N N . ILE B 1 52 ? -15.039 -3.078 -0.831 1 97.38 52 ILE B N 1
ATOM 3237 C CA . ILE B 1 52 ? -14.328 -2.961 -2.096 1 97.38 52 ILE B CA 1
ATOM 3238 C C . ILE B 1 52 ? -12.867 -3.359 -1.901 1 97.38 52 ILE B C 1
ATOM 3240 O O . ILE B 1 52 ? -12.148 -2.756 -1.096 1 97.38 52 ILE B O 1
ATOM 3244 N N . SER B 1 53 ? -12.43 -4.391 -2.541 1 97.19 53 SER B N 1
ATOM 3245 C CA . SER B 1 53 ? -11.016 -4.715 -2.674 1 97.19 53 SER B CA 1
ATOM 3246 C C . SER B 1 53 ? -10.516 -4.434 -4.086 1 97.19 53 SER B C 1
ATOM 3248 O O . SER B 1 53 ? -11.312 -4.184 -4.996 1 97.19 53 SER B O 1
ATOM 3250 N N . GLY B 1 54 ? -9.172 -4.336 -4.262 1 97.94 54 GLY B N 1
ATOM 3251 C CA . GLY B 1 54 ? -8.641 -3.992 -5.57 1 97.94 54 GLY B CA 1
ATOM 3252 C C . GLY B 1 54 ? -9.023 -2.596 -6.023 1 97.94 54 GLY B C 1
ATOM 3253 O O . GLY B 1 54 ? -9.281 -2.371 -7.203 1 97.94 54 GLY B O 1
ATOM 3254 N N . LEU B 1 55 ? -9.109 -1.694 -5.023 1 98.62 55 LEU B N 1
ATOM 3255 C CA . LEU B 1 55 ? -9.594 -0.344 -5.289 1 98.62 55 LEU B CA 1
ATOM 3256 C C . LEU B 1 55 ? -8.742 0.336 -6.359 1 98.62 55 LEU B C 1
ATOM 3258 O O . LEU B 1 55 ? -9.266 1.096 -7.18 1 98.62 55 LEU B O 1
ATOM 3262 N N . ASN B 1 56 ? -7.391 0.148 -6.305 1 98.75 56 ASN B N 1
ATOM 3263 C CA . ASN B 1 56 ? -6.496 0.794 -7.262 1 98.75 56 ASN B CA 1
ATOM 3264 C C . ASN B 1 56 ? -6.82 0.386 -8.695 1 98.75 56 ASN B C 1
ATOM 3266 O O . ASN B 1 56 ? -6.883 1.233 -9.586 1 98.75 56 ASN B O 1
ATOM 3270 N N . ASN B 1 57 ? -7.094 -0.884 -8.953 1 98.19 57 ASN B N 1
ATOM 3271 C CA . ASN B 1 57 ? -7.41 -1.358 -10.297 1 98.19 57 ASN B CA 1
ATOM 3272 C C . ASN B 1 57 ? -8.789 -0.888 -10.742 1 98.19 57 ASN B C 1
ATOM 3274 O O . ASN B 1 57 ? -8.977 -0.519 -11.906 1 98.19 57 ASN B O 1
ATOM 3278 N N . LEU B 1 58 ? -9.758 -0.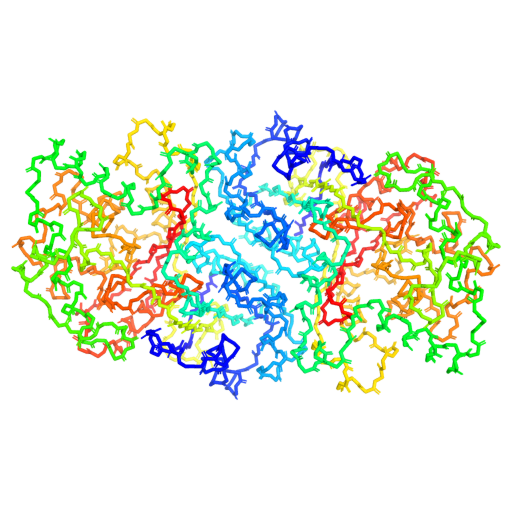938 -9.82 1 97.94 58 LEU B N 1
ATOM 3279 C CA . LEU B 1 58 ? -11.086 -0.417 -10.141 1 97.94 58 LEU B CA 1
ATOM 3280 C C . LEU B 1 58 ? -11.023 1.072 -10.461 1 97.94 58 LEU B C 1
ATOM 3282 O O . LEU B 1 58 ? -11.695 1.544 -11.375 1 97.94 58 LEU B O 1
ATOM 3286 N N . ALA B 1 59 ? -10.203 1.806 -9.695 1 98.5 59 ALA B N 1
ATOM 3287 C CA . ALA B 1 59 ? -10.047 3.242 -9.914 1 98.5 59 ALA B CA 1
ATOM 3288 C C . ALA B 1 59 ? -9.547 3.535 -11.328 1 98.5 59 ALA B C 1
ATOM 3290 O O . ALA B 1 59 ? -10.109 4.383 -12.023 1 98.5 59 ALA B O 1
ATOM 3291 N N . THR B 1 60 ? -8.445 2.844 -11.766 1 98.31 60 THR B N 1
ATOM 3292 C CA . THR B 1 60 ? -7.902 3.107 -13.094 1 98.31 60 THR B CA 1
ATOM 3293 C C . THR B 1 60 ? -8.914 2.727 -14.172 1 98.31 60 THR B C 1
ATOM 3295 O O . THR B 1 60 ? -9.008 3.398 -15.195 1 98.31 60 THR B O 1
ATOM 3298 N N . THR B 1 61 ? -9.695 1.645 -13.961 1 97 61 THR B N 1
ATOM 3299 C CA . THR B 1 61 ? -10.734 1.233 -14.898 1 97 61 THR B CA 1
ATOM 3300 C C . THR B 1 61 ? -11.805 2.309 -15.023 1 97 61 THR B C 1
ATOM 3302 O O . THR B 1 61 ? -12.18 2.693 -16.141 1 97 61 THR B O 1
ATOM 3305 N N . TYR B 1 62 ? -12.266 2.857 -13.922 1 96.12 62 TYR B N 1
ATOM 3306 C CA . TYR B 1 62 ? -13.352 3.836 -13.914 1 96.12 62 TYR B CA 1
ATOM 3307 C C . TYR B 1 62 ? -12.867 5.184 -14.438 1 96.12 62 TYR B C 1
ATOM 3309 O O . TYR B 1 62 ? -13.664 5.977 -14.953 1 96.12 62 TYR B O 1
ATOM 3317 N N . LEU B 1 63 ? -11.555 5.445 -14.32 1 98.25 63 LEU B N 1
ATOM 3318 C CA . LEU B 1 63 ? -10.977 6.676 -14.852 1 98.25 63 LEU B CA 1
ATOM 3319 C C . LEU B 1 63 ? -10.703 6.547 -16.344 1 98.25 63 LEU B C 1
ATOM 3321 O O . LEU B 1 63 ? -10.352 7.531 -17 1 98.25 63 LEU B O 1
ATOM 3325 N N . GLY B 1 64 ? -10.812 5.371 -16.953 1 97.12 64 GLY B N 1
ATOM 3326 C CA . GLY B 1 64 ? -10.602 5.145 -18.375 1 97.12 64 GLY B CA 1
ATOM 3327 C C . GLY B 1 64 ? -9.141 4.992 -18.75 1 97.12 64 GLY B C 1
ATOM 3328 O O . GLY B 1 64 ? -8.758 5.211 -19.891 1 97.12 64 GLY B O 1
ATOM 3329 N N . ILE B 1 65 ? -8.281 4.672 -17.797 1 98.25 65 ILE B N 1
ATOM 3330 C CA . ILE B 1 65 ? -6.859 4.477 -18.047 1 98.25 65 ILE B CA 1
ATOM 3331 C C . ILE B 1 65 ? -6.445 3.076 -17.609 1 98.25 65 ILE B C 1
ATOM 3333 O O . ILE B 1 65 ? -5.441 2.91 -16.906 1 98.25 65 ILE B O 1
ATOM 3337 N N . ASP B 1 66 ? -7.133 2.098 -18.047 1 95.75 66 ASP B N 1
ATOM 3338 C CA . ASP B 1 66 ? -7.078 0.707 -17.609 1 95.75 66 ASP B CA 1
ATOM 3339 C C . ASP B 1 66 ? -5.691 0.109 -17.828 1 95.75 66 ASP B C 1
ATOM 3341 O O . ASP B 1 66 ? -5.316 -0.863 -17.172 1 95.75 66 ASP B O 1
ATOM 3345 N N . LYS B 1 67 ? -4.926 0.647 -18.75 1 96.56 67 LYS B N 1
ATOM 3346 C CA . LYS B 1 67 ? -3.635 0.059 -19.078 1 96.56 67 LYS B CA 1
ATOM 3347 C C . LYS B 1 67 ? -2.533 0.593 -18.172 1 96.56 67 LYS B C 1
ATOM 3349 O O . LYS B 1 67 ? -1.424 0.057 -18.141 1 96.56 67 LYS B O 1
ATOM 3354 N N . VAL B 1 68 ? -2.832 1.63 -17.375 1 98.56 68 VAL B N 1
ATOM 3355 C CA . VAL B 1 68 ? -1.853 2.242 -16.484 1 98.56 68 VAL B CA 1
ATOM 3356 C C . VAL B 1 68 ? -1.718 1.406 -15.203 1 98.56 68 VAL B C 1
ATOM 3358 O O . VAL B 1 68 ? -2.707 1.151 -14.516 1 98.56 68 VAL B O 1
ATOM 3361 N N . PRO B 1 69 ? -0.489 0.904 -14.914 1 98.69 69 PRO B N 1
ATOM 3362 C CA . PRO B 1 69 ? -0.31 0.15 -13.672 1 98.69 69 PRO B CA 1
ATOM 3363 C C . PRO B 1 69 ? -0.653 0.97 -12.43 1 98.69 69 PRO B C 1
ATOM 3365 O O . PRO B 1 69 ? -0.527 2.197 -12.445 1 98.69 69 PRO B O 1
ATOM 3368 N N . SER B 1 70 ? -1.118 0.273 -11.375 1 98.75 70 SER B N 1
ATOM 3369 C CA . SER B 1 70 ? -1.531 0.945 -10.148 1 98.75 70 SER B CA 1
ATOM 3370 C C . SER B 1 70 ? -1.314 0.052 -8.93 1 98.75 70 SER B C 1
ATOM 3372 O O . SER B 1 70 ? -1.258 -1.173 -9.055 1 98.75 70 SER B O 1
ATOM 3374 N N . ILE B 1 71 ? -1.134 0.617 -7.746 1 98.81 71 ILE B N 1
ATOM 3375 C CA . ILE B 1 71 ? -1.061 -0.085 -6.473 1 98.81 71 ILE B CA 1
ATOM 3376 C C . ILE B 1 71 ? -1.824 0.699 -5.406 1 98.81 71 ILE B C 1
ATOM 3378 O O . ILE B 1 71 ? -2.09 1.892 -5.574 1 98.81 71 ILE B O 1
ATOM 3382 N N . ARG B 1 72 ? -2.281 0.039 -4.371 1 98.88 72 ARG B N 1
ATOM 3383 C CA . ARG B 1 72 ? -2.832 0.694 -3.189 1 98.88 72 ARG B CA 1
ATOM 3384 C C . ARG B 1 72 ? -1.826 0.693 -2.043 1 98.88 72 ARG B C 1
ATOM 3386 O O . ARG B 1 72 ? -1.182 -0.323 -1.776 1 98.88 72 ARG B O 1
ATOM 3393 N N . VAL B 1 73 ? -1.606 1.854 -1.478 1 98.94 73 VAL B N 1
ATOM 3394 C CA . VAL B 1 73 ? -0.733 2.041 -0.323 1 98.94 73 VAL B CA 1
ATOM 3395 C C . VAL B 1 73 ? -1.571 2.342 0.917 1 98.94 73 VAL B C 1
ATOM 3397 O O . VAL B 1 73 ? -2.465 3.191 0.879 1 98.94 73 VAL B O 1
ATOM 3400 N N . ASP B 1 74 ? -1.286 1.55 1.997 1 98.81 74 ASP B N 1
ATOM 3401 C CA . ASP B 1 74 ? -2.01 1.692 3.256 1 98.81 74 ASP B CA 1
ATOM 3402 C C . ASP B 1 74 ? -1.046 1.834 4.434 1 98.81 74 ASP B C 1
ATOM 3404 O O . ASP B 1 74 ? -0.091 1.064 4.555 1 98.81 74 ASP B O 1
ATOM 3408 N N . ASN B 1 75 ? -1.198 2.818 5.199 1 98.75 75 ASN B N 1
ATOM 3409 C CA . ASN B 1 75 ? -0.545 3.076 6.48 1 98.75 75 ASN B CA 1
ATOM 3410 C C . ASN B 1 75 ? -1.477 3.803 7.445 1 98.75 75 ASN B C 1
ATOM 3412 O O . ASN B 1 75 ? -1.099 4.816 8.031 1 98.75 75 ASN B O 1
ATOM 3416 N N . THR B 1 76 ? -2.713 3.318 7.434 1 97.81 76 THR B N 1
ATOM 3417 C CA . THR B 1 76 ? -3.789 3.904 8.227 1 97.81 76 THR B CA 1
ATOM 3418 C C . THR B 1 76 ? -3.928 5.395 7.93 1 97.81 76 THR B C 1
ATOM 3420 O O . THR B 1 76 ? -4.027 5.793 6.766 1 97.81 76 THR B O 1
ATOM 3423 N N . SER B 1 77 ? -3.92 6.238 8.984 1 98 77 SER B N 1
ATOM 3424 C CA . SER B 1 77 ? -4.113 7.66 8.727 1 98 77 SER B CA 1
ATOM 3425 C C . SER B 1 77 ? -2.871 8.281 8.102 1 98 77 SER B C 1
ATOM 3427 O O . SER B 1 77 ? -2.926 9.398 7.574 1 98 77 SER B O 1
ATOM 3429 N N . GLY B 1 78 ? -1.735 7.602 8.094 1 98.56 78 GLY B N 1
ATOM 3430 C CA . GLY B 1 78 ? -0.508 8.086 7.484 1 98.56 78 GLY B CA 1
ATOM 3431 C C . GLY B 1 78 ? -0.381 7.699 6.02 1 98.56 78 GLY B C 1
ATOM 3432 O O . GLY B 1 78 ? 0.658 7.934 5.402 1 98.56 78 GLY B O 1
ATOM 3433 N N . SER B 1 79 ? -1.439 7.133 5.418 1 98.81 79 SER B N 1
ATOM 3434 C CA . SER B 1 79 ? -1.395 6.566 4.074 1 98.81 79 SER B CA 1
ATOM 3435 C C . SER B 1 79 ? -1.011 7.617 3.039 1 98.81 79 SER B C 1
ATOM 3437 O O . SER B 1 79 ? -0.267 7.332 2.1 1 98.81 79 SER B O 1
ATOM 3439 N N . GLY B 1 80 ? -1.546 8.812 3.189 1 98.94 80 GLY B N 1
ATOM 3440 C CA . GLY B 1 80 ? -1.259 9.852 2.211 1 98.94 80 GLY B CA 1
ATOM 3441 C C . GLY B 1 80 ? 0.218 10.188 2.111 1 98.94 80 GLY B C 1
ATOM 3442 O O . GLY B 1 80 ? 0.769 10.266 1.01 1 98.94 80 GLY B O 1
ATOM 3443 N N . GLY B 1 81 ? 0.888 10.43 3.295 1 98.88 81 GLY B N 1
ATOM 3444 C CA . GLY B 1 81 ? 2.322 10.664 3.295 1 98.88 81 GLY B CA 1
ATOM 3445 C C . GLY B 1 81 ? 3.117 9.5 2.729 1 98.88 81 GLY B C 1
ATOM 3446 O O . GLY B 1 81 ? 4.082 9.703 1.987 1 98.88 81 GLY B O 1
ATOM 3447 N N . SER B 1 82 ? 2.709 8.289 3.053 1 98.88 82 SER B N 1
ATOM 3448 C CA . SER B 1 82 ? 3.371 7.086 2.551 1 98.88 82 SER B CA 1
ATOM 3449 C C . SER B 1 82 ? 3.227 6.969 1.036 1 98.88 82 SER B C 1
ATOM 3451 O O . SER B 1 82 ? 4.156 6.539 0.351 1 98.88 82 SER B O 1
ATOM 3453 N N . ALA B 1 83 ? 2.008 7.301 0.537 1 98.94 83 ALA B N 1
ATOM 3454 C CA . ALA B 1 83 ? 1.776 7.254 -0.904 1 98.94 83 ALA B CA 1
ATOM 3455 C C . ALA B 1 83 ? 2.682 8.234 -1.639 1 98.94 83 ALA B C 1
ATOM 3457 O O . ALA B 1 83 ? 3.207 7.926 -2.709 1 98.94 83 ALA B O 1
ATOM 3458 N N . LEU B 1 84 ? 2.891 9.414 -1.105 1 98.94 84 LEU B N 1
ATOM 3459 C CA . LEU B 1 84 ? 3.764 10.414 -1.715 1 98.94 84 LEU B CA 1
ATOM 3460 C C . LEU B 1 84 ? 5.219 9.953 -1.684 1 98.94 84 LEU B C 1
ATOM 3462 O O . LEU B 1 84 ? 5.977 10.227 -2.617 1 98.94 84 LEU B O 1
ATOM 3466 N N . LEU B 1 85 ? 5.605 9.289 -0.578 1 98.81 85 LEU B N 1
ATOM 3467 C CA . LEU B 1 85 ? 6.941 8.703 -0.489 1 98.81 85 LEU B CA 1
ATOM 3468 C C . LEU B 1 85 ? 7.164 7.688 -1.603 1 98.81 85 LEU B C 1
ATOM 3470 O O . LEU B 1 85 ? 8.203 7.703 -2.264 1 98.81 85 LEU B O 1
ATOM 3474 N N . VAL B 1 86 ? 6.195 6.801 -1.828 1 98.88 86 VAL B N 1
ATOM 3475 C CA . VAL B 1 86 ? 6.312 5.777 -2.861 1 98.88 86 VAL B CA 1
ATOM 3476 C C . VAL B 1 86 ? 6.336 6.434 -4.238 1 98.88 86 VAL B C 1
ATOM 3478 O O . VAL B 1 86 ? 7.133 6.055 -5.102 1 98.88 86 VAL B O 1
ATOM 3481 N N . ALA B 1 87 ? 5.473 7.41 -4.441 1 98.88 87 ALA B N 1
ATOM 3482 C CA . ALA B 1 87 ? 5.457 8.133 -5.711 1 98.88 87 ALA B CA 1
ATOM 3483 C C . ALA B 1 87 ? 6.82 8.758 -6.004 1 98.88 87 ALA B C 1
ATOM 3485 O O . ALA B 1 87 ? 7.336 8.648 -7.121 1 98.88 87 ALA B O 1
ATOM 3486 N N . LYS B 1 88 ? 7.402 9.422 -5.008 1 98.69 88 LYS B N 1
ATOM 3487 C CA . LYS B 1 88 ? 8.727 10.016 -5.172 1 98.69 88 LYS B CA 1
ATOM 3488 C C . LYS B 1 88 ? 9.766 8.961 -5.531 1 98.69 88 LYS B C 1
ATOM 3490 O O . LYS B 1 88 ? 10.617 9.188 -6.391 1 98.69 88 LYS B O 1
ATOM 3495 N N . SER B 1 89 ? 9.68 7.824 -4.883 1 98.31 89 SER B N 1
ATOM 3496 C CA . SER B 1 89 ? 10.664 6.77 -5.137 1 98.31 89 SER B CA 1
ATOM 3497 C C . SER B 1 89 ? 10.555 6.25 -6.566 1 98.31 89 SER B C 1
ATOM 3499 O O . SER B 1 89 ? 11.57 5.961 -7.203 1 98.31 89 SER B O 1
ATOM 3501 N N . LEU B 1 90 ? 9.32 6.059 -7.074 1 98.38 90 LEU B N 1
ATOM 3502 C CA . LEU B 1 90 ? 9.109 5.602 -8.445 1 98.38 90 LEU B CA 1
ATOM 3503 C C . LEU B 1 90 ? 9.656 6.609 -9.445 1 98.38 90 LEU B C 1
ATOM 3505 O O . LEU B 1 90 ? 10.242 6.227 -10.461 1 98.38 90 LEU B O 1
ATOM 3509 N N . LEU B 1 91 ? 9.484 7.852 -9.164 1 98.5 91 LEU B N 1
ATOM 3510 C CA . LEU B 1 91 ? 9.953 8.914 -10.055 1 98.5 91 LEU B CA 1
ATOM 3511 C C . LEU B 1 91 ? 11.469 9.031 -10.008 1 98.5 91 LEU B C 1
ATOM 3513 O O . LEU B 1 91 ? 12.125 9.07 -11.055 1 98.5 91 LEU B O 1
ATOM 3517 N N . ASP B 1 92 ? 12.031 9.031 -8.766 1 97.25 92 ASP B N 1
ATOM 3518 C CA . ASP B 1 92 ? 13.469 9.188 -8.586 1 97.25 92 ASP B CA 1
ATOM 3519 C C . ASP B 1 92 ? 14.234 8 -9.18 1 97.25 92 ASP B C 1
ATOM 3521 O O . ASP B 1 92 ? 15.352 8.156 -9.664 1 97.25 92 ASP B O 1
ATOM 3525 N N . SER B 1 93 ? 13.602 6.828 -9.172 1 95.94 93 SER B N 1
ATOM 3526 C CA . SER B 1 93 ? 14.242 5.629 -9.703 1 95.94 93 SER B CA 1
ATOM 3527 C C . SER B 1 93 ? 14.016 5.504 -11.211 1 95.94 93 SER B C 1
ATOM 3529 O O . SER B 1 93 ? 14.484 4.555 -11.836 1 95.94 93 SER B O 1
ATOM 3531 N N . LYS B 1 94 ? 13.211 6.371 -11.812 1 94.81 94 LYS B N 1
ATOM 3532 C CA . LYS B 1 94 ? 12.914 6.449 -13.234 1 94.81 94 LYS B CA 1
ATOM 3533 C C . LYS B 1 94 ? 12.055 5.266 -13.688 1 94.81 94 LYS B C 1
ATOM 3535 O O . LYS B 1 94 ? 12.07 4.895 -14.859 1 94.81 94 LYS B O 1
ATOM 3540 N N . MET B 1 95 ? 11.414 4.672 -12.727 1 94.75 95 MET B N 1
ATOM 3541 C CA . MET B 1 95 ? 10.445 3.631 -13.062 1 94.75 95 MET B CA 1
ATOM 3542 C C . MET B 1 95 ? 9.195 4.23 -13.695 1 94.75 95 MET B C 1
ATOM 3544 O O . MET B 1 95 ? 8.461 3.539 -14.406 1 94.75 95 MET B O 1
ATOM 3548 N N . ALA B 1 96 ? 8.906 5.449 -13.383 1 97 96 ALA B N 1
ATOM 3549 C CA . ALA B 1 96 ? 7.816 6.227 -13.961 1 97 96 ALA B CA 1
ATOM 3550 C C . ALA B 1 96 ? 8.25 7.664 -14.227 1 97 96 ALA B C 1
ATOM 3552 O O . ALA B 1 96 ? 9.18 8.164 -13.594 1 97 96 ALA B O 1
ATOM 3553 N N . ASN B 1 97 ? 7.613 8.32 -15.188 1 97.44 97 ASN B N 1
ATOM 3554 C CA . ASN B 1 97 ? 7.871 9.727 -15.469 1 97.44 97 ASN B CA 1
ATOM 3555 C C . ASN B 1 97 ? 6.77 10.617 -14.898 1 97.44 97 ASN B C 1
ATOM 3557 O O . ASN B 1 97 ? 7.004 11.797 -14.617 1 97.44 97 ASN B O 1
ATOM 3561 N N . THR B 1 98 ? 5.582 10.117 -14.891 1 98.56 98 THR B N 1
ATOM 3562 C CA . THR B 1 98 ? 4.402 10.797 -14.367 1 98.56 98 THR B CA 1
ATOM 3563 C C . THR B 1 98 ? 3.605 9.883 -13.453 1 98.56 98 THR B C 1
ATOM 3565 O O . THR B 1 98 ? 3.176 8.797 -13.859 1 98.56 98 THR B O 1
ATOM 3568 N N . VAL B 1 99 ? 3.424 10.281 -12.188 1 98.94 99 VAL B N 1
ATOM 3569 C CA . VAL B 1 99 ? 2.686 9.477 -11.219 1 98.94 99 VAL B CA 1
ATOM 3570 C C . VAL B 1 99 ? 1.476 10.258 -10.711 1 98.94 99 VAL B C 1
ATOM 3572 O O . VAL B 1 99 ? 1.61 11.398 -10.25 1 98.94 99 VAL B O 1
ATOM 3575 N N . LEU B 1 100 ? 0.312 9.688 -10.867 1 98.94 100 LEU B N 1
ATOM 3576 C CA . LEU B 1 100 ? -0.911 10.219 -10.273 1 98.94 100 LEU B CA 1
ATOM 3577 C C . LEU B 1 100 ? -1.164 9.594 -8.906 1 98.94 100 LEU B C 1
ATOM 3579 O O . LEU B 1 100 ? -1.339 8.375 -8.789 1 98.94 100 LEU B O 1
ATOM 3583 N N . VAL B 1 101 ? -1.097 10.406 -7.848 1 99 101 VAL B N 1
ATOM 3584 C CA . VAL B 1 101 ? -1.435 9.961 -6.5 1 99 101 VAL B CA 1
ATOM 3585 C C . VAL B 1 101 ? -2.875 10.344 -6.172 1 99 101 VAL B C 1
ATOM 3587 O O . VAL B 1 101 ? -3.232 11.523 -6.215 1 99 101 VAL B O 1
ATOM 3590 N N . ILE B 1 102 ? -3.705 9.367 -5.852 1 99 102 ILE B N 1
ATOM 3591 C CA . ILE B 1 102 ? -5.094 9.617 -5.48 1 99 102 ILE B CA 1
ATOM 3592 C C . ILE B 1 102 ? -5.352 9.109 -4.062 1 99 102 ILE B C 1
ATOM 3594 O O . ILE B 1 102 ? -5.293 7.906 -3.809 1 99 102 ILE B O 1
ATOM 3598 N N . GLY B 1 103 ? -5.551 10.023 -3.121 1 98.94 103 GLY B N 1
ATOM 3599 C CA . GLY B 1 103 ? -6.07 9.656 -1.812 1 98.94 103 GLY B CA 1
ATOM 3600 C C . GLY B 1 103 ? -7.586 9.688 -1.74 1 98.94 103 GLY B C 1
ATOM 3601 O O . GLY B 1 103 ? -8.219 10.617 -2.244 1 98.94 103 GLY B O 1
ATOM 3602 N N . ALA B 1 104 ? -8.18 8.672 -1.131 1 98.94 104 ALA B N 1
ATOM 3603 C CA . ALA B 1 104 ? -9.633 8.633 -1.059 1 98.94 104 ALA B CA 1
ATOM 3604 C C . ALA B 1 104 ? -10.102 7.766 0.106 1 98.94 104 ALA B C 1
ATOM 3606 O O . ALA B 1 104 ? -9.477 6.754 0.426 1 98.94 104 ALA B O 1
ATOM 3607 N N . GLU B 1 105 ? -11.172 8.148 0.73 1 98.94 105 GLU B N 1
ATOM 3608 C CA . GLU B 1 105 ? -11.852 7.371 1.761 1 98.94 105 GLU B CA 1
ATOM 3609 C C . GLU B 1 105 ? -13.336 7.711 1.814 1 98.94 105 GLU B C 1
ATOM 3611 O O . GLU B 1 105 ? -13.719 8.875 1.652 1 98.94 105 GLU B O 1
ATOM 3616 N N . LYS B 1 106 ? -14.18 6.773 1.956 1 98.75 106 LYS B N 1
ATOM 3617 C CA . LYS B 1 106 ? -15.609 6.906 2.232 1 98.75 106 LYS B CA 1
ATOM 3618 C C . LYS B 1 106 ? -15.961 6.289 3.582 1 98.75 106 LYS B C 1
ATOM 3620 O O . LYS B 1 106 ? -16.141 5.074 3.689 1 98.75 106 LYS B O 1
ATOM 3625 N N . MET B 1 107 ? -16.188 7.164 4.578 1 98.56 107 MET B N 1
ATOM 3626 C CA . MET B 1 107 ? -16.297 6.664 5.949 1 98.56 107 MET B CA 1
ATOM 3627 C C . MET B 1 107 ? -17.734 6.699 6.438 1 98.56 107 MET B C 1
ATOM 3629 O O . MET B 1 107 ? -18.094 5.957 7.352 1 98.56 107 MET B O 1
ATOM 3633 N N . SER B 1 108 ? -18.578 7.453 5.816 1 97.69 108 SER B N 1
ATOM 3634 C CA . SER B 1 108 ? -19.891 7.766 6.375 1 97.69 108 SER B CA 1
ATOM 3635 C C . SER B 1 108 ? -20.906 6.68 6.035 1 97.69 108 SER B C 1
ATOM 3637 O O . SER B 1 108 ? -22.094 6.797 6.387 1 97.69 108 SER B O 1
ATOM 3639 N N . GLU B 1 109 ? -20.484 5.625 5.34 1 96.38 109 GLU B N 1
ATOM 3640 C CA . GLU B 1 109 ? -21.406 4.547 4.996 1 96.38 109 GLU B CA 1
ATOM 3641 C C . GLU B 1 109 ? -21.719 3.68 6.211 1 96.38 109 GLU B C 1
ATOM 3643 O O . GLU B 1 109 ? -22.656 2.877 6.184 1 96.38 109 GLU B O 1
ATOM 3648 N N . LYS B 1 110 ? -20.984 3.775 7.266 1 95.81 110 LYS B N 1
ATOM 3649 C CA . LYS B 1 110 ? -21.188 3.029 8.508 1 95.81 110 LYS B CA 1
ATOM 3650 C C . LYS B 1 110 ? -21.453 3.973 9.672 1 95.81 110 LYS B C 1
ATOM 3652 O O . LYS B 1 110 ? -21.219 5.18 9.578 1 95.81 110 LYS B O 1
ATOM 3657 N N . SER B 1 111 ? -22.016 3.438 10.734 1 95.31 111 SER B N 1
ATOM 3658 C CA . SER B 1 111 ? -22.281 4.23 11.93 1 95.31 111 SER B CA 1
ATOM 3659 C C . SER B 1 111 ? -20.984 4.676 12.594 1 95.31 111 SER B C 1
ATOM 3661 O O . SER B 1 111 ? -19.922 4.078 12.367 1 95.31 111 SER B O 1
ATOM 3663 N N . THR B 1 112 ? -21.078 5.703 13.375 1 92.62 112 THR B N 1
ATOM 3664 C CA . THR B 1 112 ? -19.922 6.207 14.117 1 92.62 112 THR B CA 1
ATOM 3665 C C . THR B 1 112 ? -19.297 5.102 14.953 1 92.62 112 THR B C 1
ATOM 3667 O O . THR B 1 112 ? -18.062 4.98 15.008 1 92.62 112 THR B O 1
ATOM 3670 N N . LYS B 1 113 ? -20.125 4.324 15.586 1 92.06 113 LYS B N 1
ATOM 3671 C CA . LYS B 1 113 ? -19.656 3.229 16.422 1 92.06 113 LYS B CA 1
ATOM 3672 C C . LYS B 1 113 ? -18.875 2.207 15.586 1 92.06 113 LYS B C 1
ATOM 3674 O O . LYS B 1 113 ? -17.812 1.731 16.016 1 92.06 113 LYS B O 1
ATOM 3679 N N . GLN B 1 114 ? -19.344 1.858 14.406 1 94.06 114 GLN B N 1
ATOM 3680 C CA . GLN B 1 114 ? -18.703 0.903 13.516 1 94.06 114 GLN B CA 1
ATOM 3681 C C . GLN B 1 114 ? -17.375 1.455 12.992 1 94.06 114 GLN B C 1
ATOM 3683 O O . GLN B 1 114 ? -16.375 0.743 12.953 1 94.06 114 GLN B O 1
ATOM 3688 N N . VAL B 1 115 ? -17.406 2.723 12.578 1 95.69 115 VAL B N 1
ATOM 3689 C CA . VAL B 1 115 ? -16.219 3.371 12.055 1 95.69 115 VAL B CA 1
ATOM 3690 C C . VAL B 1 115 ? -15.133 3.395 13.133 1 95.69 115 VAL B C 1
ATOM 3692 O O . VAL B 1 115 ? -13.977 3.051 12.867 1 95.69 115 VAL B O 1
ATOM 3695 N N . THR B 1 116 ? -15.523 3.764 14.32 1 92.12 116 THR B N 1
ATOM 3696 C CA . THR B 1 116 ? -14.578 3.846 15.422 1 92.12 116 THR B CA 1
ATOM 3697 C C . THR B 1 116 ? -13.992 2.473 15.734 1 92.12 116 THR B C 1
ATOM 3699 O O . THR B 1 116 ? -12.789 2.352 16.016 1 92.12 116 THR B O 1
ATOM 3702 N N . SER B 1 117 ? -14.828 1.474 15.695 1 91.75 117 SER B N 1
ATOM 3703 C CA . SER B 1 117 ? -14.375 0.11 15.961 1 91.75 117 SER B CA 1
ATOM 3704 C C . SER B 1 117 ? -13.391 -0.357 14.898 1 91.75 117 SER B C 1
ATOM 3706 O O . SER B 1 117 ? -12.375 -0.982 15.219 1 91.75 117 SER B O 1
ATOM 3708 N N . VAL B 1 118 ? -13.648 -0.043 13.641 1 94.25 118 VAL B N 1
ATOM 3709 C CA . VAL B 1 118 ? -12.766 -0.415 12.531 1 94.25 118 VAL B CA 1
ATOM 3710 C C . VAL B 1 118 ? -11.414 0.276 12.695 1 94.25 118 VAL B C 1
ATOM 3712 O O . VAL B 1 118 ? -10.367 -0.361 12.578 1 94.25 118 VAL B O 1
ATOM 3715 N N . ILE B 1 119 ? -11.406 1.523 13.055 1 94.38 119 ILE B N 1
ATOM 3716 C CA . ILE B 1 119 ? -10.18 2.301 13.18 1 94.38 119 ILE B CA 1
ATOM 3717 C C . ILE B 1 119 ? -9.383 1.806 14.391 1 94.38 119 ILE B C 1
ATOM 3719 O O . ILE B 1 119 ? -8.148 1.736 14.336 1 94.38 119 ILE B O 1
ATOM 3723 N N . ALA B 1 120 ? -10.047 1.393 15.438 1 92.62 120 ALA B N 1
ATOM 3724 C CA . ALA B 1 120 ? -9.391 0.937 16.656 1 92.62 120 ALA B CA 1
ATOM 3725 C C . ALA B 1 120 ? -8.633 -0.367 16.422 1 92.62 120 ALA B C 1
ATOM 3727 O O . ALA B 1 120 ? -7.777 -0.753 17.219 1 92.62 120 ALA B O 1
ATOM 3728 N N . SER B 1 121 ? -8.883 -1.023 15.305 1 93.25 121 SER B N 1
ATOM 3729 C CA . SER B 1 121 ? -8.258 -2.305 15.008 1 93.25 121 SER B CA 1
ATOM 3730 C C . SER B 1 121 ? -6.781 -2.131 14.672 1 93.25 121 SER B C 1
ATOM 3732 O O . SER B 1 121 ? -6.051 -3.115 14.523 1 93.25 121 SER B O 1
ATOM 3734 N N . LEU B 1 122 ? -6.305 -0.865 14.609 1 94.75 122 LEU B N 1
ATOM 3735 C CA . LEU B 1 122 ? -4.891 -0.619 14.367 1 94.75 122 LEU B CA 1
ATOM 3736 C C . LEU B 1 122 ? -4.09 -0.731 15.664 1 94.75 122 LEU B C 1
ATOM 3738 O O . LEU B 1 122 ? -2.857 -0.81 15.633 1 94.75 122 LEU B O 1
ATOM 3742 N N . LEU B 1 123 ? -4.781 -0.726 16.828 1 94.5 123 LEU B N 1
ATOM 3743 C CA . LEU B 1 123 ? -4.125 -0.887 18.125 1 94.5 123 LEU B CA 1
ATOM 3744 C C . LEU B 1 123 ? -3.865 -2.361 18.422 1 94.5 123 LEU B C 1
ATOM 3746 O O . LEU B 1 123 ? -4.617 -3.23 17.969 1 94.5 123 LEU B O 1
ATOM 3750 N N . PRO B 1 124 ? -2.777 -2.561 19.203 1 93.38 124 PRO B N 1
ATOM 3751 C CA . PRO B 1 124 ? -2.605 -3.939 19.656 1 93.38 124 PRO B CA 1
ATOM 3752 C C . PRO B 1 124 ? -3.842 -4.48 20.375 1 93.38 124 PRO B C 1
ATOM 3754 O O . PRO B 1 124 ? -4.523 -3.736 21.078 1 93.38 124 PRO B O 1
ATOM 3757 N N . ARG B 1 125 ? -4.047 -5.758 20.203 1 89 125 ARG B N 1
ATOM 3758 C CA . ARG B 1 125 ? -5.238 -6.41 20.734 1 89 125 ARG B CA 1
ATOM 3759 C C . ARG B 1 125 ? -5.395 -6.129 22.234 1 89 125 ARG B C 1
ATOM 3761 O O . ARG B 1 125 ? -6.5 -5.855 22.703 1 89 125 ARG B O 1
ATOM 3768 N N . GLU B 1 126 ? -4.301 -6.152 22.922 1 89.5 126 GLU B N 1
ATOM 3769 C CA . GLU B 1 126 ? -4.34 -5.969 24.375 1 89.5 126 GLU B CA 1
ATOM 3770 C C . GLU B 1 126 ? -4.844 -4.578 24.75 1 89.5 126 GLU B C 1
ATOM 3772 O O . GLU B 1 126 ? -5.586 -4.422 25.719 1 89.5 126 GLU B O 1
ATOM 3777 N N . GLU B 1 127 ? -4.473 -3.635 23.969 1 90.56 127 GLU B N 1
ATOM 3778 C CA . GLU B 1 127 ? -4.895 -2.262 24.234 1 90.56 127 GLU B CA 1
ATOM 3779 C C . GLU B 1 127 ? -6.348 -2.039 23.828 1 90.56 127 GLU B C 1
ATOM 3781 O O . GLU B 1 127 ? -7.102 -1.371 24.531 1 90.56 127 GLU B O 1
ATOM 3786 N N . ARG B 1 128 ? -6.773 -2.639 22.812 1 89 128 ARG B N 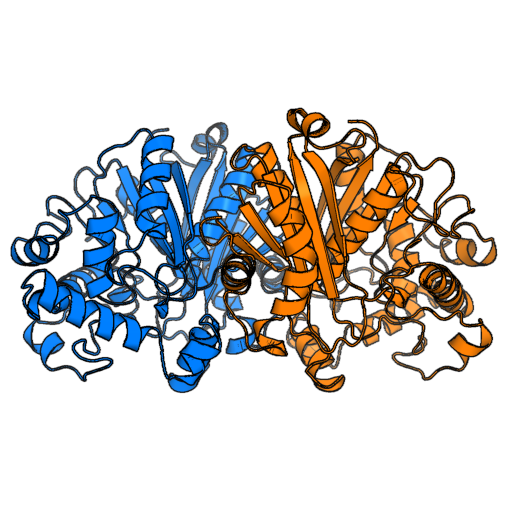1
ATOM 3787 C CA . ARG B 1 128 ? -8.164 -2.547 22.359 1 89 128 ARG B CA 1
ATOM 3788 C C . ARG B 1 128 ? -9.102 -3.188 23.375 1 89 128 ARG B C 1
ATOM 3790 O O . ARG B 1 128 ? -10.172 -2.65 23.672 1 89 128 ARG B O 1
ATOM 3797 N N . MET B 1 129 ? -8.633 -4.305 23.875 1 87.44 129 MET B N 1
ATOM 3798 C CA . MET B 1 129 ? -9.461 -5.051 24.828 1 87.44 129 MET B CA 1
ATOM 3799 C C . MET B 1 129 ? -9.594 -4.297 2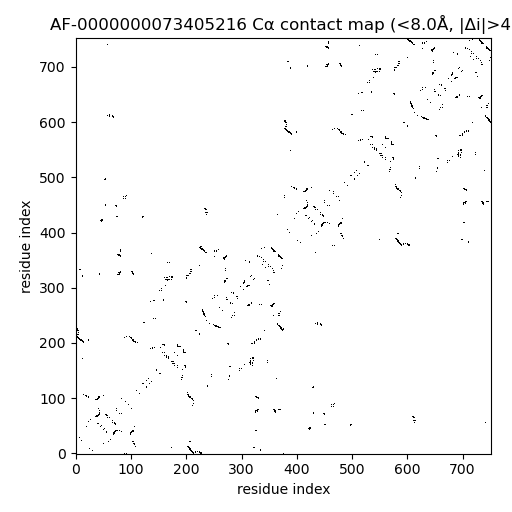6.141 1 87.44 129 MET B C 1
ATOM 3801 O O . MET B 1 129 ? -10.594 -4.457 26.859 1 87.44 129 MET B O 1
ATOM 3805 N N . ALA B 1 130 ? -8.625 -3.438 26.406 1 88.44 130 ALA B N 1
ATOM 3806 C CA . ALA B 1 130 ? -8.672 -2.617 27.609 1 88.44 130 ALA B CA 1
ATOM 3807 C C . ALA B 1 130 ? -9.562 -1.393 27.406 1 88.44 130 ALA B C 1
ATOM 3809 O O . ALA B 1 130 ? -9.773 -0.611 28.328 1 88.44 130 ALA B O 1
ATOM 3810 N N . GLY B 1 131 ? -10.078 -1.247 26.219 1 86.31 131 GLY B N 1
ATOM 3811 C CA . GLY B 1 131 ? -11.031 -0.18 25.953 1 86.31 131 GLY B CA 1
ATOM 3812 C C . GLY B 1 131 ? -10.383 1.062 25.359 1 86.31 131 GLY B C 1
ATOM 3813 O O . GLY B 1 131 ? -11.039 2.096 25.219 1 86.31 131 GLY B O 1
ATOM 3814 N N . LEU B 1 132 ? -9.18 0.944 24.984 1 89.38 132 LEU B N 1
ATOM 3815 C CA . LEU B 1 132 ? -8.477 2.102 24.438 1 89.38 132 LEU B CA 1
ATOM 3816 C C . LEU B 1 132 ? -8.914 2.369 23 1 89.38 132 LEU B C 1
ATOM 3818 O O . LEU B 1 132 ? -9.109 1.435 22.219 1 89.38 132 LEU B O 1
ATOM 3822 N N . THR B 1 133 ? -9.195 3.607 22.719 1 91.25 133 THR B N 1
ATOM 3823 C CA . THR B 1 133 ? -9.43 4.141 21.391 1 91.25 133 THR B CA 1
ATOM 3824 C C . THR B 1 133 ? -8.531 5.34 21.109 1 91.25 133 THR B C 1
ATOM 3826 O O . THR B 1 133 ? -7.855 5.832 22.016 1 91.25 133 THR B O 1
ATOM 3829 N N . LEU B 1 134 ? -8.555 5.762 19.875 1 93.12 134 LEU B N 1
ATOM 3830 C CA . LEU B 1 134 ? -7.699 6.898 19.547 1 93.12 134 LEU B CA 1
ATOM 3831 C C . LEU B 1 134 ? -8.188 8.156 20.266 1 93.12 134 LEU B C 1
ATOM 3833 O O . LEU B 1 134 ? -7.379 8.914 20.812 1 93.12 134 LEU B O 1
ATOM 3837 N N . PRO B 1 135 ? -9.477 8.383 20.359 1 94.44 135 PRO B N 1
ATOM 3838 C CA . PRO B 1 135 ? -9.945 9.547 21.109 1 94.44 135 PRO B CA 1
ATOM 3839 C C . PRO B 1 135 ? -9.586 9.469 22.594 1 94.44 135 PRO B C 1
ATOM 3841 O O . PRO B 1 135 ? -9.219 10.477 23.203 1 94.44 135 PRO B O 1
ATOM 3844 N N . SER B 1 136 ? -9.68 8.281 23.141 1 94.62 136 SER B N 1
ATOM 3845 C CA . SER B 1 136 ? -9.328 8.148 24.547 1 94.62 136 SER B CA 1
ATOM 3846 C C . SER B 1 136 ? -7.852 8.438 24.781 1 94.62 136 SER B C 1
ATOM 3848 O O . SER B 1 136 ? -7.473 8.984 25.828 1 94.62 136 SER B O 1
ATOM 3850 N N . LEU B 1 137 ? -7.02 8.047 23.859 1 95.25 137 LEU B N 1
ATOM 3851 C CA . LEU B 1 137 ? -5.594 8.336 23.953 1 95.25 137 LEU B CA 1
ATOM 3852 C C . LEU B 1 137 ? -5.344 9.844 23.875 1 95.25 137 LEU B C 1
ATOM 3854 O O . LEU B 1 137 ? -4.477 10.367 24.578 1 95.25 137 LEU B O 1
ATOM 3858 N N . ALA B 1 138 ? -6.07 10.523 23.078 1 96.94 138 ALA B N 1
ATOM 3859 C CA . ALA B 1 138 ? -5.965 11.984 23 1 96.94 138 ALA B CA 1
ATOM 3860 C C . ALA B 1 138 ? -6.352 12.633 24.328 1 96.94 138 ALA B C 1
ATOM 3862 O O . ALA B 1 138 ? -5.746 13.617 24.734 1 96.94 138 ALA B O 1
ATOM 3863 N N . GLY B 1 139 ? -7.445 12.094 24.875 1 97.5 139 GLY B N 1
ATOM 3864 C CA . GLY B 1 139 ? -7.82 12.57 26.203 1 97.5 139 GLY B CA 1
ATOM 3865 C C . GLY B 1 139 ? -6.715 12.406 27.234 1 97.5 139 GLY B C 1
ATOM 3866 O O . GLY B 1 139 ? -6.414 13.336 27.984 1 97.5 139 GLY B O 1
ATOM 3867 N N . LEU B 1 140 ? -6.102 11.25 27.25 1 96.12 140 LEU B N 1
ATOM 3868 C CA . LEU B 1 140 ? -5.008 10.961 28.172 1 96.12 140 LEU B CA 1
ATOM 3869 C C . LEU B 1 140 ? -3.818 11.875 27.906 1 96.12 140 LEU B C 1
ATOM 3871 O O . LEU B 1 140 ? -3.209 12.391 28.859 1 96.12 140 LEU B O 1
ATOM 3875 N N . LEU B 1 141 ? -3.525 12.062 26.656 1 96.94 141 LEU B N 1
ATOM 3876 C CA . LEU B 1 141 ? -2.436 12.953 26.266 1 96.94 141 LEU B CA 1
ATOM 3877 C C . LEU B 1 141 ? -2.701 14.375 26.75 1 96.94 141 LEU B C 1
ATOM 3879 O O . LEU B 1 141 ? -1.794 15.039 27.25 1 96.94 141 LEU B O 1
ATOM 3883 N N . SER B 1 142 ? -3.906 14.82 26.641 1 98.12 142 SER B N 1
ATOM 3884 C CA . SER B 1 142 ? -4.281 16.172 27.047 1 98.12 142 SER B CA 1
ATOM 3885 C C . SER B 1 142 ? -4.113 16.375 28.547 1 98.12 142 SER B C 1
ATOM 3887 O O . SER B 1 142 ? -3.568 17.391 28.984 1 98.12 142 SER B O 1
ATOM 3889 N N . LYS B 1 143 ? -4.574 15.414 29.297 1 98 143 LYS B N 1
ATOM 3890 C CA . LYS B 1 143 ? -4.449 15.492 30.75 1 98 143 LYS B CA 1
ATOM 3891 C C . LYS B 1 143 ? -2.984 15.539 31.172 1 98 143 LYS B C 1
ATOM 3893 O O . LYS B 1 143 ? -2.605 16.344 32.031 1 98 143 LYS B O 1
ATOM 3898 N N . GLU B 1 144 ? -2.217 14.656 30.578 1 97.56 144 GLU B N 1
ATOM 3899 C CA . GLU B 1 144 ? -0.795 14.617 30.906 1 97.56 144 GLU B CA 1
ATOM 3900 C C . GLU B 1 144 ? -0.106 15.922 30.516 1 97.56 144 GLU B C 1
ATOM 3902 O O . GLU B 1 144 ? 0.755 16.422 31.234 1 97.56 144 GLU B O 1
ATOM 3907 N N . TYR B 1 145 ? -0.433 16.469 29.359 1 98.38 145 TYR B N 1
ATOM 3908 C CA . TYR B 1 145 ? 0.143 17.719 28.891 1 98.38 145 TYR B CA 1
ATOM 3909 C C . TYR B 1 145 ? -0.198 18.859 29.828 1 98.38 145 TYR B C 1
ATOM 3911 O O . TYR B 1 145 ? 0.671 19.672 30.188 1 98.38 145 TYR B O 1
ATOM 3919 N N . MET B 1 146 ? -1.43 19.016 30.203 1 98.44 146 MET B N 1
ATOM 3920 C CA . MET B 1 146 ? -1.875 20.062 31.125 1 98.44 146 MET B CA 1
ATOM 3921 C C . MET B 1 146 ? -1.136 19.969 32.469 1 98.44 146 MET B C 1
ATOM 3923 O O . MET B 1 146 ? -0.665 20.984 32.969 1 98.44 146 MET B O 1
ATOM 3927 N N . LYS B 1 147 ? -1.029 18.766 32.938 1 98.06 147 LYS B N 1
ATOM 3928 C CA . LYS B 1 147 ? -0.382 18.547 34.25 1 98.06 147 LYS B CA 1
ATOM 3929 C C . LYS B 1 147 ? 1.104 18.891 34.156 1 98.06 147 LYS B C 1
ATOM 3931 O O . LYS B 1 147 ? 1.619 19.609 35.031 1 98.06 147 LYS B O 1
ATOM 3936 N N . ARG B 1 148 ? 1.827 18.438 33.156 1 97.81 148 ARG B N 1
ATOM 3937 C CA . ARG B 1 148 ? 3.279 18.547 33.062 1 97.81 148 ARG B CA 1
ATOM 3938 C C . ARG B 1 148 ? 3.701 19.969 32.75 1 97.81 148 ARG B C 1
ATOM 3940 O O . ARG B 1 148 ? 4.727 20.438 33.25 1 97.81 148 ARG B O 1
ATOM 3947 N N . TYR B 1 149 ? 2.898 20.656 31.953 1 98 149 TYR B N 1
ATOM 3948 C CA . TYR B 1 149 ? 3.361 21.938 31.453 1 98 149 TYR B CA 1
ATOM 3949 C C . TYR B 1 149 ? 2.48 23.078 31.953 1 98 149 TYR B C 1
ATOM 3951 O O . TYR B 1 149 ? 2.619 24.219 31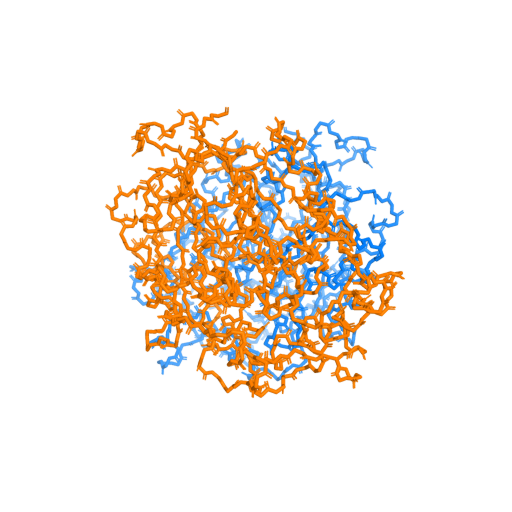.516 1 98 149 TYR B O 1
ATOM 3959 N N . ASP B 1 150 ? 1.558 22.812 32.844 1 97.94 150 ASP B N 1
ATOM 3960 C CA . ASP B 1 150 ? 0.629 23.781 33.438 1 97.94 150 ASP B CA 1
ATOM 3961 C C . ASP B 1 150 ? -0.121 24.547 32.344 1 97.94 150 ASP B C 1
ATOM 3963 O O . ASP B 1 150 ? -0.208 25.766 32.406 1 97.94 150 ASP B O 1
ATOM 3967 N N . ALA B 1 151 ? -0.469 23.812 31.328 1 98 151 ALA B N 1
ATOM 3968 C CA . ALA B 1 151 ? -1.226 24.391 30.219 1 98 151 ALA B CA 1
ATOM 3969 C C . ALA B 1 151 ? -2.711 24.484 30.562 1 98 151 ALA B C 1
ATOM 3971 O O . ALA B 1 151 ? -3.285 23.547 31.109 1 98 151 ALA B O 1
ATOM 3972 N N . PRO B 1 152 ? -3.297 25.594 30.297 1 98.06 152 PRO B N 1
ATOM 3973 C CA . PRO B 1 152 ? -4.734 25.703 30.562 1 98.06 152 PRO B CA 1
ATOM 3974 C C . PRO B 1 152 ? -5.57 24.906 29.547 1 98.06 152 PRO B C 1
ATOM 3976 O O . PRO B 1 152 ? -5.188 24.781 28.391 1 98.06 152 PRO B O 1
ATOM 3979 N N . ARG B 1 153 ? -6.723 24.438 30 1 97.5 153 ARG B N 1
ATOM 3980 C CA . ARG B 1 153 ? -7.672 23.688 29.188 1 97.5 153 ARG B CA 1
ATOM 3981 C C . ARG B 1 153 ? -8.047 24.469 27.922 1 97.5 153 ARG B C 1
ATOM 3983 O O . ARG B 1 153 ? -8.273 23.875 26.875 1 97.5 153 ARG B O 1
ATOM 3990 N N . GLU B 1 154 ? -8.07 25.75 27.969 1 97.88 154 GLU B N 1
ATOM 3991 C CA . GLU B 1 154 ? -8.508 26.641 26.891 1 97.88 154 GLU B CA 1
ATOM 3992 C C . GLU B 1 154 ? -7.547 26.578 25.703 1 97.88 154 GLU B C 1
ATOM 3994 O O . GLU B 1 154 ? -7.93 26.875 24.562 1 97.88 154 GLU B O 1
ATOM 3999 N N . ALA B 1 155 ? -6.328 26.266 26.016 1 97.19 155 ALA B N 1
ATOM 4000 C CA . ALA B 1 155 ? -5.324 26.234 24.953 1 97.19 155 ALA B CA 1
ATOM 4001 C C . ALA B 1 155 ? -5.738 25.297 23.828 1 97.19 155 ALA B C 1
ATOM 4003 O O . ALA B 1 155 ? -5.641 25.641 22.641 1 97.19 155 ALA B O 1
ATOM 4004 N N . PHE B 1 156 ? -6.234 24.156 24.203 1 98.25 156 PHE B N 1
ATOM 4005 C CA . PHE B 1 156 ? -6.645 23.172 23.203 1 98.25 156 PHE B CA 1
ATOM 4006 C C . PHE B 1 156 ? -7.891 23.625 22.469 1 98.25 156 PHE B C 1
ATOM 4008 O O . PHE B 1 156 ? -8 23.438 21.25 1 98.25 156 PHE B O 1
ATOM 4015 N N . ALA B 1 157 ? -8.773 24.234 23.188 1 98.69 157 ALA B N 1
ATOM 4016 C CA . ALA B 1 157 ? -10 24.734 22.594 1 98.69 157 ALA B CA 1
ATOM 4017 C C . ALA B 1 157 ? -9.695 25.844 21.578 1 98.69 157 ALA B C 1
ATOM 4019 O O . ALA B 1 157 ? -10.391 25.984 20.578 1 98.69 157 ALA B O 1
ATOM 4020 N N . ARG B 1 158 ? -8.703 26.625 21.844 1 98.69 158 ARG B N 1
ATOM 4021 C CA . ARG B 1 158 ? -8.328 27.703 20.938 1 98.69 158 ARG B CA 1
ATOM 4022 C C . ARG B 1 158 ? -7.797 27.172 19.625 1 98.69 158 ARG B C 1
ATOM 4024 O O . ARG B 1 158 ? -7.961 27.797 18.578 1 98.69 158 ARG B O 1
ATOM 4031 N N . VAL B 1 159 ? -7.148 25.984 19.672 1 98.81 159 VAL B N 1
ATOM 4032 C CA . VAL B 1 159 ? -6.75 25.328 18.422 1 98.81 159 VAL B CA 1
ATOM 4033 C C . VAL B 1 159 ? -7.98 25.078 17.547 1 98.81 159 VAL B C 1
ATOM 4035 O O . VAL B 1 159 ? -7.953 25.312 16.344 1 98.81 159 VAL B O 1
ATOM 4038 N N . ALA B 1 160 ? -9.047 24.578 18.172 1 98.81 160 ALA B N 1
ATOM 4039 C CA . ALA B 1 160 ? -10.289 24.328 17.438 1 98.81 160 ALA B CA 1
ATOM 4040 C C . ALA B 1 160 ? -10.867 25.625 16.859 1 98.81 160 ALA B C 1
ATOM 4042 O O . ALA B 1 160 ? -11.328 25.641 15.719 1 98.81 160 ALA B O 1
ATOM 4043 N N . VAL B 1 161 ? -10.883 26.703 17.672 1 98.81 161 VAL B N 1
ATOM 4044 C CA . VAL B 1 161 ? -11.398 27.984 17.203 1 98.81 161 VAL B CA 1
ATOM 4045 C C . VAL B 1 161 ? -10.633 28.422 15.961 1 98.81 161 VAL B C 1
ATOM 4047 O O . VAL B 1 161 ? -11.242 28.797 14.953 1 98.81 161 VAL B O 1
ATOM 4050 N N . LYS B 1 162 ? -9.359 28.359 16.016 1 98.81 162 LYS B N 1
ATOM 4051 C CA . LYS B 1 162 ? -8.508 28.75 14.891 1 98.81 162 LYS B CA 1
ATOM 4052 C C . LYS B 1 162 ? -8.773 27.875 13.672 1 98.81 162 LYS B C 1
ATOM 4054 O O . LYS B 1 162 ? -8.945 28.375 12.562 1 98.81 162 LYS B O 1
ATOM 4059 N N . ASN B 1 163 ? -8.75 26.547 13.852 1 98.81 163 ASN B N 1
ATOM 4060 C CA . ASN B 1 163 ? -8.891 25.625 12.727 1 98.81 163 ASN B CA 1
ATOM 4061 C C . ASN B 1 163 ? -10.273 25.734 12.086 1 98.81 163 ASN B C 1
ATOM 4063 O O . ASN B 1 163 ? -10.406 25.594 10.867 1 98.81 163 ASN B O 1
ATOM 4067 N N . HIS B 1 164 ? -11.297 25.953 12.891 1 98.81 164 HIS B N 1
ATOM 4068 C CA . HIS B 1 164 ? -12.641 26.125 12.344 1 98.81 164 HIS B CA 1
ATOM 4069 C C . HIS B 1 164 ? -12.766 27.453 11.609 1 98.81 164 HIS B C 1
ATOM 4071 O O . HIS B 1 164 ? -13.484 27.562 10.617 1 98.81 164 HIS B O 1
ATOM 4077 N N . HIS B 1 165 ? -12.133 28.484 12.109 1 98.69 165 HIS B N 1
ATOM 4078 C CA . HIS B 1 165 ? -12.062 29.719 11.336 1 98.69 165 HIS B CA 1
ATOM 4079 C C . HIS B 1 165 ? -11.406 29.484 9.984 1 98.69 165 HIS B C 1
ATOM 4081 O O . HIS B 1 165 ? -11.945 29.859 8.945 1 98.69 165 HIS B O 1
ATOM 4087 N N . ASN B 1 166 ? -10.203 28.891 9.992 1 98.88 166 ASN B N 1
ATOM 4088 C CA . ASN B 1 166 ? -9.516 28.578 8.742 1 98.88 166 ASN B CA 1
ATOM 4089 C C . ASN B 1 166 ? -10.383 27.734 7.812 1 98.88 166 ASN B C 1
ATOM 4091 O O . ASN B 1 166 ? -10.406 27.969 6.602 1 98.88 166 ASN B O 1
ATOM 4095 N N . GLY B 1 167 ? -11.102 26.703 8.406 1 98.75 167 GLY B N 1
ATOM 4096 C CA . GLY B 1 167 ? -12.008 25.875 7.625 1 98.75 167 GLY B CA 1
ATOM 4097 C C . GLY B 1 167 ? -13.125 26.672 6.969 1 98.75 167 GLY B C 1
ATOM 4098 O O . GLY B 1 167 ? -13.555 26.344 5.863 1 98.75 167 GLY B O 1
ATOM 4099 N N . SER B 1 168 ? -13.602 27.703 7.645 1 98.62 168 SER B N 1
ATOM 4100 C CA . SER B 1 168 ? -14.672 28.531 7.105 1 98.62 168 SER B CA 1
ATOM 4101 C C . SER B 1 168 ? -14.211 29.297 5.863 1 98.62 168 SER B C 1
ATOM 4103 O O . SER B 1 168 ? -15.039 29.703 5.047 1 98.62 168 SER B O 1
ATOM 4105 N N . LEU B 1 169 ? -12.906 29.422 5.691 1 98.69 169 LEU B N 1
ATOM 4106 C CA . LEU B 1 169 ? -12.344 30.141 4.547 1 98.69 169 LEU B CA 1
ATOM 4107 C C . LEU B 1 169 ? -12 29.156 3.422 1 98.69 169 LEU B C 1
ATOM 4109 O O . LEU B 1 169 ? -11.602 29.578 2.334 1 98.69 169 LEU B O 1
ATOM 4113 N N . ASN B 1 170 ? -12.102 27.859 3.611 1 98.75 170 ASN B N 1
ATOM 4114 C CA . ASN B 1 170 ? -11.734 26.797 2.68 1 98.75 170 ASN B CA 1
ATOM 4115 C C . ASN B 1 170 ? -12.961 26.188 2.012 1 98.75 170 ASN B C 1
ATOM 4117 O O . ASN B 1 170 ? -13.734 25.484 2.656 1 98.75 170 ASN B O 1
ATOM 4121 N N . PRO B 1 171 ? -13.164 26.406 0.754 1 98.44 171 PRO B N 1
ATOM 4122 C CA . PRO B 1 171 ? -14.375 25.922 0.081 1 98.44 171 PRO B CA 1
ATOM 4123 C C . PRO B 1 171 ? -14.453 24.391 0.037 1 98.44 171 PRO B C 1
ATOM 4125 O O . PRO B 1 171 ? -15.516 23.844 -0.261 1 98.44 171 PRO B O 1
ATOM 4128 N N . TYR B 1 172 ? -13.43 23.672 0.396 1 98.69 172 TYR B N 1
ATOM 4129 C CA . TYR B 1 172 ? -13.414 22.219 0.309 1 98.69 172 TYR B CA 1
ATOM 4130 C C . TYR B 1 172 ? -13.602 21.578 1.683 1 98.69 172 TYR B C 1
ATOM 4132 O O . TYR B 1 172 ? -13.672 20.359 1.807 1 98.69 172 TYR B O 1
ATOM 4140 N N . ALA B 1 173 ? -13.711 22.391 2.707 1 98.88 173 ALA B N 1
ATOM 4141 C CA . ALA B 1 173 ? -13.727 21.875 4.078 1 98.88 173 ALA B CA 1
ATOM 4142 C C . ALA B 1 173 ? -15.062 21.219 4.406 1 98.88 173 ALA B C 1
ATOM 4144 O O . ALA B 1 173 ? -16.109 21.656 3.916 1 98.88 173 ALA B O 1
ATOM 4145 N N . HIS B 1 174 ? -15.031 20.203 5.207 1 98.75 174 HIS B N 1
ATOM 4146 C CA . HIS B 1 174 ? -16.203 19.516 5.738 1 98.75 174 HIS B CA 1
ATOM 4147 C C . HIS B 1 174 ? -17.047 20.453 6.594 1 98.75 174 HIS B C 1
ATOM 4149 O O . HIS B 1 174 ? -18.281 20.516 6.434 1 98.75 174 HIS B O 1
ATOM 4155 N N . VAL B 1 175 ? -16.391 21.125 7.527 1 98.25 175 VAL B N 1
ATOM 4156 C CA . VAL B 1 175 ? -17.047 22.094 8.391 1 98.25 175 VAL B CA 1
ATOM 4157 C C . VAL B 1 175 ? -16.594 23.516 8.031 1 98.25 175 VAL B C 1
ATOM 4159 O O . VAL B 1 175 ? -15.445 23.875 8.273 1 98.25 175 VAL B O 1
ATOM 4162 N N . GLN B 1 176 ? -17.5 24.297 7.473 1 98.12 176 GLN B N 1
ATOM 4163 C CA . GLN B 1 176 ? -17.234 25.688 7.098 1 98.12 176 GLN B CA 1
ATOM 4164 C C . GLN B 1 176 ? -17.953 26.656 8.016 1 98.12 176 GLN B C 1
ATOM 4166 O O . GLN B 1 176 ? -18.656 27.547 7.551 1 98.12 176 GLN B O 1
ATOM 4171 N N . LYS B 1 177 ? -17.75 26.406 9.258 1 97.12 177 LYS B N 1
ATOM 4172 C CA . LYS B 1 177 ? -18.391 27.234 10.281 1 97.12 177 LYS B CA 1
ATOM 4173 C C . LYS B 1 177 ? -17.391 27.625 11.367 1 97.12 177 LYS B C 1
ATOM 4175 O O . LYS B 1 177 ? -16.656 26.781 11.883 1 97.12 177 LYS B O 1
ATOM 4180 N N . GLU B 1 178 ? -17.422 28.891 11.695 1 98.38 178 GLU B N 1
ATOM 4181 C CA . GLU B 1 178 ? -16.641 29.344 12.852 1 98.38 178 GLU B CA 1
ATOM 4182 C C . GLU B 1 178 ? -17.297 28.922 14.156 1 98.38 178 GLU B C 1
ATOM 4184 O O . GLU B 1 178 ? -18.516 28.797 14.234 1 98.38 178 GLU B O 1
ATOM 4189 N N . VAL B 1 179 ? -16.531 28.688 15.102 1 98.5 179 VAL B N 1
ATOM 4190 C CA . VAL B 1 179 ? -17.016 28.375 16.438 1 98.5 179 VAL B CA 1
ATOM 4191 C C . VAL B 1 179 ? -16.312 29.25 17.469 1 98.5 179 VAL B C 1
ATOM 4193 O O . VAL B 1 179 ? -15.117 29.547 17.312 1 98.5 179 VAL B O 1
ATOM 4196 N N . SER B 1 180 ? -17.016 29.672 18.5 1 98.5 180 SER B N 1
ATOM 4197 C CA . SER B 1 180 ? -16.406 30.438 19.594 1 98.5 180 SER B CA 1
ATOM 4198 C C . SER B 1 180 ? -15.75 29.531 20.609 1 98.5 180 SER B C 1
ATOM 4200 O O . SER B 1 180 ? -16 28.312 20.641 1 98.5 180 SER B O 1
ATOM 4202 N N . LEU B 1 181 ? -14.875 30.203 21.406 1 98.44 181 LEU B N 1
ATOM 4203 C CA . LEU B 1 181 ? -14.242 29.453 22.5 1 98.44 181 LEU B CA 1
ATOM 4204 C C . LEU B 1 181 ? -15.289 28.828 23.406 1 98.44 181 LEU B C 1
ATOM 4206 O O . LEU B 1 181 ? -15.164 27.672 23.797 1 98.44 181 LEU B O 1
ATOM 4210 N N . GLU B 1 182 ? -16.359 29.562 23.719 1 98.56 182 GLU B N 1
ATOM 4211 C CA . GLU B 1 182 ? -17.422 29.094 24.578 1 98.56 182 GLU B CA 1
ATOM 4212 C C . GLU B 1 182 ? -18.156 27.906 23.953 1 98.56 182 GLU B C 1
ATOM 4214 O O . GLU B 1 182 ? -18.469 26.922 24.641 1 98.56 182 GLU B O 1
ATOM 4219 N N . GLU B 1 183 ? -18.453 27.969 22.688 1 98.56 183 GLU B N 1
ATOM 4220 C CA . GLU B 1 183 ? -19.125 26.875 21.984 1 98.56 183 GLU B CA 1
ATOM 4221 C C . GLU B 1 183 ? -18.297 25.594 22.047 1 98.56 183 GLU B C 1
ATOM 4223 O O . GLU B 1 183 ? -18.859 24.5 22.234 1 98.56 183 GLU B O 1
ATOM 4228 N N . VAL B 1 184 ? -16.969 25.734 21.859 1 98.75 184 VAL B N 1
ATOM 4229 C CA . VAL B 1 184 ? -16.078 24.562 21.906 1 98.75 184 VAL B CA 1
ATOM 4230 C C . VAL B 1 184 ? -16.125 23.938 23.297 1 98.75 184 VAL B C 1
ATOM 4232 O O . VAL B 1 184 ? -16.328 22.734 23.438 1 98.75 184 VAL B O 1
ATOM 4235 N N . LEU B 1 185 ? -16 24.781 24.312 1 98.56 185 LEU B N 1
ATOM 4236 C CA . LEU B 1 185 ? -15.883 24.297 25.688 1 98.56 185 LEU B CA 1
ATOM 4237 C C . LEU B 1 185 ? -17.203 23.703 26.172 1 98.56 185 LEU B C 1
ATOM 4239 O O . LEU B 1 185 ? -17.219 22.812 27.016 1 98.56 185 LEU B O 1
ATOM 4243 N N . LYS B 1 186 ? -18.344 24.141 25.609 1 98.19 186 LYS B N 1
ATOM 4244 C CA . LYS B 1 186 ? -19.656 23.703 26.062 1 98.19 186 LYS B CA 1
ATOM 4245 C C . LYS B 1 186 ? -20.172 22.531 25.234 1 98.19 186 LYS B C 1
ATOM 4247 O O . LYS B 1 186 ? -21.172 21.891 25.594 1 98.19 186 LYS B O 1
ATOM 4252 N N . SER B 1 187 ? -19.453 22.281 24.141 1 98.19 187 SER B N 1
ATOM 4253 C CA . SER B 1 187 ? -19.891 21.141 23.328 1 98.19 187 SER B CA 1
ATOM 4254 C C . SER B 1 187 ? -19.703 19.828 24.062 1 98.19 187 SER B C 1
ATOM 4256 O O . SER B 1 187 ? -19.031 19.781 25.094 1 98.19 187 SER B O 1
ATOM 4258 N N . PRO B 1 188 ? -20.359 18.703 23.625 1 98.19 188 PRO B N 1
ATOM 4259 C CA . PRO B 1 188 ? -20.297 17.422 24.344 1 98.19 188 PRO B CA 1
ATOM 4260 C C . PRO B 1 188 ? -18.875 16.906 24.516 1 98.19 188 PRO B C 1
ATOM 4262 O O . PRO B 1 188 ? -18.062 17 23.578 1 98.19 188 PRO B O 1
ATOM 4265 N N . VAL B 1 189 ? -18.578 16.312 25.672 1 98.19 189 VAL B N 1
ATOM 4266 C CA . VAL B 1 189 ? -17.281 15.688 25.938 1 98.19 189 VAL B CA 1
ATOM 4267 C C . VAL B 1 189 ? -17.156 14.383 25.156 1 98.19 189 VAL B C 1
ATOM 4269 O O . VAL B 1 189 ? -18.031 13.523 25.234 1 98.19 189 VAL B O 1
ATOM 4272 N N . ILE B 1 190 ? -16.172 14.227 24.359 1 97.12 190 ILE B N 1
ATOM 4273 C CA . ILE B 1 190 ? -15.898 13 23.609 1 97.12 190 ILE B CA 1
ATOM 4274 C C . ILE B 1 190 ? -14.891 12.141 24.359 1 97.12 190 ILE B C 1
ATOM 4276 O O . ILE B 1 190 ? -15.086 10.938 24.516 1 97.12 190 ILE B O 1
ATOM 4280 N N . ALA B 1 191 ? -13.891 12.68 24.75 1 97.12 191 ALA B N 1
ATOM 4281 C CA . ALA B 1 191 ? -12.844 12.07 25.562 1 97.12 191 ALA B CA 1
ATOM 4282 C C . ALA B 1 191 ? -12.25 13.086 26.531 1 97.12 191 ALA B C 1
ATOM 4284 O O . ALA B 1 191 ? -11.461 13.945 26.141 1 97.12 191 ALA B O 1
ATOM 4285 N N . ASP B 1 192 ? -12.539 12.961 27.734 1 97.5 192 ASP B N 1
ATOM 4286 C CA . ASP B 1 192 ? -12.18 13.953 28.734 1 97.5 192 ASP B CA 1
ATOM 4287 C C . ASP B 1 192 ? -10.688 14.281 28.672 1 97.5 192 ASP B C 1
ATOM 4289 O O . ASP B 1 192 ? -9.844 13.375 28.703 1 97.5 192 ASP B O 1
ATOM 4293 N N . PRO B 1 193 ? -10.391 15.57 28.547 1 98.12 193 PRO B N 1
ATOM 4294 C CA . PRO B 1 193 ? -11.219 16.766 28.688 1 98.12 193 PRO B CA 1
ATOM 4295 C C . PRO B 1 193 ? -11.672 17.328 27.328 1 98.12 193 PRO B C 1
ATOM 4297 O O . PRO B 1 193 ? -12.281 18.391 27.281 1 98.12 193 PRO B O 1
ATOM 4300 N N . LEU B 1 194 ? -11.422 16.672 26.266 1 98.69 194 LEU B N 1
ATOM 4301 C CA . LEU B 1 194 ? -11.648 17.203 24.938 1 98.69 194 LEU B CA 1
ATOM 4302 C C . LEU B 1 194 ? -13.102 17.016 24.516 1 98.69 194 LEU B C 1
ATOM 4304 O O . LEU B 1 194 ? -13.719 15.992 24.828 1 98.69 194 LEU B O 1
ATOM 4308 N N . THR B 1 195 ? -13.586 18.016 23.828 1 98.69 195 THR B N 1
ATOM 4309 C CA . THR B 1 195 ? -14.992 18.031 23.438 1 98.69 195 THR B CA 1
ATOM 4310 C C . THR B 1 195 ? -15.133 17.859 21.922 1 98.69 195 THR B C 1
ATOM 4312 O O . THR B 1 195 ? -14.133 17.703 21.219 1 98.69 195 THR B O 1
ATOM 4315 N N . LEU B 1 196 ? -16.328 17.875 21.453 1 98.12 196 LEU B N 1
ATOM 4316 C CA . LEU B 1 196 ? -16.75 17.484 20.109 1 98.12 196 LEU B CA 1
ATOM 4317 C C . LEU B 1 196 ? -15.953 18.25 19.047 1 98.12 196 LEU B C 1
ATOM 4319 O O . LEU B 1 196 ? -15.375 17.656 18.141 1 98.12 196 LEU B O 1
ATOM 4323 N N . TYR B 1 197 ? -15.812 19.578 19.172 1 98.38 197 TYR B N 1
ATOM 4324 C CA . TYR B 1 197 ? -15.203 20.422 18.141 1 98.38 197 TYR B CA 1
ATOM 4325 C C . TYR B 1 197 ? -13.688 20.281 18.156 1 98.38 197 TYR B C 1
ATOM 4327 O O . TYR B 1 197 ? -13 20.844 17.297 1 98.38 197 TYR B O 1
ATOM 4335 N N . GLU B 1 198 ? -13.18 19.453 19.109 1 98.69 198 GLU B N 1
ATOM 4336 C CA . GLU B 1 198 ? -11.742 19.281 19.25 1 98.69 198 GLU B CA 1
ATOM 4337 C C . GLU B 1 198 ? -11.266 17.969 18.641 1 98.69 198 GLU B C 1
ATOM 4339 O O . GLU B 1 198 ? -10.102 17.594 18.781 1 98.69 198 GLU B O 1
ATOM 4344 N N . PHE B 1 199 ? -12.188 17.312 17.969 1 98.31 199 PHE B N 1
ATOM 4345 C CA . PHE B 1 199 ? -11.891 16.094 17.203 1 98.31 199 PHE B CA 1
ATOM 4346 C C . PHE B 1 199 ? -12.297 16.266 15.75 1 98.31 199 PHE B C 1
ATOM 4348 O O . PHE B 1 199 ? -13.117 17.125 15.422 1 98.31 199 PHE B O 1
ATOM 4355 N N . THR B 1 200 ? -11.633 15.477 14.883 1 97.62 200 THR B N 1
ATOM 4356 C CA . THR B 1 200 ? -12 15.461 13.477 1 97.62 200 THR B CA 1
ATOM 4357 C C . THR B 1 200 ? -13.367 14.82 13.281 1 97.62 200 THR B C 1
ATOM 4359 O O . THR B 1 200 ? -13.766 13.938 14.047 1 97.62 200 THR B O 1
ATOM 4362 N N . PRO B 1 201 ? -14.133 15.242 12.305 1 97.06 201 PRO B N 1
ATOM 4363 C CA . PRO B 1 201 ? -15.375 14.555 11.938 1 97.06 201 PRO B CA 1
ATOM 4364 C C . PRO B 1 201 ? -15.125 13.289 11.125 1 97.06 201 PRO B C 1
ATOM 4366 O O . PRO B 1 201 ? -14.016 13.078 10.617 1 97.06 201 PRO B O 1
ATOM 4369 N N . ILE B 1 202 ? -16.094 12.398 11.07 1 97.62 202 ILE B N 1
ATOM 4370 C CA . ILE B 1 202 ? -16.109 11.336 10.078 1 97.62 202 ILE B CA 1
ATOM 4371 C C . ILE B 1 202 ? -16.328 11.938 8.688 1 97.62 202 ILE B C 1
ATOM 4373 O O . ILE B 1 202 ? -17.375 12.516 8.414 1 97.62 202 ILE B O 1
ATOM 4377 N N . SER B 1 203 ? -15.312 11.789 7.84 1 98.62 203 SER B N 1
ATOM 4378 C CA . SER B 1 203 ? -15.344 12.523 6.582 1 98.62 203 SER B CA 1
ATOM 4379 C C . SER B 1 203 ? -15.18 11.586 5.391 1 98.62 203 SER B C 1
ATOM 4381 O O . SER B 1 203 ? -14.469 10.586 5.473 1 98.62 203 SER B O 1
ATOM 4383 N N . ASP B 1 204 ? -15.883 11.93 4.324 1 98.88 204 ASP B N 1
ATOM 4384 C CA . ASP B 1 204 ? -15.68 11.383 2.982 1 98.88 204 ASP B CA 1
ATOM 4385 C C . ASP B 1 204 ? -14.938 12.383 2.096 1 98.88 204 ASP B C 1
ATOM 4387 O O . ASP B 1 204 ? -15.141 13.594 2.211 1 98.88 204 ASP B O 1
ATOM 4391 N N . GLY B 1 205 ? -14.07 11.836 1.243 1 98.94 205 GLY B N 1
ATOM 4392 C CA . GLY B 1 205 ? -13.43 12.75 0.306 1 98.94 205 GLY B CA 1
ATOM 4393 C C . GLY B 1 205 ? -12.281 12.109 -0.452 1 98.94 205 GLY B C 1
ATOM 4394 O O . GLY B 1 205 ? -11.922 10.961 -0.19 1 98.94 205 GLY B O 1
ATOM 4395 N N . ALA B 1 206 ? -11.82 12.805 -1.42 1 98.94 206 ALA B N 1
ATOM 4396 C CA . ALA B 1 206 ? -10.68 12.406 -2.24 1 98.94 206 ALA B CA 1
ATOM 4397 C C . ALA B 1 206 ? -9.836 13.609 -2.637 1 98.94 206 ALA B C 1
ATOM 4399 O O . ALA B 1 206 ? -10.328 14.742 -2.635 1 98.94 206 ALA B O 1
ATOM 4400 N N . CYS B 1 207 ? -8.641 13.383 -2.83 1 99 207 CYS B N 1
ATOM 4401 C CA . CYS B 1 207 ? -7.684 14.359 -3.33 1 99 207 CYS B CA 1
ATOM 4402 C C . CYS B 1 207 ? -6.66 13.703 -4.246 1 99 207 CYS B C 1
ATOM 4404 O O . CYS B 1 207 ? -6.227 12.578 -3.99 1 99 207 CYS B O 1
ATOM 4406 N N . ALA B 1 208 ? -6.352 14.312 -5.371 1 98.94 208 ALA B N 1
ATOM 4407 C CA . ALA B 1 208 ? -5.387 13.766 -6.32 1 98.94 208 ALA B CA 1
ATOM 4408 C C . ALA B 1 208 ? -4.273 14.773 -6.609 1 98.94 208 ALA B C 1
ATOM 4410 O O . ALA B 1 208 ? -4.516 15.984 -6.645 1 98.94 208 ALA B O 1
ATOM 4411 N N . LEU B 1 209 ? -3.066 14.32 -6.754 1 98.94 209 LEU B N 1
ATOM 4412 C CA . LEU B 1 209 ? -1.905 15.109 -7.156 1 98.94 209 LEU B CA 1
ATOM 4413 C C . LEU B 1 209 ? -1.176 14.445 -8.32 1 98.94 209 LEU B C 1
ATOM 4415 O O . LEU B 1 209 ? -1.022 13.219 -8.344 1 98.94 209 LEU B O 1
ATOM 4419 N N . LEU B 1 210 ? -0.821 15.219 -9.312 1 98.94 210 LEU B N 1
ATOM 4420 C CA . LEU B 1 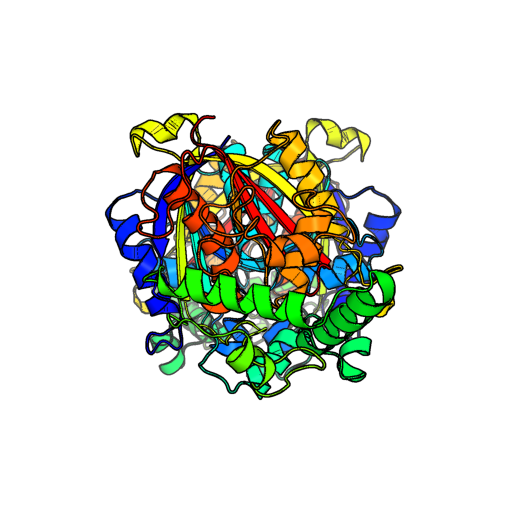210 ? 0.069 14.75 -10.367 1 98.94 210 LEU B CA 1
ATOM 4421 C C . LEU B 1 210 ? 1.517 15.117 -10.062 1 98.94 210 LEU B C 1
ATOM 4423 O O . LEU B 1 210 ? 1.842 16.297 -9.898 1 98.94 210 LEU B O 1
ATOM 4427 N N . MET B 1 211 ? 2.383 14.109 -9.938 1 98.94 211 MET B N 1
ATOM 4428 C CA . MET B 1 211 ? 3.801 14.289 -9.633 1 98.94 211 MET B CA 1
ATOM 4429 C C . MET B 1 211 ? 4.668 13.875 -10.82 1 98.94 211 MET B C 1
ATOM 4431 O O . MET B 1 211 ? 4.375 12.891 -11.492 1 98.94 211 MET B O 1
ATOM 4435 N N . VAL B 1 212 ? 5.715 14.633 -11.078 1 98.75 212 VAL B N 1
ATOM 4436 C CA . VAL B 1 212 ? 6.633 14.359 -12.18 1 98.75 212 VAL B CA 1
ATOM 4437 C C . VAL B 1 212 ? 8.07 14.578 -11.719 1 98.75 212 VAL B C 1
ATOM 4439 O O . VAL B 1 212 ? 8.305 15.062 -10.609 1 98.75 212 VAL B O 1
ATOM 4442 N N . ARG B 1 213 ? 9.062 14.133 -12.531 1 96.94 213 ARG B N 1
ATOM 4443 C CA . ARG B 1 213 ? 10.461 14.438 -12.258 1 96.94 213 ARG B CA 1
ATOM 4444 C C . ARG B 1 213 ? 10.742 15.93 -12.406 1 96.94 213 ARG B C 1
ATOM 4446 O O . ARG B 1 213 ? 10.211 16.578 -13.312 1 96.94 213 ARG B O 1
ATOM 4453 N N . SER B 1 214 ? 11.523 16.469 -11.523 1 93.94 214 SER B N 1
ATOM 4454 C CA . SER B 1 214 ? 11.773 17.906 -11.484 1 93.94 214 SER B CA 1
ATOM 4455 C C . SER B 1 214 ? 12.273 18.422 -12.828 1 93.94 214 SER B C 1
ATOM 4457 O O . SER B 1 214 ? 11.945 19.531 -13.234 1 93.94 214 SER B O 1
ATOM 4459 N N . GLU B 1 215 ? 13.047 17.641 -13.508 1 93.88 215 GLU B N 1
ATOM 4460 C CA . GLU B 1 215 ? 13.648 18.062 -14.773 1 93.88 215 GLU B CA 1
ATOM 4461 C C . GLU B 1 215 ? 12.586 18.281 -15.844 1 93.88 215 GLU B C 1
ATOM 4463 O O . GLU B 1 215 ? 12.797 19.031 -16.797 1 93.88 215 GLU B O 1
ATOM 4468 N N . ASP B 1 216 ? 11.406 17.672 -15.664 1 94.5 216 ASP B N 1
ATOM 4469 C CA . ASP B 1 216 ? 10.344 17.766 -16.656 1 94.5 216 ASP B CA 1
ATOM 4470 C C . ASP B 1 216 ? 9.242 18.719 -16.203 1 94.5 216 ASP B C 1
ATOM 4472 O O . ASP B 1 216 ? 8.336 19.031 -16.969 1 94.5 216 ASP B O 1
ATOM 4476 N N . SER B 1 217 ? 9.336 19.219 -15.055 1 96.81 217 SER B N 1
ATOM 4477 C CA . SER B 1 217 ? 8.211 19.844 -14.375 1 96.81 217 SER B CA 1
ATOM 4478 C C . SER B 1 217 ? 7.75 21.109 -15.109 1 96.81 217 SER B C 1
ATOM 4480 O O . SER B 1 217 ? 6.547 21.375 -15.211 1 96.81 217 SER B O 1
ATOM 4482 N N . TYR B 1 218 ? 8.633 21.906 -15.695 1 96.38 218 TYR B N 1
ATOM 4483 C CA . TYR B 1 218 ? 8.281 23.188 -16.328 1 96.38 218 TYR B CA 1
ATOM 4484 C C . TYR B 1 218 ? 7.578 22.953 -17.656 1 96.38 218 TYR B C 1
ATOM 4486 O O . TYR B 1 218 ? 6.961 23.875 -18.203 1 96.38 218 TYR B O 1
ATOM 4494 N N . SER B 1 219 ? 7.672 21.75 -18.203 1 97.12 219 SER B N 1
ATOM 4495 C CA . SER B 1 219 ? 6.914 21.422 -19.406 1 97.12 219 SER B CA 1
ATOM 4496 C C . SER B 1 219 ? 5.43 21.25 -19.094 1 97.12 219 SER B C 1
ATOM 4498 O O . SER B 1 219 ? 4.59 21.312 -20 1 97.12 219 SER B O 1
ATOM 4500 N N . PHE B 1 220 ? 5.102 21.109 -17.828 1 97.25 220 PHE B N 1
ATOM 4501 C CA . PHE B 1 220 ? 3.719 20.891 -17.406 1 97.25 220 PHE B CA 1
ATOM 4502 C C . PHE B 1 220 ? 3.086 22.188 -16.922 1 97.25 220 PHE B C 1
ATOM 4504 O O . PHE B 1 220 ? 1.888 22.406 -17.094 1 97.25 220 PHE B O 1
ATOM 4511 N N . THR B 1 221 ? 3.844 22.969 -16.25 1 97.5 221 THR B N 1
ATOM 4512 C CA . THR B 1 221 ? 3.348 24.203 -15.641 1 97.5 221 THR B CA 1
ATOM 4513 C C . THR B 1 221 ? 4.488 25.188 -15.406 1 97.5 221 THR B C 1
ATOM 4515 O O . THR B 1 221 ? 5.648 24.781 -15.297 1 97.5 221 THR B O 1
ATOM 4518 N N . LYS B 1 222 ? 4.121 26.5 -15.266 1 96.88 222 LYS B N 1
ATOM 4519 C CA . LYS B 1 222 ? 5.105 27.531 -14.977 1 96.88 222 LYS B CA 1
ATOM 4520 C C . LYS B 1 222 ? 5.379 27.641 -13.484 1 96.88 222 LYS B C 1
ATOM 4522 O O . LYS B 1 222 ? 6.363 28.25 -13.062 1 96.88 222 LYS B O 1
ATOM 4527 N N . LYS B 1 223 ? 4.562 26.906 -12.711 1 97.56 223 LYS B N 1
ATOM 4528 C CA . LYS B 1 223 ? 4.695 27.047 -11.266 1 97.56 223 LYS B CA 1
ATOM 4529 C C . LYS B 1 223 ? 4.707 25.688 -10.586 1 97.56 223 LYS B C 1
ATOM 4531 O O . LYS B 1 223 ? 3.881 25.406 -9.711 1 97.56 223 LYS B O 1
ATOM 4536 N N . PRO B 1 224 ? 5.652 24.875 -10.906 1 98.56 224 PRO B N 1
ATOM 4537 C CA . PRO B 1 224 ? 5.746 23.625 -10.172 1 98.56 224 PRO B CA 1
ATOM 4538 C C . PRO B 1 224 ? 6.066 23.828 -8.695 1 98.56 224 PRO B C 1
ATOM 4540 O O . PRO B 1 224 ? 6.691 24.828 -8.328 1 98.56 224 PRO B O 1
ATOM 4543 N N . VAL B 1 225 ? 5.57 22.953 -7.867 1 98.81 225 VAL B N 1
ATOM 4544 C CA . VAL B 1 225 ? 5.945 22.922 -6.457 1 98.81 225 VAL B CA 1
ATOM 4545 C C . VAL B 1 225 ? 6.828 21.703 -6.18 1 98.81 225 VAL B C 1
ATOM 4547 O O . VAL B 1 225 ? 6.426 20.562 -6.438 1 98.81 225 VAL B O 1
ATOM 4550 N N . PHE B 1 226 ? 7.961 21.984 -5.613 1 98.69 226 PHE B N 1
ATOM 4551 C CA . PHE B 1 226 ? 8.984 20.953 -5.48 1 98.69 226 PHE B CA 1
ATOM 4552 C C . PHE B 1 226 ? 8.922 20.297 -4.105 1 98.69 226 PHE B C 1
ATOM 4554 O O . PHE B 1 226 ? 8.672 20.969 -3.105 1 98.69 226 PHE B O 1
ATOM 4561 N N . ILE B 1 227 ? 9.031 18.984 -4.082 1 98.62 227 ILE B N 1
ATOM 4562 C CA . ILE B 1 227 ? 9.297 18.281 -2.832 1 98.62 227 ILE B CA 1
ATOM 4563 C C . ILE B 1 227 ? 10.789 18.328 -2.52 1 98.62 227 ILE B C 1
ATOM 4565 O O . ILE B 1 227 ? 11.57 17.516 -3.041 1 98.62 227 ILE B O 1
ATOM 4569 N N . LYS B 1 228 ? 11.133 19.141 -1.539 1 97.69 228 LYS B N 1
ATOM 4570 C CA . LYS B 1 228 ? 12.539 19.422 -1.23 1 97.69 228 LYS B CA 1
ATOM 4571 C C . LYS B 1 228 ? 13.117 18.328 -0.332 1 97.69 228 LYS B C 1
ATOM 4573 O O . LYS B 1 228 ? 14.32 18.062 -0.382 1 97.69 228 LYS B O 1
ATOM 4578 N N . GLY B 1 229 ? 12.281 17.812 0.414 1 97.69 229 GLY B N 1
ATOM 4579 C CA . GLY B 1 229 ? 12.695 16.766 1.339 1 97.69 229 GLY B CA 1
ATOM 4580 C C . GLY B 1 229 ? 11.531 15.93 1.85 1 97.69 229 GLY B C 1
ATOM 4581 O O . GLY B 1 229 ? 10.398 16.406 1.912 1 97.69 229 GLY B O 1
ATOM 4582 N N . ILE B 1 230 ? 11.805 14.727 2.186 1 98.31 230 ILE B N 1
ATOM 4583 C CA . ILE B 1 230 ? 10.844 13.82 2.791 1 98.31 230 ILE B CA 1
ATOM 4584 C C . ILE B 1 230 ? 11.523 12.992 3.881 1 98.31 230 ILE B C 1
ATOM 4586 O O . ILE B 1 230 ? 12.672 12.578 3.729 1 98.31 230 ILE B O 1
ATOM 4590 N N . GLY B 1 231 ? 10.906 12.898 5.027 1 98.5 231 GLY B N 1
ATOM 4591 C CA . GLY B 1 231 ? 11.336 12.039 6.117 1 98.5 231 GLY B CA 1
ATOM 4592 C C . GLY B 1 231 ? 10.242 11.109 6.617 1 98.5 231 GLY B C 1
ATOM 4593 O O . GLY B 1 231 ? 9.078 11.5 6.699 1 98.5 231 GLY B O 1
ATOM 4594 N N . THR B 1 232 ? 10.57 9.852 6.84 1 98.62 232 THR B N 1
ATOM 4595 C CA . THR B 1 232 ? 9.664 8.883 7.438 1 98.62 232 THR B CA 1
ATOM 4596 C C . THR B 1 232 ? 10.328 8.18 8.625 1 98.62 232 THR B C 1
ATOM 4598 O O . THR B 1 232 ? 11.531 7.93 8.609 1 98.62 232 THR B O 1
ATOM 4601 N N . ALA B 1 233 ? 9.547 7.992 9.641 1 98.44 233 ALA B N 1
ATOM 4602 C CA . ALA B 1 233 ? 10.023 7.312 10.844 1 98.44 233 ALA B CA 1
ATOM 4603 C C . ALA B 1 233 ? 8.875 6.609 11.57 1 98.44 233 ALA B C 1
ATOM 4605 O O . ALA B 1 233 ? 7.703 6.895 11.305 1 98.44 233 ALA B O 1
ATOM 4606 N N . SER B 1 234 ? 9.258 5.664 12.391 1 97.75 234 SER B N 1
ATOM 4607 C CA . SER B 1 234 ? 8.273 4.898 13.141 1 97.75 234 SER B CA 1
ATOM 4608 C C . SER B 1 234 ? 8.656 4.805 14.617 1 97.75 234 SER B C 1
ATOM 4610 O O . SER B 1 234 ? 9.789 5.117 14.992 1 97.75 234 SER B O 1
ATOM 4612 N N . ASP B 1 235 ? 7.707 4.477 15.367 1 96.94 235 ASP B N 1
ATOM 4613 C CA . ASP B 1 235 ? 7.82 4.137 16.781 1 96.94 235 ASP B CA 1
ATOM 4614 C C . ASP B 1 235 ? 6.887 2.988 17.156 1 96.94 235 ASP B C 1
ATOM 4616 O O . ASP B 1 235 ? 6.133 2.5 16.297 1 96.94 235 ASP B O 1
ATOM 4620 N N . THR B 1 236 ? 6.926 2.547 18.391 1 96.19 236 THR B N 1
ATOM 4621 C CA . THR B 1 236 ? 6.164 1.379 18.812 1 96.19 236 THR B CA 1
ATOM 4622 C C . THR B 1 236 ? 4.664 1.626 18.656 1 96.19 236 THR B C 1
ATOM 4624 O O . THR B 1 236 ? 4.188 2.742 18.875 1 96.19 236 THR B O 1
ATOM 4627 N N . SER B 1 237 ? 3.914 0.577 18.188 1 94.81 237 SER B N 1
ATOM 4628 C CA . SER B 1 237 ? 2.455 0.608 18.156 1 94.81 237 SER B CA 1
ATOM 4629 C C . SER B 1 237 ? 1.863 0.43 19.547 1 94.81 237 SER B C 1
ATOM 4631 O O . SER B 1 237 ? 0.684 0.714 19.766 1 94.81 237 SER B O 1
ATOM 4633 N N . SER B 1 238 ? 2.641 -0.034 20.438 1 92.5 238 SER B N 1
ATOM 4634 C CA . SER B 1 238 ? 2.205 -0.18 21.828 1 92.5 238 SER B CA 1
ATOM 4635 C C . SER B 1 238 ? 2.365 1.127 22.594 1 92.5 238 SER B C 1
ATOM 4637 O O . SER B 1 238 ? 3.424 1.388 23.172 1 92.5 238 SER B O 1
ATOM 4639 N N . ILE B 1 239 ? 1.312 1.773 22.734 1 86.94 239 ILE B N 1
ATOM 4640 C CA . ILE B 1 239 ? 1.346 3.105 23.328 1 86.94 239 ILE B CA 1
ATOM 4641 C C . ILE B 1 239 ? 1.72 3.004 24.812 1 86.94 239 ILE B C 1
ATOM 4643 O O . ILE B 1 239 ? 2.447 3.854 25.328 1 86.94 239 ILE B O 1
ATOM 4647 N N . SER B 1 240 ? 1.255 1.96 25.453 1 85.19 240 SER B N 1
ATOM 4648 C CA . SER B 1 240 ? 1.52 1.752 26.875 1 85.19 240 SER B CA 1
ATOM 4649 C C . SER B 1 240 ? 3.002 1.505 27.125 1 85.19 240 SER B C 1
ATOM 4651 O O . SER B 1 240 ? 3.471 1.632 28.25 1 85.19 240 SER B O 1
ATOM 4653 N N . GLU B 1 241 ? 3.715 1.166 26.062 1 85.88 241 GLU B N 1
ATOM 4654 C CA . GLU B 1 241 ? 5.129 0.847 26.219 1 85.88 241 GLU B CA 1
ATOM 4655 C C . GLU B 1 241 ? 6.004 2.076 25.984 1 85.88 241 GLU B C 1
ATOM 4657 O O . GLU B 1 241 ? 7.215 2.037 26.219 1 85.88 241 GLU B O 1
ATOM 4662 N N . ARG B 1 242 ? 5.32 3.154 25.625 1 89.19 242 ARG B N 1
ATOM 4663 C CA . ARG B 1 242 ? 6.09 4.375 25.406 1 89.19 242 ARG B CA 1
ATOM 4664 C C . ARG B 1 242 ? 6.57 4.965 26.719 1 89.19 242 ARG B C 1
ATOM 4666 O O . ARG B 1 242 ? 5.852 4.926 27.719 1 89.19 242 ARG B O 1
ATOM 4673 N N . GLU B 1 243 ? 7.781 5.422 26.734 1 84.81 243 GLU B N 1
ATOM 4674 C CA . GLU B 1 243 ? 8.359 6.023 27.938 1 84.81 243 GLU B CA 1
ATOM 4675 C C . GLU B 1 243 ? 7.605 7.297 28.328 1 84.81 243 GLU B C 1
ATOM 4677 O O . GLU B 1 243 ? 7.469 7.598 29.516 1 84.81 243 GLU B O 1
ATOM 4682 N N . ASN B 1 244 ? 7.254 8.039 27.391 1 91 244 ASN B N 1
ATOM 4683 C CA . ASN B 1 244 ? 6.59 9.336 27.531 1 91 244 ASN B CA 1
ATOM 4684 C C . ASN B 1 244 ? 5.492 9.516 26.484 1 91 244 ASN B C 1
ATOM 4686 O O . ASN B 1 244 ? 5.781 9.664 25.297 1 91 244 ASN B O 1
ATOM 4690 N N . ILE B 1 245 ? 4.262 9.555 26.984 1 90.62 245 ILE B N 1
ATOM 4691 C CA . ILE B 1 245 ? 3.119 9.648 26.078 1 90.62 245 ILE B CA 1
ATOM 4692 C C . ILE B 1 245 ? 3.15 10.984 25.344 1 90.62 245 ILE B C 1
ATOM 4694 O O . ILE B 1 245 ? 2.557 11.133 24.281 1 90.62 245 ILE B O 1
ATOM 4698 N N . LEU B 1 246 ? 3.859 11.961 25.922 1 93.38 246 LEU B N 1
ATOM 4699 C CA . LEU B 1 246 ? 3.914 13.289 25.328 1 93.38 246 LEU B CA 1
ATOM 4700 C C . LEU B 1 246 ? 4.949 13.344 24.203 1 93.38 246 LEU B C 1
ATOM 4702 O O . LEU B 1 246 ? 5.004 14.32 23.453 1 93.38 246 LEU B O 1
ATOM 4706 N N . SER B 1 247 ? 5.691 12.266 24.109 1 93.44 247 SER B N 1
ATOM 4707 C CA . SER B 1 247 ? 6.707 12.203 23.062 1 93.44 247 SER B CA 1
ATOM 4708 C C . SER B 1 247 ? 6.199 11.461 21.828 1 93.44 247 SER B C 1
ATOM 4710 O O . SER B 1 247 ? 5.758 10.312 21.938 1 93.44 247 SER B O 1
ATOM 4712 N N . LEU B 1 248 ? 6.207 12.148 20.734 1 96.62 248 LEU B N 1
ATOM 4713 C CA . LEU B 1 248 ? 5.961 11.523 19.438 1 96.62 248 LEU B CA 1
ATOM 4714 C C . LEU B 1 248 ? 7.258 11.391 18.641 1 96.62 248 LEU B C 1
ATOM 4716 O O . LEU B 1 248 ? 7.508 12.172 17.719 1 96.62 248 LEU B O 1
ATOM 4720 N N . ASN B 1 249 ? 8.008 10.328 18.938 1 97.12 249 ASN B N 1
ATOM 4721 C CA . ASN B 1 249 ? 9.352 10.156 18.391 1 97.12 249 ASN B CA 1
ATOM 4722 C C . ASN B 1 249 ? 9.328 10.016 16.859 1 97.12 249 ASN B C 1
ATOM 4724 O O . ASN B 1 249 ? 10.242 10.484 16.188 1 97.12 249 ASN B O 1
ATOM 4728 N N . SER B 1 250 ? 8.336 9.305 16.359 1 98.12 250 SER B N 1
ATOM 4729 C CA . SER B 1 250 ? 8.242 9.156 14.906 1 98.12 250 SER B CA 1
ATOM 4730 C C . SER B 1 250 ? 8.117 10.508 14.219 1 98.12 250 SER B C 1
ATOM 4732 O O . SER B 1 250 ? 8.742 10.742 13.18 1 98.12 250 SER B O 1
ATOM 4734 N N . VAL B 1 251 ? 7.328 11.422 14.805 1 98.62 251 VAL B N 1
ATOM 4735 C CA . VAL B 1 251 ? 7.117 12.758 14.258 1 98.62 251 VAL B CA 1
ATOM 4736 C C . VAL B 1 251 ? 8.422 13.555 14.312 1 98.62 251 VAL B C 1
ATOM 4738 O O . VAL B 1 251 ? 8.836 14.148 13.312 1 98.62 251 VAL B O 1
ATOM 4741 N N . ARG B 1 252 ? 9.07 13.555 15.453 1 98.31 252 ARG B N 1
ATOM 4742 C CA . ARG B 1 252 ? 10.336 14.266 15.633 1 98.31 252 ARG B CA 1
ATOM 4743 C C . ARG B 1 252 ? 11.383 13.781 14.633 1 98.31 252 ARG B C 1
ATOM 4745 O O . ARG B 1 252 ? 11.992 14.586 13.93 1 98.31 252 ARG B O 1
ATOM 4752 N N . ASN B 1 253 ? 11.547 12.484 14.602 1 98.5 253 ASN B N 1
ATOM 4753 C CA . ASN B 1 253 ? 12.602 11.906 13.766 1 98.5 253 ASN B CA 1
ATOM 4754 C C . ASN B 1 253 ? 12.312 12.109 12.281 1 98.5 253 ASN B C 1
ATOM 4756 O O . ASN B 1 253 ? 13.227 12.398 11.5 1 98.5 253 ASN B O 1
ATOM 4760 N N . ALA B 1 254 ? 11.062 11.93 11.852 1 98.75 254 ALA B N 1
ATOM 4761 C CA . ALA B 1 254 ? 10.695 12.203 10.469 1 98.75 254 ALA B CA 1
ATOM 4762 C C . ALA B 1 254 ? 10.984 13.664 10.109 1 98.75 254 ALA B C 1
ATOM 4764 O O . ALA B 1 254 ? 11.461 13.953 9.008 1 98.75 254 ALA B O 1
ATOM 4765 N N . GLY B 1 255 ? 10.648 14.57 11.031 1 98.75 255 GLY B N 1
ATOM 4766 C CA . GLY B 1 255 ? 10.914 15.984 10.812 1 98.75 255 GLY B CA 1
ATOM 4767 C C . GLY B 1 255 ? 12.383 16.297 10.633 1 98.75 255 GLY B C 1
ATOM 4768 O O . GLY B 1 255 ? 12.758 17.062 9.742 1 98.75 255 GLY B O 1
ATOM 4769 N N . VAL B 1 256 ? 13.211 15.688 11.453 1 98.5 256 VAL B N 1
ATOM 4770 C CA . VAL B 1 256 ? 14.656 15.891 11.375 1 98.5 256 VAL B CA 1
ATOM 4771 C C . VAL B 1 256 ? 15.164 15.414 10.016 1 98.5 256 VAL B C 1
ATOM 4773 O O . VAL B 1 256 ? 15.938 16.125 9.352 1 98.5 256 VAL B O 1
ATOM 4776 N N . ILE B 1 257 ? 14.719 14.281 9.57 1 98.31 257 ILE B N 1
ATOM 4777 C CA . ILE B 1 257 ? 15.156 13.719 8.305 1 98.31 257 ILE B CA 1
ATOM 4778 C C . ILE B 1 257 ? 14.703 14.625 7.156 1 98.31 257 ILE B C 1
ATOM 4780 O O . ILE B 1 257 ? 15.484 14.922 6.25 1 98.31 257 ILE B O 1
ATOM 4784 N N . ALA B 1 258 ? 13.438 15.039 7.18 1 98.5 258 ALA B N 1
ATOM 4785 C CA . ALA B 1 258 ? 12.891 15.867 6.109 1 98.5 258 ALA B CA 1
ATOM 4786 C C . ALA B 1 258 ? 13.648 17.188 5.988 1 98.5 258 ALA B C 1
ATOM 4788 O O . ALA B 1 258 ? 14.008 17.609 4.887 1 98.5 258 ALA B O 1
ATOM 4789 N N . LYS B 1 259 ? 13.898 17.859 7.105 1 98.44 259 LYS B N 1
ATOM 4790 C CA . LYS B 1 259 ? 14.586 19.141 7.109 1 98.44 259 LYS B CA 1
ATOM 4791 C C . LYS B 1 259 ? 16.031 19 6.641 1 98.44 259 LYS B C 1
ATOM 4793 O O . LYS B 1 259 ? 16.547 19.828 5.898 1 98.44 259 LYS B O 1
ATOM 4798 N N . LYS B 1 260 ? 16.656 17.938 7.07 1 97.88 260 LYS B N 1
ATOM 4799 C CA . LYS B 1 260 ? 18.031 17.688 6.66 1 97.88 260 LYS B CA 1
ATOM 4800 C C . LYS B 1 260 ? 18.125 17.453 5.152 1 97.88 260 LYS B C 1
ATOM 4802 O O . LYS B 1 260 ? 19 18 4.484 1 97.88 260 LYS B O 1
ATOM 4807 N N . THR B 1 261 ? 17.203 16.641 4.641 1 96.44 261 THR B N 1
ATOM 4808 C CA . THR B 1 261 ? 17.234 16.312 3.223 1 96.44 261 THR B CA 1
ATOM 4809 C C . THR B 1 261 ? 16.859 17.531 2.375 1 96.44 261 THR B C 1
ATOM 4811 O O . THR B 1 261 ? 17.375 17.703 1.272 1 96.44 261 THR B O 1
ATOM 4814 N N . ALA B 1 262 ? 15.961 18.328 2.898 1 97.25 262 ALA B N 1
ATOM 4815 C CA . ALA B 1 262 ? 15.523 19.531 2.189 1 97.25 262 ALA B CA 1
ATOM 4816 C C . ALA B 1 262 ? 16.547 20.656 2.334 1 97.25 262 ALA B C 1
ATOM 4818 O O . ALA B 1 262 ? 16.516 21.625 1.575 1 97.25 262 ALA B O 1
ATOM 4819 N N . LYS B 1 263 ? 17.469 20.641 3.303 1 96.31 263 LYS B N 1
ATOM 4820 C CA . LYS B 1 263 ? 18.375 21.734 3.68 1 96.31 263 LYS B CA 1
ATOM 4821 C C . LYS B 1 263 ? 17.594 23 4.02 1 96.31 263 LYS B C 1
ATOM 4823 O O . LYS B 1 263 ? 17.906 24.078 3.527 1 96.31 263 LYS B O 1
ATOM 4828 N N . VAL B 1 264 ? 16.484 22.75 4.793 1 95.75 264 VAL B N 1
ATOM 4829 C CA . VAL B 1 264 ? 15.602 23.828 5.238 1 95.75 264 VAL B CA 1
ATOM 4830 C C . VAL B 1 264 ? 15.453 23.781 6.754 1 95.75 264 VAL B C 1
ATOM 4832 O O . VAL B 1 264 ? 15.133 22.734 7.324 1 95.75 264 VAL B O 1
ATOM 4835 N N . GLU B 1 265 ? 15.711 24.875 7.398 1 93 265 GLU B N 1
ATOM 4836 C CA . GLU B 1 265 ? 15.625 24.922 8.852 1 93 265 GLU B CA 1
ATOM 4837 C C . GLU B 1 265 ? 14.266 25.453 9.312 1 93 265 GLU B C 1
ATOM 4839 O O . GLU B 1 265 ? 13.719 24.984 10.312 1 93 265 GLU B O 1
ATOM 4844 N N . LYS B 1 266 ? 13.812 26.438 8.57 1 95.69 266 LYS B N 1
ATOM 4845 C CA . LYS B 1 266 ? 12.539 27.062 8.906 1 95.69 266 LYS B CA 1
ATOM 4846 C C . LYS B 1 266 ? 11.562 27 7.734 1 95.69 266 LYS B C 1
ATOM 4848 O O . LYS B 1 266 ? 11.977 27.016 6.574 1 95.69 266 LYS B O 1
ATOM 4853 N N . VAL B 1 267 ? 10.305 26.844 8.117 1 98.31 267 VAL B N 1
ATOM 4854 C CA . VAL B 1 267 ? 9.25 26.844 7.105 1 98.31 267 VAL B CA 1
ATOM 4855 C C . VAL B 1 267 ? 8.289 28 7.355 1 98.31 267 VAL B C 1
ATOM 4857 O O . VAL B 1 267 ? 8.266 28.578 8.445 1 98.31 267 VAL B O 1
ATOM 4860 N N . ASP B 1 268 ? 7.531 28.359 6.32 1 98.56 268 ASP B N 1
ATOM 4861 C CA . ASP B 1 268 ? 6.637 29.5 6.391 1 98.56 268 ASP B CA 1
ATOM 4862 C C . ASP B 1 268 ? 5.25 29.094 6.875 1 98.56 268 ASP B C 1
ATOM 4864 O O . ASP B 1 268 ? 4.484 29.938 7.359 1 98.56 268 ASP B O 1
ATOM 4868 N N . PHE B 1 269 ? 4.875 27.875 6.719 1 98.88 269 PHE B N 1
ATOM 4869 C CA . PHE B 1 269 ? 3.604 27.344 7.195 1 98.88 269 PHE B CA 1
ATOM 4870 C C . PHE B 1 269 ? 3.66 25.828 7.309 1 98.88 269 PHE B C 1
ATOM 4872 O O . PHE B 1 269 ? 4.594 25.203 6.809 1 98.88 269 PHE B O 1
ATOM 4879 N N . ALA B 1 270 ? 2.684 25.281 8.023 1 98.94 270 ALA B N 1
ATOM 4880 C CA . ALA B 1 270 ? 2.672 23.828 8.203 1 98.94 270 ALA B CA 1
ATOM 4881 C C . ALA B 1 270 ? 1.245 23.281 8.211 1 98.94 270 ALA B C 1
ATOM 4883 O O . ALA B 1 270 ? 0.329 23.938 8.719 1 98.94 270 ALA B O 1
ATOM 4884 N N . GLU B 1 271 ? 1.059 22.156 7.594 1 98.94 271 GLU B N 1
ATOM 4885 C CA . GLU B 1 271 ? -0.123 21.312 7.758 1 98.94 271 GLU B CA 1
ATOM 4886 C C . GLU B 1 271 ? 0.179 20.109 8.633 1 98.94 271 GLU B C 1
ATOM 4888 O O . GLU B 1 271 ? 0.962 19.234 8.25 1 98.94 271 GLU B O 1
ATOM 4893 N N . LEU B 1 272 ? -0.441 20.109 9.758 1 98.94 272 LEU B N 1
ATOM 4894 C CA . LEU B 1 272 ? -0.176 19.047 10.719 1 98.94 272 LEU B CA 1
ATOM 4895 C C . LEU B 1 272 ? -1.373 18.109 10.836 1 98.94 272 LEU B C 1
ATOM 4897 O O . LEU B 1 272 ? -2.434 18.375 10.266 1 98.94 272 LEU B O 1
ATOM 4901 N N . HIS B 1 273 ? -1.155 16.953 11.492 1 98.75 273 HIS B N 1
ATOM 4902 C CA . HIS B 1 273 ? -2.145 15.883 11.602 1 98.75 273 HIS B CA 1
ATOM 4903 C C . HIS B 1 273 ? -2.959 16.016 12.883 1 98.75 273 HIS B C 1
ATOM 4905 O O . HIS B 1 273 ? -2.838 15.18 13.781 1 98.75 273 HIS B O 1
ATOM 4911 N N . ASP B 1 274 ? -3.906 16.844 12.875 1 98.25 274 ASP B N 1
ATOM 4912 C CA . ASP B 1 274 ? -4.629 17.234 14.078 1 98.25 274 ASP B CA 1
ATOM 4913 C C . ASP B 1 274 ? -5.938 16.469 14.211 1 98.25 274 ASP B C 1
ATOM 4915 O O . ASP B 1 274 ? -7.004 17.047 14.406 1 98.25 274 ASP B O 1
ATOM 4919 N N . MET B 1 275 ? -5.832 15.117 14.305 1 96.62 275 MET B N 1
ATOM 4920 C CA . MET B 1 275 ? -7.039 14.336 14.562 1 96.62 275 MET B CA 1
ATOM 4921 C C . MET B 1 275 ? -7.73 14.82 15.836 1 96.62 275 MET B C 1
ATOM 4923 O O . MET B 1 275 ? -8.938 14.648 15.992 1 96.62 275 MET B O 1
ATOM 4927 N N . SER B 1 276 ? -6.988 15.328 16.781 1 98.38 276 SER B N 1
ATOM 4928 C CA . SER B 1 276 ? -7.43 16.094 17.953 1 98.38 276 SER B CA 1
ATOM 4929 C C . SER B 1 276 ? -6.586 17.344 18.141 1 98.38 276 SER B C 1
ATOM 4931 O O . SER B 1 276 ? -5.434 17.391 17.703 1 98.38 276 SER B O 1
ATOM 4933 N N . THR B 1 277 ? -7.109 18.312 18.828 1 98.56 277 THR B N 1
ATOM 4934 C CA . THR B 1 277 ? -6.477 19.625 18.922 1 98.56 277 THR B CA 1
ATOM 4935 C C . THR B 1 277 ? -5.156 19.547 19.688 1 98.56 277 THR B C 1
ATOM 4937 O O . THR B 1 277 ? -4.195 20.234 19.344 1 98.56 277 THR B O 1
ATOM 4940 N N . VAL B 1 278 ? -5.078 18.672 20.688 1 98.38 278 VAL B N 1
ATOM 4941 C CA . VAL B 1 278 ? -3.863 18.547 21.484 1 98.38 278 VAL B CA 1
ATOM 4942 C C . VAL B 1 278 ? -2.707 18.094 20.594 1 98.38 278 VAL B C 1
ATOM 4944 O O . VAL B 1 278 ? -1.561 18.5 20.812 1 98.38 278 VAL B O 1
ATOM 4947 N N . LEU B 1 279 ? -3.002 17.312 19.609 1 98.56 279 LEU B N 1
ATOM 4948 C CA . LEU B 1 279 ? -1.956 16.766 18.734 1 98.56 279 LEU B CA 1
ATOM 4949 C C . LEU B 1 279 ? -1.329 17.875 17.891 1 98.56 279 LEU B C 1
ATOM 4951 O O . LEU B 1 279 ? -0.15 17.797 17.547 1 98.56 279 LEU B O 1
ATOM 4955 N N . GLU B 1 280 ? -2.113 18.875 17.516 1 98.81 280 GLU B N 1
ATOM 4956 C CA . GLU B 1 280 ? -1.502 19.984 16.781 1 98.81 280 GLU B CA 1
ATOM 4957 C C . GLU B 1 280 ? -0.384 20.625 17.609 1 98.81 280 GLU B C 1
ATOM 4959 O O . GLU B 1 280 ? 0.698 20.906 17.078 1 98.81 280 GLU B O 1
ATOM 4964 N N . ILE B 1 281 ? -0.639 20.844 18.875 1 98.69 281 ILE B N 1
ATOM 4965 C CA . ILE B 1 281 ? 0.335 21.484 19.75 1 98.69 281 ILE B CA 1
ATOM 4966 C C . ILE B 1 281 ? 1.56 20.578 19.906 1 98.69 281 ILE B C 1
ATOM 4968 O O . ILE B 1 281 ? 2.691 21.016 19.703 1 98.69 281 ILE B O 1
ATOM 4972 N N . VAL B 1 282 ? 1.345 19.359 20.219 1 98.56 282 VAL B N 1
ATOM 4973 C CA . VAL B 1 282 ? 2.432 18.438 20.531 1 98.56 282 VAL B CA 1
ATOM 4974 C C . VAL B 1 282 ? 3.268 18.172 19.281 1 98.56 282 VAL B C 1
ATOM 4976 O O . VAL B 1 282 ? 4.496 18.125 19.344 1 98.56 282 VAL B O 1
ATOM 4979 N N . GLN B 1 283 ? 2.598 18 18.156 1 98.81 283 GLN B N 1
ATOM 4980 C CA . GLN B 1 283 ? 3.307 17.797 16.906 1 98.81 283 GLN B CA 1
ATOM 4981 C C . GLN B 1 283 ? 4.137 19.016 16.531 1 98.81 283 GLN B C 1
ATOM 4983 O O . GLN B 1 283 ? 5.266 18.891 16.047 1 98.81 283 GLN B O 1
ATOM 4988 N N . ALA B 1 284 ? 3.58 20.219 16.703 1 98.81 284 ALA B N 1
ATOM 4989 C CA . ALA B 1 284 ? 4.324 21.438 16.422 1 98.81 284 ALA B CA 1
ATOM 4990 C C . ALA B 1 284 ? 5.582 21.531 17.281 1 98.81 284 ALA B C 1
ATOM 4992 O O . ALA B 1 284 ? 6.637 21.953 16.812 1 98.81 284 ALA B O 1
ATOM 4993 N N . GLU B 1 285 ? 5.441 21.141 18.531 1 98.62 285 GLU B N 1
ATOM 4994 C CA . GLU B 1 285 ? 6.59 21.109 19.422 1 98.62 285 GLU B CA 1
ATOM 4995 C C . GLU B 1 285 ? 7.625 20.094 18.969 1 98.62 285 GLU B C 1
ATOM 4997 O O . GLU B 1 285 ? 8.82 20.375 18.922 1 98.62 285 GLU B O 1
ATOM 5002 N N . GLU B 1 286 ? 7.164 18.859 18.594 1 98.5 286 GLU B N 1
ATOM 5003 C CA . GLU B 1 286 ? 8.055 17.781 18.172 1 98.5 286 GLU B CA 1
ATOM 5004 C C . GLU B 1 286 ? 8.82 18.172 16.906 1 98.5 286 GLU B C 1
ATOM 5006 O O . GLU B 1 286 ? 9.969 17.766 16.719 1 98.5 286 GLU B O 1
ATOM 5011 N N . LEU B 1 287 ? 8.188 19 16.062 1 98.69 287 LEU B N 1
ATOM 5012 C CA . LEU B 1 287 ? 8.781 19.375 14.781 1 98.69 287 LEU B CA 1
ATOM 5013 C C . LEU B 1 287 ? 9.648 20.625 14.938 1 98.69 287 LEU B C 1
ATOM 5015 O O . LEU B 1 287 ? 10.266 21.078 13.969 1 98.69 287 LEU B O 1
ATOM 5019 N N . GLY B 1 288 ? 9.664 21.188 16.109 1 98.19 288 GLY B N 1
ATOM 5020 C CA . GLY B 1 288 ? 10.461 22.375 16.359 1 98.19 288 GLY B CA 1
ATOM 5021 C C . GLY B 1 288 ? 9.836 23.641 15.82 1 98.19 288 GLY B C 1
ATOM 5022 O O . GLY B 1 288 ? 10.516 24.656 15.648 1 98.19 288 GLY B O 1
ATOM 5023 N N . LEU B 1 289 ? 8.57 23.625 15.508 1 98.62 289 LEU B N 1
ATOM 5024 C CA . LEU B 1 289 ? 7.859 24.812 15.039 1 98.62 289 LEU B CA 1
ATOM 5025 C C . LEU B 1 289 ? 7.469 25.703 16.203 1 98.62 289 LEU B C 1
ATOM 5027 O O . LEU B 1 289 ? 7.355 26.922 16.047 1 98.62 289 LEU B O 1
ATOM 5031 N N . LEU B 1 290 ? 7.18 25.125 17.312 1 98.19 290 LEU B N 1
ATOM 5032 C CA . LEU B 1 290 ? 6.906 25.797 18.578 1 98.19 290 LEU B CA 1
ATOM 5033 C C . LEU B 1 290 ? 7.801 25.25 19.688 1 98.19 290 LEU B C 1
ATOM 5035 O O . LEU B 1 290 ? 8.344 24.156 19.578 1 98.19 290 LEU B O 1
ATOM 5039 N N . LYS B 1 291 ? 7.949 26 20.734 1 97.69 291 LYS B N 1
ATOM 5040 C CA . LYS B 1 291 ? 8.836 25.609 21.828 1 97.69 291 LYS B CA 1
ATOM 5041 C C . LYS B 1 291 ? 8.211 24.484 22.656 1 97.69 291 LYS B C 1
ATOM 5043 O O . LYS B 1 291 ? 7.059 24.594 23.078 1 97.69 291 LYS B O 1
ATOM 5048 N N . LYS B 1 292 ? 9 23.438 22.875 1 97.31 292 LYS B N 1
ATOM 5049 C CA . LYS B 1 292 ? 8.539 22.281 23.641 1 97.31 292 LYS B CA 1
ATOM 5050 C C . LYS B 1 292 ? 8.062 22.688 25.031 1 97.31 292 LYS B C 1
ATOM 5052 O O . LYS B 1 292 ? 8.758 23.422 25.734 1 97.31 292 LYS B O 1
ATOM 5057 N N . GLY B 1 293 ? 6.898 22.266 25.359 1 97.12 293 GLY B N 1
ATOM 5058 C CA . GLY B 1 293 ? 6.324 22.547 26.672 1 97.12 293 GLY B CA 1
ATOM 5059 C C . GLY B 1 293 ? 5.672 23.906 26.766 1 97.12 293 GLY B C 1
ATOM 5060 O O . GLY B 1 293 ? 4.973 24.203 27.734 1 97.12 293 GLY B O 1
ATOM 5061 N N . GLU B 1 294 ? 5.844 24.719 25.766 1 97.75 294 GLU B N 1
ATOM 5062 C CA . GLU B 1 294 ? 5.297 26.062 25.766 1 97.75 294 GLU B CA 1
ATOM 5063 C C . GLU B 1 294 ? 4.473 26.328 24.516 1 97.75 294 GLU B C 1
ATOM 5065 O O . GLU B 1 294 ? 3.928 27.422 24.344 1 97.75 294 GLU B O 1
ATOM 5070 N N . GLY B 1 295 ? 4.32 25.328 23.688 1 98 295 GLY B N 1
ATOM 5071 C CA . GLY B 1 295 ? 3.633 25.5 22.422 1 98 295 GLY B CA 1
ATOM 5072 C C . GLY B 1 295 ? 2.213 26 22.578 1 98 295 GLY B C 1
ATOM 5073 O O . GLY B 1 295 ? 1.713 26.734 21.719 1 98 295 GLY B O 1
ATOM 5074 N N . TRP B 1 296 ? 1.579 25.656 23.719 1 98 296 TRP B N 1
ATOM 5075 C CA . TRP B 1 296 ? 0.193 26.047 23.969 1 98 296 TRP B CA 1
ATOM 5076 C C . TRP B 1 296 ? 0.056 27.562 24.031 1 98 296 TRP B C 1
ATOM 5078 O O . TRP B 1 296 ? -1.002 28.109 23.703 1 98 296 TRP B O 1
ATOM 5088 N N . LYS B 1 297 ? 1.077 28.281 24.328 1 98.25 297 LYS B N 1
ATOM 5089 C CA . LYS B 1 297 ? 1.043 29.734 24.453 1 98.25 297 LYS B CA 1
ATOM 5090 C C . LYS B 1 297 ? 0.832 30.391 23.094 1 98.25 297 LYS B C 1
ATOM 5092 O O . LYS B 1 297 ? 0.259 31.484 23.016 1 98.25 297 LYS B O 1
ATOM 5097 N N . ALA B 1 298 ? 1.281 29.75 22.047 1 98.19 298 ALA B N 1
ATOM 5098 C CA . ALA B 1 298 ? 1.222 30.297 20.703 1 98.19 298 ALA B CA 1
ATOM 5099 C C . ALA B 1 298 ? -0.224 30.516 20.266 1 98.19 298 ALA B C 1
ATOM 5101 O O . ALA B 1 298 ? -0.489 31.281 19.328 1 98.19 298 ALA B O 1
ATOM 5102 N N . TYR B 1 299 ? -1.14 29.844 20.891 1 97.69 299 TYR B N 1
ATOM 5103 C CA . TYR B 1 299 ? -2.535 29.891 20.469 1 97.69 299 TYR B CA 1
ATOM 5104 C C . TYR B 1 299 ? -3.285 31 21.219 1 97.69 299 TYR B C 1
ATOM 5106 O O . TYR B 1 299 ? -4.426 31.328 20.875 1 97.69 299 TYR B O 1
ATOM 5114 N N . PHE B 1 300 ? -2.639 31.625 22.203 1 96.38 300 PHE B N 1
ATOM 5115 C CA . PHE B 1 300 ? -3.156 32.812 22.859 1 96.38 300 PHE B CA 1
ATOM 5116 C C . PHE B 1 300 ? -2.674 34.062 22.156 1 96.38 300 PHE B C 1
ATOM 5118 O O . PHE B 1 300 ? -3.311 35.125 22.25 1 96.38 300 PHE B O 1
ATOM 5125 N N . ASP B 1 301 ? -1.552 34.062 21.375 1 89.75 301 ASP B N 1
ATOM 5126 C CA . ASP B 1 301 ? -0.885 35.219 20.797 1 89.75 301 ASP B CA 1
ATOM 5127 C C . ASP B 1 301 ? -1.012 35.25 19.281 1 89.75 301 ASP B C 1
ATOM 5129 O O . ASP B 1 301 ? -0.236 35.906 18.578 1 89.75 301 ASP B O 1
ATOM 5133 N N . THR B 1 302 ? -1.857 34.594 18.625 1 91 302 THR B N 1
ATOM 5134 C CA . THR B 1 302 ? -2.174 34.531 17.203 1 91 302 THR B CA 1
ATOM 5135 C C . THR B 1 302 ? -0.996 34 16.406 1 91 302 THR B C 1
ATOM 5137 O O . THR B 1 302 ? -0.923 34.188 15.188 1 91 302 THR B O 1
ATOM 5140 N N . VAL B 1 303 ? 0.028 33.469 16.922 1 97.5 303 VAL B N 1
ATOM 5141 C CA . VAL B 1 303 ? 1.267 33 16.312 1 97.5 303 VAL B CA 1
ATOM 5142 C C . VAL B 1 303 ? 0.947 32 15.203 1 97.5 303 VAL B C 1
ATOM 5144 O O . VAL B 1 303 ? 1.576 32.031 14.141 1 97.5 303 VAL B O 1
ATOM 5147 N N . THR B 1 304 ? -0.058 31.172 15.359 1 98.62 304 THR B N 1
ATOM 5148 C CA . THR B 1 304 ? -0.314 30.047 14.461 1 98.62 304 THR B CA 1
ATOM 5149 C C . THR B 1 304 ? -1.416 30.391 13.469 1 98.62 304 THR B C 1
ATOM 5151 O O . THR B 1 304 ? -1.798 29.562 12.641 1 98.62 304 THR B O 1
ATOM 5154 N N . GLU B 1 305 ? -1.946 31.609 13.523 1 98.31 305 GLU B N 1
ATOM 5155 C CA . GLU B 1 305 ? -2.986 32.062 12.594 1 98.31 305 GLU B CA 1
ATOM 5156 C C . GLU B 1 305 ? -2.414 32.312 11.203 1 98.31 305 GLU B C 1
ATOM 5158 O O . GLU B 1 305 ? -1.195 32.375 11.031 1 98.31 305 GLU B O 1
ATOM 5163 N N . ILE B 1 306 ? -3.252 32.406 10.203 1 98.5 306 ILE B N 1
ATOM 5164 C CA . ILE B 1 306 ? -2.869 32.531 8.797 1 98.5 306 ILE B CA 1
ATOM 5165 C C . ILE B 1 306 ? -1.893 33.688 8.625 1 98.5 306 ILE B C 1
ATOM 5167 O O . ILE B 1 306 ? -0.915 33.594 7.879 1 98.5 306 ILE B O 1
ATOM 5171 N N . ASN B 1 307 ? -2.057 34.781 9.32 1 96.75 307 ASN B N 1
ATOM 5172 C CA . ASN B 1 307 ? -1.201 35.969 9.211 1 96.75 307 ASN B CA 1
ATOM 5173 C C . ASN B 1 307 ? -0.174 36.031 10.336 1 96.75 307 ASN B C 1
ATOM 5175 O O . ASN B 1 307 ? 0.456 37.062 10.555 1 96.75 307 ASN B O 1
ATOM 5179 N N . GLY B 1 308 ? -0.058 34.969 11.109 1 97.69 308 GLY B N 1
ATOM 5180 C CA . GLY B 1 308 ? 0.876 34.938 12.227 1 97.69 308 GLY B CA 1
ATOM 5181 C C . GLY B 1 308 ? 2.283 34.531 11.812 1 97.69 308 GLY B C 1
ATOM 5182 O O . GLY B 1 308 ? 2.58 34.438 10.617 1 97.69 308 GLY B O 1
ATOM 5183 N N . GLU B 1 309 ? 3.162 34.344 12.766 1 97.31 309 GLU B N 1
ATOM 5184 C CA . GLU B 1 309 ? 4.578 34.062 12.562 1 97.31 309 GLU B CA 1
ATOM 5185 C C . GLU B 1 309 ? 4.789 32.625 12.062 1 97.31 309 GLU B C 1
ATOM 5187 O O . GLU B 1 309 ? 5.734 32.375 11.312 1 97.31 309 GLU B O 1
ATOM 5192 N N . MET B 1 310 ? 3.902 31.672 12.477 1 98.38 310 MET B N 1
ATOM 5193 C CA . MET B 1 310 ? 3.977 30.266 12.086 1 98.38 310 MET B CA 1
ATOM 5194 C C . MET B 1 310 ? 2.586 29.703 11.82 1 98.38 310 MET B C 1
ATOM 5196 O O . MET B 1 310 ? 2.084 28.891 12.594 1 98.38 310 MET B O 1
ATOM 5200 N N . PRO B 1 311 ? 2.031 30.109 10.672 1 98.88 311 PRO B N 1
ATOM 5201 C CA . PRO B 1 311 ? 0.707 29.594 10.336 1 98.88 311 PRO B CA 1
ATOM 5202 C C . PRO B 1 311 ? 0.663 28.062 10.328 1 98.88 311 PRO B C 1
ATOM 5204 O O . PRO B 1 311 ? 1.532 27.422 9.742 1 98.88 311 PRO B O 1
ATOM 5207 N N . ILE B 1 312 ? -0.275 27.484 11.031 1 98.88 312 ILE B N 1
ATOM 5208 C CA . ILE B 1 312 ? -0.467 26.047 11.125 1 98.88 312 ILE B CA 1
ATOM 5209 C C . ILE B 1 312 ? -1.907 25.688 10.766 1 98.88 312 ILE B C 1
ATOM 5211 O O . ILE B 1 312 ? -2.852 26.297 11.273 1 98.88 312 ILE B O 1
ATOM 5215 N N . ASN B 1 313 ? -2.031 24.688 9.852 1 98.94 313 ASN B N 1
ATOM 5216 C CA . ASN B 1 313 ? -3.318 24.156 9.406 1 98.94 313 ASN B CA 1
ATOM 5217 C C . ASN B 1 313 ? -4.199 25.25 8.82 1 98.94 313 ASN B C 1
ATOM 5219 O O . ASN B 1 313 ? -5.352 25.422 9.227 1 98.94 313 ASN B O 1
ATOM 5223 N N . THR B 1 314 ? -3.602 25.938 7.797 1 98.88 314 THR B N 1
ATOM 5224 C CA . THR B 1 314 ? -4.309 27 7.094 1 98.88 314 THR B CA 1
ATOM 5225 C C . THR B 1 314 ? -5.531 26.453 6.367 1 98.88 314 THR B C 1
ATOM 5227 O O . THR B 1 314 ? -6.512 27.172 6.156 1 98.88 314 THR B O 1
ATOM 5230 N N . SER B 1 315 ? -5.582 25.188 6.07 1 98.81 315 SER B N 1
ATOM 5231 C CA . SER B 1 315 ? -6.684 24.531 5.375 1 98.81 315 SER B CA 1
ATOM 5232 C C . SER B 1 315 ? -7.871 24.312 6.305 1 98.81 315 SER B C 1
ATOM 5234 O O . SER B 1 315 ? -8.961 23.969 5.852 1 98.81 315 SER B O 1
ATOM 5236 N N . GLY B 1 316 ? -7.734 24.5 7.547 1 98.81 316 GLY B N 1
ATOM 5237 C CA . GLY B 1 316 ? -8.672 24.078 8.578 1 98.81 316 GLY B CA 1
ATOM 5238 C C . GLY B 1 316 ? -8.258 22.797 9.266 1 98.81 316 GLY B C 1
ATOM 5239 O O . GLY B 1 316 ? -8.938 22.328 10.18 1 98.81 316 GLY B O 1
ATOM 5240 N N . GLY B 1 317 ? -7.109 22.203 8.781 1 98.75 317 GLY B N 1
ATOM 5241 C CA . GLY B 1 317 ? -6.617 20.953 9.352 1 98.75 317 GLY B CA 1
ATOM 5242 C C . GLY B 1 317 ? -7.586 19.797 9.203 1 98.75 317 GLY B C 1
ATOM 5243 O O . GLY B 1 317 ? -8.625 19.938 8.547 1 98.75 317 GLY B O 1
ATOM 5244 N N . LEU B 1 318 ? -7.18 18.672 9.773 1 98.75 318 LEU B N 1
ATOM 5245 C CA . LEU B 1 318 ? -8.102 17.547 9.812 1 98.75 318 LEU B CA 1
ATOM 5246 C C . LEU B 1 318 ? -9.344 17.891 10.633 1 98.75 318 LEU B C 1
ATOM 5248 O O . LEU B 1 318 ? -10.438 17.375 10.359 1 98.75 318 LEU B O 1
ATOM 5252 N N . ASN B 1 319 ? -9.141 18.75 11.578 1 98.5 319 ASN B N 1
ATOM 5253 C CA . ASN B 1 319 ? -10.156 19.109 12.562 1 98.5 319 ASN B CA 1
ATOM 5254 C C . ASN B 1 319 ? -11.375 19.75 11.906 1 98.5 319 ASN B C 1
ATOM 5256 O O . ASN B 1 319 ? -12.516 19.406 12.234 1 98.5 319 ASN B O 1
ATOM 5260 N N . SER B 1 320 ? -11.172 20.672 10.992 1 98.69 320 SER B N 1
ATOM 5261 C CA . SER B 1 320 ? -12.289 21.375 10.375 1 98.69 320 SER B CA 1
ATOM 5262 C C . SER B 1 320 ? -12.453 20.984 8.906 1 98.69 320 SER B C 1
ATOM 5264 O O . SER B 1 320 ? -13.562 20.734 8.445 1 98.69 320 SER B O 1
ATOM 5266 N N . LYS B 1 321 ? -11.297 20.984 8.117 1 98.75 321 LYS B N 1
ATOM 5267 C CA . LYS B 1 321 ? -11.359 20.578 6.715 1 98.75 321 LYS B CA 1
ATOM 5268 C C . LYS B 1 321 ? -11.922 19.156 6.582 1 98.75 321 LYS B C 1
ATOM 5270 O O . LYS B 1 321 ? -12.672 18.875 5.648 1 98.75 321 LYS B O 1
ATOM 5275 N N . GLY B 1 322 ? -11.492 18.359 7.488 1 98.75 322 GLY B N 1
ATOM 5276 C CA . GLY B 1 322 ? -11.953 16.969 7.477 1 98.75 322 GLY B CA 1
ATOM 5277 C C . GLY B 1 322 ? -10.82 15.969 7.383 1 98.75 322 GLY B C 1
ATOM 5278 O O . GLY B 1 322 ? -9.688 16.328 7.055 1 98.75 322 GLY B O 1
ATOM 5279 N N . HIS B 1 323 ? -11.234 14.711 7.672 1 98.56 323 HIS B N 1
ATOM 5280 C CA . HIS B 1 323 ? -10.195 13.688 7.777 1 98.56 323 HIS B CA 1
ATOM 5281 C C . HIS B 1 323 ? -10.625 12.398 7.082 1 98.56 323 HIS B C 1
ATOM 5283 O O . HIS B 1 323 ? -10.664 11.336 7.703 1 98.56 323 HIS B O 1
ATOM 5289 N N . PRO B 1 324 ? -10.961 12.508 5.762 1 98.81 324 PRO B N 1
ATOM 5290 C CA . PRO B 1 324 ? -10.969 11.219 5.066 1 98.81 324 PRO B CA 1
ATOM 5291 C C . PRO B 1 324 ? -9.602 10.539 5.07 1 98.81 324 PRO B C 1
ATOM 5293 O O . PRO B 1 324 ? -8.664 11.023 4.426 1 98.81 324 PRO B O 1
ATOM 5296 N N . ILE B 1 325 ? -9.508 9.438 5.703 1 98.62 325 ILE B N 1
ATOM 5297 C CA . ILE B 1 325 ? -8.258 8.852 6.16 1 98.62 325 ILE B CA 1
ATOM 5298 C C . ILE B 1 325 ? -7.289 8.719 4.988 1 98.62 325 ILE B C 1
ATOM 5300 O O . ILE B 1 325 ? -6.18 9.266 5.027 1 98.62 325 ILE B O 1
ATOM 5304 N N . GLY B 1 326 ? -7.676 8.117 3.902 1 98.62 326 GLY B N 1
ATOM 5305 C CA . GLY B 1 326 ? -6.809 7.895 2.756 1 98.62 326 GLY B CA 1
ATOM 5306 C C . GLY B 1 326 ? -6.473 9.172 2.006 1 98.62 326 GLY B C 1
ATOM 5307 O O . GLY B 1 326 ? -5.48 9.227 1.277 1 98.62 326 GLY B O 1
ATOM 5308 N N . ALA B 1 327 ? -7.23 10.25 2.195 1 98.88 327 ALA B N 1
ATOM 5309 C CA . ALA B 1 327 ? -7.086 11.477 1.419 1 98.88 327 ALA B CA 1
ATOM 5310 C C . ALA B 1 327 ? -6.332 12.539 2.213 1 98.88 327 ALA B C 1
ATOM 5312 O O . ALA B 1 327 ? -5.789 13.484 1.635 1 98.88 327 ALA B O 1
ATOM 5313 N N . SER B 1 328 ? -6.262 12.383 3.508 1 98.81 328 SER B N 1
ATOM 5314 C CA . SER B 1 328 ? -5.832 13.453 4.398 1 98.81 328 SER B CA 1
ATOM 5315 C C . SER B 1 328 ? -4.418 13.922 4.066 1 98.81 328 SER B C 1
ATOM 5317 O O . SER B 1 328 ? -4.176 15.117 3.889 1 98.81 328 SER B O 1
ATOM 5319 N N . GLY B 1 329 ? -3.482 12.938 3.994 1 98.88 329 GLY B N 1
ATOM 5320 C CA . GLY B 1 329 ? -2.104 13.297 3.709 1 98.88 329 GLY B CA 1
ATOM 5321 C C . GLY B 1 329 ? -1.916 13.914 2.334 1 98.88 329 GLY B C 1
ATOM 5322 O O . GLY B 1 329 ? -1.094 14.812 2.158 1 98.88 329 GLY B O 1
ATOM 5323 N N . VAL B 1 330 ? -2.664 13.469 1.362 1 98.94 330 VAL B N 1
ATOM 5324 C CA . VAL B 1 330 ? -2.605 14.008 0.008 1 98.94 330 VAL B CA 1
ATOM 5325 C C . VAL B 1 330 ? -3.186 15.422 -0.011 1 98.94 330 VAL B C 1
ATOM 5327 O O . VAL B 1 330 ? -2.65 16.312 -0.677 1 98.94 330 VAL B O 1
ATOM 5330 N N . ALA B 1 331 ? -4.238 15.617 0.739 1 98.94 331 ALA B N 1
ATOM 5331 C CA . ALA B 1 331 ? -4.887 16.922 0.812 1 98.94 331 ALA B CA 1
ATOM 5332 C C . ALA B 1 331 ? -3.994 17.938 1.515 1 98.94 331 ALA B C 1
ATOM 5334 O O . ALA B 1 331 ? -4.008 19.125 1.175 1 98.94 331 ALA B O 1
ATOM 5335 N N . GLN B 1 332 ? -3.215 17.484 2.516 1 98.94 332 GLN B N 1
ATOM 5336 C CA . GLN B 1 332 ? -2.234 18.375 3.133 1 98.94 332 GLN B CA 1
ATOM 5337 C C . GLN B 1 332 ? -1.203 18.844 2.111 1 98.94 332 GLN B C 1
ATOM 5339 O O . GLN B 1 332 ? -0.841 20.031 2.088 1 98.94 332 GLN B O 1
ATOM 5344 N N . ALA B 1 333 ? -0.727 17.938 1.279 1 98.94 333 ALA B N 1
ATOM 5345 C CA . ALA B 1 333 ? 0.198 18.312 0.207 1 98.94 333 ALA B CA 1
ATOM 5346 C C . ALA B 1 333 ? -0.456 19.266 -0.782 1 98.94 333 ALA B C 1
ATOM 5348 O O . ALA B 1 333 ? 0.195 20.188 -1.293 1 98.94 333 ALA B O 1
ATOM 5349 N N . TYR B 1 334 ? -1.716 19.047 -1.067 1 98.94 334 TYR B N 1
ATOM 5350 C CA . TYR B 1 334 ? -2.453 19.906 -1.978 1 98.94 334 TYR B CA 1
ATOM 5351 C C . TYR B 1 334 ? -2.535 21.328 -1.429 1 98.94 334 TYR B C 1
ATOM 5353 O O . TYR B 1 334 ? -2.436 22.297 -2.182 1 98.94 334 TYR B O 1
ATOM 5361 N N . GLU B 1 335 ? -2.773 21.453 -0.095 1 98.94 335 GLU B N 1
ATOM 5362 C CA . GLU B 1 335 ? -2.76 22.781 0.515 1 98.94 335 GLU B CA 1
ATOM 5363 C C . GLU B 1 335 ? -1.406 23.469 0.332 1 98.94 335 GLU B C 1
ATOM 5365 O O . GLU B 1 335 ? -1.34 24.656 0.012 1 98.94 335 GLU B O 1
ATOM 5370 N N . ALA B 1 336 ? -0.344 22.703 0.575 1 98.88 336 ALA B N 1
ATOM 5371 C CA . ALA B 1 336 ? 0.989 23.266 0.345 1 98.88 336 ALA B CA 1
ATOM 5372 C C . ALA B 1 336 ? 1.158 23.703 -1.106 1 98.88 336 ALA B C 1
ATOM 5374 O O . ALA B 1 336 ? 1.737 24.75 -1.381 1 98.88 336 ALA B O 1
ATOM 5375 N N . PHE B 1 337 ? 0.652 22.922 -2.031 1 98.88 337 PHE B N 1
ATOM 5376 C CA . PHE B 1 337 ? 0.685 23.203 -3.461 1 98.88 337 PHE B CA 1
ATOM 5377 C C . PHE B 1 337 ? -0.019 24.516 -3.766 1 98.88 337 PHE B C 1
ATOM 5379 O O . PHE B 1 337 ? 0.532 25.375 -4.457 1 98.88 337 PHE B O 1
ATOM 5386 N N . LEU B 1 338 ? -1.217 24.75 -3.223 1 98.81 338 LEU B N 1
ATOM 5387 C CA . LEU B 1 338 ? -1.976 25.969 -3.449 1 98.81 338 LEU B CA 1
ATOM 5388 C C . LEU B 1 338 ? -1.272 27.172 -2.82 1 98.81 338 LEU B C 1
ATOM 5390 O O . LEU B 1 338 ? -1.184 28.234 -3.434 1 98.81 338 LEU B O 1
ATOM 5394 N N . GLN B 1 339 ? -0.778 26.969 -1.568 1 98.88 339 GLN B N 1
ATOM 5395 C CA . GLN B 1 339 ? -0.107 28.062 -0.856 1 98.88 339 GLN B CA 1
ATOM 5396 C C . GLN B 1 339 ? 1.101 28.562 -1.639 1 98.88 339 GLN B C 1
ATOM 5398 O O . GLN B 1 339 ? 1.277 29.781 -1.801 1 98.88 339 GLN B O 1
ATOM 5403 N N . LEU B 1 340 ? 1.899 27.672 -2.139 1 98.69 340 LEU B N 1
ATOM 5404 C CA . LEU B 1 340 ? 3.164 28.031 -2.77 1 98.69 340 LEU B CA 1
ATOM 5405 C C . LEU B 1 340 ? 2.932 28.594 -4.172 1 98.69 340 LEU B C 1
ATOM 5407 O O . LEU B 1 340 ? 3.775 29.312 -4.707 1 98.69 340 LEU B O 1
ATOM 5411 N N . ARG B 1 341 ? 1.787 28.344 -4.727 1 98.25 341 ARG B N 1
ATOM 5412 C CA . ARG B 1 341 ? 1.408 28.875 -6.031 1 98.25 341 ARG B CA 1
ATOM 5413 C C . ARG B 1 341 ? 0.623 30.172 -5.875 1 98.25 341 ARG B C 1
ATOM 5415 O O . ARG B 1 341 ? 0.219 30.781 -6.871 1 98.25 341 ARG B O 1
ATOM 5422 N N . ARG B 1 342 ? 0.317 30.594 -4.691 1 98.06 342 ARG B N 1
ATOM 5423 C CA . ARG B 1 342 ? -0.479 31.766 -4.383 1 98.06 342 ARG B CA 1
ATOM 5424 C C . ARG B 1 342 ? -1.902 31.625 -4.91 1 98.06 342 ARG B C 1
ATOM 5426 O O . ARG B 1 342 ? -2.445 32.562 -5.512 1 98.06 342 ARG B O 1
ATOM 5433 N N . GLU B 1 343 ? -2.441 30.422 -4.672 1 98.19 343 GLU B N 1
ATOM 5434 C CA . GLU B 1 343 ? -3.783 30.109 -5.148 1 98.19 343 GLU B CA 1
ATOM 5435 C C . GLU B 1 343 ? -4.668 29.594 -4.016 1 98.19 343 GLU B C 1
ATOM 5437 O O . GLU B 1 343 ? -5.648 28.891 -4.254 1 98.19 343 GLU B O 1
ATOM 5442 N N . ALA B 1 344 ? -4.328 29.938 -2.719 1 98.44 344 ALA B N 1
ATOM 5443 C CA . ALA B 1 344 ? -5.035 29.391 -1.562 1 98.44 344 ALA B CA 1
ATOM 5444 C C . ALA B 1 344 ? -6.191 30.297 -1.15 1 98.44 344 ALA B C 1
ATOM 5446 O O . ALA B 1 344 ? -6.848 30.062 -0.135 1 98.44 344 ALA B O 1
ATOM 5447 N N . GLY B 1 345 ? -6.504 31.344 -1.985 1 97.62 345 GLY B N 1
ATOM 5448 C CA . GLY B 1 345 ? -7.637 32.219 -1.733 1 97.62 345 GLY B CA 1
ATOM 5449 C C . GLY B 1 345 ? -7.527 33 -0.428 1 97.62 345 GLY B C 1
ATOM 5450 O O . GLY B 1 345 ? -6.504 33.625 -0.163 1 97.62 345 GLY B O 1
ATOM 5451 N N . GLN B 1 346 ? -8.578 32.938 0.426 1 97.12 346 GLN B N 1
ATOM 5452 C CA . GLN B 1 346 ? -8.672 33.719 1.655 1 97.12 346 GLN B CA 1
ATOM 5453 C C . GLN B 1 346 ? -7.723 33.156 2.721 1 97.12 346 GLN B C 1
ATOM 5455 O O . GLN B 1 346 ? -7.434 33.844 3.705 1 97.12 346 GLN B O 1
ATOM 5460 N N . ARG B 1 347 ? -7.207 32.062 2.457 1 97.69 347 ARG B N 1
ATOM 5461 C CA . ARG B 1 347 ? -6.332 31.469 3.457 1 97.69 347 ARG B CA 1
ATOM 5462 C C . ARG B 1 347 ? -4.867 31.594 3.047 1 97.69 347 ARG B C 1
ATOM 5464 O O . ARG B 1 347 ? -4 30.938 3.633 1 97.69 347 ARG B O 1
ATOM 5471 N N . GLN B 1 348 ? -4.578 32.406 2.076 1 98.75 348 GLN B N 1
ATOM 5472 C CA . GLN B 1 348 ? -3.225 32.562 1.547 1 98.75 348 GLN B CA 1
ATOM 5473 C C . GLN B 1 348 ? -2.275 33.094 2.607 1 98.75 348 GLN B C 1
ATOM 5475 O O . GLN B 1 348 ? -2.537 34.156 3.203 1 98.75 348 GLN B O 1
ATOM 5480 N N . VAL B 1 349 ? -1.205 32.344 2.889 1 98.69 349 VAL B N 1
ATOM 5481 C CA . VAL B 1 349 ? -0.123 32.812 3.75 1 98.69 349 VAL B CA 1
ATOM 5482 C C . VAL B 1 349 ? 0.753 33.812 2.99 1 98.69 349 VAL B C 1
ATOM 5484 O O . VAL B 1 349 ? 1.212 33.5 1.883 1 98.69 349 VAL B O 1
ATOM 5487 N N . LYS B 1 350 ? 1.015 34.969 3.605 1 96.75 350 LYS B N 1
ATOM 5488 C CA . LYS B 1 350 ? 1.791 36 2.951 1 96.75 350 LYS B CA 1
ATOM 5489 C C . LYS B 1 350 ? 3.229 35.562 2.709 1 96.75 350 LYS B C 1
ATOM 5491 O O . LYS B 1 350 ? 3.883 35.031 3.613 1 96.75 350 LYS B O 1
ATOM 5496 N N . ASP B 1 351 ? 3.717 35.656 1.459 1 94.56 351 ASP B N 1
ATOM 5497 C CA . ASP B 1 351 ? 5.098 35.438 1.031 1 94.56 351 ASP B CA 1
ATOM 5498 C C . ASP B 1 351 ? 5.559 34.031 1.334 1 94.56 351 ASP B C 1
ATOM 5500 O O . ASP B 1 351 ? 6.719 33.812 1.683 1 94.56 351 ASP B O 1
ATOM 5504 N N . ALA B 1 352 ? 4.637 33.094 1.31 1 97.38 352 ALA B N 1
ATOM 5505 C CA . ALA B 1 352 ? 4.992 31.688 1.553 1 97.38 352 ALA B CA 1
ATOM 5506 C C . ALA B 1 352 ? 5.965 31.172 0.494 1 97.38 352 ALA B C 1
ATOM 5508 O O . ALA B 1 352 ? 5.703 31.281 -0.706 1 97.38 352 ALA B O 1
ATOM 5509 N N . ARG B 1 353 ? 7.137 30.594 0.939 1 97.81 353 ARG B N 1
ATOM 5510 C CA . ARG B 1 353 ? 8.133 30.031 0.022 1 97.81 353 ARG B CA 1
ATOM 5511 C C . ARG B 1 353 ? 8.414 28.578 0.338 1 97.81 353 ARG B C 1
ATOM 5513 O O . ARG B 1 353 ? 8.828 27.812 -0.54 1 97.81 353 ARG B O 1
ATOM 5520 N N . THR B 1 354 ? 8.219 28.203 1.567 1 98.44 354 THR B N 1
ATOM 5521 C CA . THR B 1 354 ? 8.445 26.844 2.02 1 98.44 354 THR B CA 1
ATOM 5522 C C . THR B 1 354 ? 7.309 26.375 2.924 1 98.44 354 THR B C 1
ATOM 5524 O O . THR B 1 354 ? 6.797 27.156 3.732 1 98.44 354 THR B O 1
ATOM 5527 N N . GLY B 1 355 ? 6.84 25.188 2.729 1 98.81 355 GLY B N 1
ATOM 5528 C CA . GLY B 1 355 ? 5.805 24.578 3.547 1 98.81 355 GLY B CA 1
ATOM 5529 C C . GLY B 1 355 ? 6.18 23.188 4.055 1 98.81 355 GLY B C 1
ATOM 5530 O O . GLY B 1 355 ? 7.125 22.578 3.559 1 98.81 355 GLY B O 1
ATOM 5531 N N . LEU B 1 356 ? 5.508 22.766 5.082 1 98.88 356 LEU B N 1
ATOM 5532 C CA . LEU B 1 356 ? 5.703 21.438 5.68 1 98.88 356 LEU B CA 1
ATOM 5533 C C . LEU B 1 356 ? 4.367 20.734 5.879 1 98.88 356 LEU B C 1
ATOM 5535 O O . LEU B 1 356 ? 3.379 21.359 6.273 1 98.88 356 LEU B O 1
ATOM 5539 N N . SER B 1 357 ? 4.277 19.484 5.535 1 98.94 357 SER B N 1
ATOM 5540 C CA . SER B 1 357 ? 3.119 18.672 5.914 1 98.94 357 SER B CA 1
ATOM 5541 C C . SER B 1 357 ? 3.535 17.438 6.703 1 98.94 357 SER B C 1
ATOM 5543 O O . SER B 1 357 ? 4.609 16.875 6.469 1 98.94 357 SER B O 1
ATOM 5545 N N . LEU B 1 358 ? 2.752 17.062 7.688 1 98.94 358 LEU B N 1
ATOM 5546 C CA . LEU B 1 358 ? 2.926 15.867 8.5 1 98.94 358 LEU B CA 1
ATOM 5547 C C . LEU B 1 358 ? 1.729 14.93 8.352 1 98.94 358 LEU B C 1
ATOM 5549 O O . LEU B 1 358 ? 0.59 15.328 8.609 1 98.94 358 LEU B O 1
ATOM 5553 N N . SER B 1 359 ? 1.956 13.758 7.82 1 98.69 359 SER B N 1
ATOM 5554 C CA . SER B 1 359 ? 1.014 12.648 7.82 1 98.69 359 SER B CA 1
ATOM 5555 C C . SER B 1 359 ? 1.385 11.609 8.875 1 98.69 359 SER B C 1
ATOM 5557 O O . SER B 1 359 ? 2.463 11.016 8.812 1 98.69 359 SER B O 1
ATOM 5559 N N . MET B 1 360 ? 0.504 11.406 9.82 1 98.19 360 MET B N 1
ATOM 5560 C CA . MET B 1 360 ? 0.804 10.547 10.961 1 98.19 360 MET B CA 1
ATOM 5561 C C . MET B 1 360 ? -0.145 9.352 11.008 1 98.19 360 MET B C 1
ATOM 5563 O O . MET B 1 360 ? -1.317 9.469 10.648 1 98.19 360 MET B O 1
ATOM 5567 N N . ALA B 1 361 ? 0.359 8.188 11.383 1 96.69 361 ALA B N 1
ATOM 5568 C CA . ALA B 1 361 ? -0.439 6.973 11.547 1 96.69 361 ALA B CA 1
ATOM 5569 C C . ALA B 1 361 ? -0.674 6.664 13.023 1 96.69 361 ALA B C 1
ATOM 5571 O O . ALA B 1 361 ? 0.185 6.938 13.867 1 96.69 361 ALA B O 1
ATOM 5572 N N . GLY B 1 362 ? -1.805 6.016 13.25 1 93.81 362 GLY B N 1
ATOM 5573 C CA . GLY B 1 362 ? -2.123 5.668 14.625 1 93.81 362 GLY B CA 1
ATOM 5574 C C . GLY B 1 362 ? -2.01 6.844 15.578 1 93.81 362 GLY B C 1
ATOM 5575 O O . GLY B 1 362 ? -2.535 7.926 15.305 1 93.81 362 GLY B O 1
ATOM 5576 N N . PHE B 1 363 ? -1.478 6.586 16.766 1 94.44 363 PHE B N 1
ATOM 5577 C CA . PHE B 1 363 ? -1.257 7.66 17.719 1 94.44 363 PHE B CA 1
ATOM 5578 C C . PHE B 1 363 ? 0.22 8.031 17.797 1 94.44 363 PHE B C 1
ATOM 5580 O O . PHE B 1 363 ? 0.809 8.055 18.875 1 94.44 363 PHE B O 1
ATOM 5587 N N . GLY B 1 364 ? 0.804 8.227 16.531 1 95.31 364 GLY B N 1
ATOM 5588 C CA . GLY B 1 364 ? 2.186 8.672 16.438 1 95.31 364 GLY B CA 1
ATOM 5589 C C . GLY B 1 364 ? 3.168 7.531 16.25 1 95.31 364 GLY B C 1
ATOM 5590 O O . GLY B 1 364 ? 4.379 7.715 16.406 1 95.31 364 GLY B O 1
ATOM 5591 N N . ASN B 1 365 ? 2.652 6.359 15.906 1 95.12 365 ASN B N 1
ATOM 5592 C CA . ASN B 1 365 ? 3.561 5.23 15.727 1 95.12 365 ASN B CA 1
ATOM 5593 C C . ASN B 1 365 ? 4.25 5.273 14.367 1 95.12 365 ASN B C 1
ATOM 5595 O O . ASN B 1 365 ? 5.227 4.559 14.141 1 95.12 365 ASN B O 1
ATOM 5599 N N . SER B 1 366 ? 3.736 6.047 13.445 1 97.94 366 SER B N 1
ATOM 5600 C CA . SER B 1 366 ? 4.379 6.266 12.156 1 97.94 366 SER B CA 1
ATOM 5601 C C . SER B 1 366 ? 4.121 7.68 11.641 1 97.94 366 SER B C 1
ATOM 5603 O O . SER B 1 366 ? 3.039 8.234 11.852 1 97.94 366 SER B O 1
ATOM 5605 N N . ALA B 1 367 ? 5.152 8.266 11.047 1 98.75 367 ALA B N 1
ATOM 5606 C CA . ALA B 1 367 ? 5.016 9.633 10.555 1 98.75 367 ALA B CA 1
ATOM 5607 C C . ALA B 1 367 ? 5.801 9.836 9.258 1 98.75 367 ALA B C 1
ATOM 5609 O O . ALA B 1 367 ? 6.898 9.289 9.102 1 98.75 367 ALA B O 1
ATOM 5610 N N . THR B 1 368 ? 5.242 10.555 8.344 1 98.88 368 THR B N 1
ATOM 5611 C CA . THR B 1 368 ? 5.918 11.062 7.152 1 98.88 368 THR B CA 1
ATOM 5612 C C . THR B 1 368 ? 5.832 12.586 7.086 1 98.88 368 THR B C 1
ATOM 5614 O O . THR B 1 368 ? 4.742 13.156 7.16 1 98.88 368 THR B O 1
ATOM 5617 N N . VAL B 1 369 ? 6.977 13.234 7 1 98.88 369 VAL B N 1
ATOM 5618 C CA . VAL B 1 369 ? 7.059 14.688 6.898 1 98.88 369 VAL B CA 1
ATOM 5619 C C . VAL B 1 369 ? 7.605 15.078 5.531 1 98.88 369 VAL B C 1
ATOM 5621 O O . VAL B 1 369 ? 8.586 14.5 5.059 1 98.88 369 VAL B O 1
ATOM 5624 N N . LEU B 1 370 ? 6.918 15.961 4.855 1 98.88 370 LEU B N 1
ATOM 5625 C CA . LEU B 1 370 ? 7.387 16.5 3.586 1 98.88 370 LEU B CA 1
ATOM 5626 C C . LEU B 1 370 ? 7.656 18 3.705 1 98.88 370 LEU B C 1
ATOM 5628 O O . LEU B 1 370 ? 6.91 18.719 4.367 1 98.88 370 LEU B O 1
ATOM 5632 N N . ILE B 1 371 ? 8.727 18.438 3.055 1 98.81 371 ILE B N 1
ATOM 5633 C CA . ILE B 1 371 ? 9.039 19.844 2.898 1 98.81 371 ILE B CA 1
ATOM 5634 C C . ILE B 1 371 ? 8.867 20.25 1.437 1 98.81 371 ILE B C 1
ATOM 5636 O O . ILE B 1 371 ? 9.43 19.625 0.538 1 98.81 371 ILE B O 1
ATOM 5640 N N . TYR B 1 372 ? 8.094 21.328 1.231 1 98.75 372 TYR B N 1
ATOM 5641 C CA . TYR B 1 372 ? 7.77 21.828 -0.102 1 98.75 372 TYR B CA 1
ATOM 5642 C C . TYR B 1 372 ? 8.438 23.172 -0.362 1 98.75 372 TYR B C 1
ATOM 5644 O O . TYR B 1 372 ? 8.664 23.938 0.569 1 98.75 372 TYR B O 1
ATOM 5652 N N . GLY B 1 373 ? 8.75 23.438 -1.665 1 98.38 373 GLY B N 1
ATOM 5653 C CA . GLY B 1 373 ? 9.297 24.734 -2.039 1 98.38 373 GLY B CA 1
ATOM 5654 C C . GLY B 1 373 ? 8.922 25.156 -3.451 1 98.38 373 GLY B C 1
ATOM 5655 O O . GLY B 1 373 ? 8.594 24.312 -4.285 1 98.38 373 GLY B O 1
ATOM 5656 N N . GLU B 1 374 ? 9.016 26.438 -3.762 1 95.75 374 GLU B N 1
ATOM 5657 C CA . GLU B 1 374 ? 8.703 26.984 -5.078 1 95.75 374 GLU B CA 1
ATOM 5658 C C . GLU B 1 374 ? 9.883 26.859 -6.031 1 95.75 374 GLU B C 1
ATOM 5660 O O . GLU B 1 374 ? 9.727 26.953 -7.25 1 95.75 374 GLU B O 1
ATOM 5665 N N . GLU B 1 375 ? 11.016 26.625 -5.426 1 91.88 375 GLU B N 1
ATOM 5666 C CA . GLU B 1 375 ? 12.227 26.391 -6.211 1 91.88 375 GLU B CA 1
ATOM 5667 C C . GLU B 1 375 ? 12.883 25.062 -5.824 1 91.88 375 GLU B C 1
ATOM 5669 O O . GLU B 1 375 ? 12.688 24.562 -4.711 1 91.88 375 GLU B O 1
ATOM 5674 N N . PRO B 1 376 ? 13.578 24.5 -6.766 1 87.75 376 PRO B N 1
ATOM 5675 C CA . PRO B 1 376 ? 14.188 23.188 -6.48 1 87.75 376 PRO B CA 1
ATOM 5676 C C . PRO B 1 376 ? 15.219 23.25 -5.352 1 87.75 376 PRO B C 1
ATOM 5678 O O . PRO B 1 376 ? 15.859 24.297 -5.156 1 87.75 376 PRO B O 1
#